Protein AF-0000000084919395 (afdb_homodimer)

pLDDT: mean 86.03, std 12.18, range [39.22, 98.81]

Nearest PDB structures (foldseek):
  6u6h-assembly1_A  TM=6.062E-01  e=7.338E-21  Methanothermobacter thermautotrophicus
  5bki-assembly1_A  TM=5.608E-01  e=9.840E-22  Methanothermobacter thermautotrophicus
  8fz7-assembly1_A  TM=5.659E-01  e=1.085E-20  Methanothermobacter thermautotrophicus
  8djb-assembly1_A  TM=5.676E-01  e=1.282E-20  Methanothermobacter thermautotrophicus
  2aef-assembly1_A  TM=8.190E-01  e=6.736E-15  Methanothermobacter thermautotrophicus

Radius of gyration: 40.11 Å; Cα contacts (8 Å, |Δi|>4): 1107; chains: 2; bounding box: 101×97×114 Å

Sequence (674 aa):
MKLLKLFRSKIYIAQLLIVSILVIGVLGYRYISNYSWMEAVYMTVITMATVGFSEVKPLDTPSKVFTIFLIISSVFIVAYAISVVTEYVLGKNSVQLLKKKRVKNKIKDFSGHIIICGYGRNGAQAAERLGSYKRPFVVIEKDKEVIERYEDEVLFIEGDATDDEALIEAGVSKAKYLITALPDDASNLFVVLSSRQLNKELFIISRASLINSQRKLILAGADKVIMPDKIGGDHMASLVVMPDLISFMDKLSTEGKHTTTLEEIAIEDLTDKVTGNSLRDLDLRKRTGCTIIGYIAPDGDYIINPEADLQLESKSKVIVLGRPEQIMKLNEIFQIGMKLLKLFRSKIYIAQLLIVSILVIGVLGYRYISNYSWMEAVYMTVITMATVGFSEVKPLDTPSKVFTIFLIISSVFIVAYAISVVTEYVLGKNSVQLLKKKRVKNKIKDFSGHIIICGYGRNGAQAAERLGSYKRPFVVIEKDKEVIERYEDEVLFIEGDATDDEALIEAGVSKAKYLITALPDDASNLFVVLSSRQLNKELFIISRASLINSQRKLILAGADKVIMPDKIGGDHMASLVVMPDLISFMDKLSTEGKHTTTLEEIAIEDLTDKVTGNSLRDLDLRKRTGCTIIGYIAPDGDYIINPEADLQLESKSKVIVLGRPEQIMKLNEIFQIG

Foldseek 3Di:
DVVVVVLVVLLVVLVVLLVVLLVVQLVCCCPVVVDDSVLSNVQLCCLLVVVPDDRPDDDDPSRVVSSVVSNVSSVVSVVSNCVSVCCVVVVPVVVVVVLLVVLLVVLVPDAQAEEEEDCDPVSVVVVVLCVLQPTHYEYEDQDPVVCVVCVVPHRYQHDHLLDLVSCVSNPLQRYAEYEYDDPALVSQLSNLLSSCVSHVNHAYEYEDQDPVSQVVSVVSPHPYYDYPVVVVVVLVVCCVVPVPVSVVVVVQSVLPSHAHQKDKDFVVLQVVPFDFFWQLRSVLCVQQVKDWQWKADQVGDIDGRDDRGHGHDHNIITMIGHDRRSVVSVCVVSVPD/DVVVVVLVVLLVVLVCLLVVLLVVQLVCCCVVVVDDSVLSNVQLVCLLVVVPDDRPDDDDPSRVVVSVVSNVSSVVSVVSNCVSVCCVVVVPVVVVVVLLVVLLVVLVPDAQAEEEEDCDPVSVVVVVLCVLQPTHYEYEDQDPVVCVVCVVPHRYQHDHLLDLVSCVSNPLQRYAEYEYEDPALVSQLSNLLSSCVSHVNHAYEYEDQDPVSQVVSVVSPHPYYDYPVVVVVVLVVCCVVPVPVSVVVVVQSVLPSHAHQKDKDFVVLQVVPFDFFWQLRSVLCVQQVKDWQWKADQVGDIDGRDDRGHGHDHNIITMIGHDRRSVVSVCVVSVPD

Structure (mmCIF, N/CA/C/O backbone):
data_AF-0000000084919395-model_v1
#
loop_
_entity.id
_entity.type
_entity.pdbx_description
1 polymer 'TrkA-N domain protein'
#
loop_
_atom_site.group_PDB
_atom_site.id
_atom_site.type_symbol
_atom_site.label_atom_id
_atom_site.label_alt_id
_atom_site.label_comp_id
_atom_site.label_asym_id
_atom_site.label_entity_id
_atom_site.label_seq_id
_atom_site.pdbx_PDB_ins_code
_atom_site.Cartn_x
_atom_site.Cartn_y
_atom_site.Cartn_z
_atom_site.occupancy
_atom_site.B_iso_or_equiv
_atom_site.auth_seq_id
_atom_site.auth_comp_id
_atom_site.auth_asym_id
_atom_site.auth_atom_id
_atom_site.pdbx_PDB_model_num
ATOM 1 N N . MET A 1 1 ? -30.562 30.25 2.162 1 40.06 1 MET A N 1
ATOM 2 C CA . MET A 1 1 ? -31.75 31.094 2.191 1 40.06 1 MET A CA 1
ATOM 3 C C . MET A 1 1 ? -32.875 30.391 2.932 1 40.06 1 MET A C 1
ATOM 5 O O . MET A 1 1 ? -33.594 31.031 3.721 1 40.06 1 MET A O 1
ATOM 9 N N . LYS A 1 2 ? -32.969 29.062 2.623 1 47.53 2 LYS A N 1
ATOM 10 C CA . LYS A 1 2 ? -34.031 28.344 3.281 1 47.53 2 LYS A CA 1
ATOM 11 C C . LYS A 1 2 ? -33.812 28.234 4.781 1 47.53 2 LYS A C 1
ATOM 13 O O . LYS A 1 2 ? -34.75 28.328 5.578 1 47.53 2 LYS A O 1
ATOM 18 N N . LEU A 1 3 ? -32.531 28.141 4.98 1 43.44 3 LEU A N 1
ATOM 19 C CA . LEU A 1 3 ? -32.219 28 6.398 1 43.44 3 LEU A CA 1
ATOM 20 C C . LEU A 1 3 ? -32.469 29.297 7.148 1 43.44 3 LEU A C 1
ATOM 22 O O . LEU A 1 3 ? -32.969 29.281 8.281 1 43.44 3 LEU A O 1
ATOM 26 N N . LEU A 1 4 ? -32.156 30.359 6.504 1 49.03 4 LEU A N 1
ATOM 27 C CA . LEU A 1 4 ? -32.5 31.625 7.133 1 49.03 4 LEU A CA 1
ATOM 28 C C . LEU A 1 4 ? -34 31.781 7.289 1 49.03 4 LEU A C 1
ATOM 30 O O . LEU A 1 4 ? -34.469 32.344 8.273 1 49.03 4 LEU A O 1
ATOM 34 N N . LYS A 1 5 ? -34.688 31.281 6.363 1 54.84 5 LYS A N 1
ATOM 35 C CA . LYS A 1 5 ? -36.156 31.375 6.41 1 54.84 5 LYS A CA 1
ATOM 36 C C . LYS A 1 5 ? -36.719 30.531 7.555 1 54.84 5 LYS A C 1
ATOM 38 O O . LYS A 1 5 ? -37.656 30.953 8.234 1 54.84 5 LYS A O 1
ATOM 43 N N . LEU A 1 6 ? -36 29.438 7.648 1 56.56 6 LEU A N 1
ATOM 44 C CA . LEU A 1 6 ? -36.469 28.562 8.719 1 56.56 6 LEU A CA 1
ATOM 45 C C . LEU A 1 6 ? -36.125 29.141 10.086 1 56.56 6 LEU A C 1
ATOM 47 O O . LEU A 1 6 ? -36.938 29.078 11.016 1 56.56 6 LEU A O 1
ATOM 51 N N . PHE A 1 7 ? -34.938 29.688 10.07 1 58.28 7 PHE A N 1
ATOM 52 C CA . PHE A 1 7 ? -34.531 30.344 11.305 1 58.28 7 PHE A CA 1
ATOM 53 C C . PHE A 1 7 ? -35.375 31.594 11.57 1 58.28 7 PHE A C 1
ATOM 55 O O . PHE A 1 7 ? -35.75 31.859 12.711 1 58.28 7 PHE A O 1
ATOM 62 N N . ARG A 1 8 ? -35.5 32.281 10.523 1 63.41 8 ARG A N 1
ATOM 63 C CA . ARG A 1 8 ? -36.375 33.438 10.656 1 63.41 8 ARG A CA 1
ATOM 64 C C . ARG A 1 8 ? -37.75 33.031 11.141 1 63.41 8 ARG A C 1
ATOM 66 O O . ARG A 1 8 ? -38.375 33.719 11.961 1 63.41 8 ARG A O 1
ATOM 73 N N . SER A 1 9 ? -37.969 31.844 10.812 1 72.69 9 SER A N 1
ATOM 74 C CA . SER A 1 9 ? -39.281 31.375 11.227 1 72.69 9 SER A CA 1
ATOM 75 C C . SER A 1 9 ? -39.281 31.016 12.711 1 72.69 9 SER A C 1
ATOM 77 O O . SER A 1 9 ? -40.25 31.312 13.414 1 72.69 9 SER A O 1
ATOM 79 N N . LYS A 1 10 ? -38.125 30.531 13.195 1 72.94 10 LYS A N 1
ATOM 80 C CA . LYS A 1 10 ? -38.031 30.156 14.609 1 72.94 10 LYS A CA 1
ATOM 81 C C . LYS A 1 10 ? -38 31.391 15.5 1 72.94 10 LYS A C 1
ATOM 83 O O . LYS A 1 10 ? -38.594 31.422 16.562 1 72.94 10 LYS A O 1
ATOM 88 N N . ILE A 1 11 ? -37.344 32.344 14.945 1 74.75 11 ILE A N 1
ATOM 89 C CA . ILE A 1 11 ? -37.25 33.625 15.68 1 74.75 11 ILE A CA 1
ATOM 90 C C . ILE A 1 11 ? -38.625 34.281 15.719 1 74.75 11 ILE A C 1
ATOM 92 O O . ILE A 1 11 ? -39.031 34.812 16.75 1 74.75 11 ILE A O 1
ATOM 96 N N . TYR A 1 12 ? -39.281 34.188 14.609 1 77.56 12 TYR A N 1
ATOM 97 C CA . TYR A 1 12 ? -40.625 34.781 14.562 1 77.56 12 TYR A CA 1
ATOM 98 C C . TYR A 1 12 ? -41.594 34.031 15.484 1 77.56 12 TYR A C 1
ATOM 100 O O . TYR A 1 12 ? -42.406 34.656 16.156 1 77.56 12 TYR A O 1
ATOM 108 N N . ILE A 1 13 ? -41.406 32.781 15.562 1 79.12 13 ILE A N 1
ATOM 109 C CA . ILE A 1 13 ? -42.25 31.984 16.438 1 79.12 13 ILE A CA 1
ATOM 110 C C . ILE A 1 13 ? -41.969 32.312 17.891 1 79.12 13 ILE A C 1
ATOM 112 O O . ILE A 1 13 ? -42.875 32.5 18.703 1 79.12 13 ILE A O 1
ATOM 116 N N . ALA A 1 14 ? -40.688 32.5 18.156 1 79.62 14 ALA A N 1
ATOM 117 C CA . ALA A 1 14 ? -40.312 32.844 19.516 1 79.62 14 ALA A CA 1
ATOM 118 C C . ALA A 1 14 ? -40.844 34.219 19.906 1 79.62 14 ALA A C 1
ATOM 120 O O . ALA A 1 14 ? -41.406 34.375 21 1 79.62 14 ALA A O 1
ATOM 121 N N . GLN A 1 15 ? -40.719 35.188 19.031 1 80.94 15 GLN A N 1
ATOM 122 C CA . GLN A 1 15 ? -41.25 36.531 19.266 1 80.94 15 GLN A CA 1
ATOM 123 C C . GLN A 1 15 ? -42.781 36.5 19.422 1 80.94 15 GLN A C 1
ATOM 125 O O . GLN A 1 15 ? -43.312 37.188 20.297 1 80.94 15 GLN A O 1
ATOM 130 N N . LEU A 1 16 ? -43.469 35.781 18.641 1 83.25 16 LEU A N 1
ATOM 131 C CA . LEU A 1 16 ? -44.938 35.656 18.719 1 83.25 16 LEU A CA 1
ATOM 132 C C . LEU A 1 16 ? -45.344 35.031 20.031 1 83.25 16 LEU A C 1
ATOM 134 O O . LEU A 1 16 ? -46.344 35.438 20.656 1 83.25 16 LEU A O 1
ATOM 138 N N . LEU A 1 17 ? -44.594 34.031 20.438 1 84.19 17 LEU A N 1
ATOM 139 C CA . LEU A 1 17 ? -44.906 33.375 21.703 1 84.19 17 LEU A CA 1
ATOM 140 C C . LEU A 1 17 ? -44.688 34.312 22.891 1 84.19 17 LEU A C 1
ATOM 142 O O . LEU A 1 17 ? -45.5 34.312 23.812 1 84.19 17 LEU A O 1
ATOM 146 N N . ILE A 1 18 ? -43.625 35.094 22.812 1 83.69 18 ILE A N 1
ATOM 147 C CA . ILE A 1 18 ? -43.344 36.062 23.875 1 83.69 18 ILE A CA 1
ATOM 148 C C . ILE A 1 18 ? -44.438 37.125 23.922 1 83.69 18 ILE A C 1
ATOM 150 O O . ILE A 1 18 ? -44.938 37.438 25 1 83.69 18 ILE A O 1
ATOM 154 N N . VAL A 1 19 ? -44.875 37.656 22.781 1 86 19 VAL A N 1
ATOM 155 C CA . VAL A 1 19 ? -45.938 38.656 22.719 1 86 19 VAL A CA 1
ATOM 156 C C . VAL A 1 19 ? -47.25 38.062 23.141 1 86 19 VAL A C 1
ATOM 158 O O . VAL A 1 19 ? -48.031 38.719 23.859 1 86 19 VAL A O 1
ATOM 161 N N . SER A 1 20 ? -47.531 36.844 22.75 1 89.88 20 SER A N 1
ATOM 162 C CA . SER A 1 20 ? -48.781 36.188 23.094 1 89.88 20 SER A CA 1
ATOM 163 C C . SER A 1 20 ? -48.906 35.969 24.594 1 89.88 20 SER A C 1
ATOM 165 O O . SER A 1 20 ? -49.969 36.219 25.172 1 89.88 20 SER A O 1
ATOM 167 N N . ILE A 1 21 ? -47.781 35.562 25.203 1 88.69 21 ILE A N 1
ATOM 168 C CA . ILE A 1 21 ? -47.844 35.281 26.625 1 88.69 21 ILE A CA 1
ATOM 169 C C . ILE A 1 21 ? -47.938 36.594 27.391 1 88.69 21 ILE A C 1
ATOM 171 O O . ILE A 1 21 ? -48.594 36.656 28.438 1 88.69 21 ILE A O 1
ATOM 175 N N . LEU A 1 22 ? -47.312 37.656 26.891 1 87.88 22 LEU A N 1
ATOM 176 C CA . LEU A 1 22 ? -47.469 39 27.484 1 87.88 22 LEU A CA 1
ATOM 177 C C . LEU A 1 22 ? -48.906 39.469 27.438 1 87.88 22 LEU A C 1
ATOM 179 O O . LEU A 1 22 ? -49.438 39.969 28.438 1 87.88 22 LEU A O 1
ATOM 183 N N . VAL A 1 23 ? -49.594 39.25 26.344 1 90.81 23 VAL A N 1
ATOM 184 C CA . VAL A 1 23 ? -50.969 39.656 26.156 1 90.81 23 VAL A CA 1
ATOM 185 C C . VAL A 1 23 ? -51.906 38.844 27.047 1 90.81 23 VAL A C 1
ATOM 187 O O . VAL A 1 23 ? -52.781 39.375 27.703 1 90.81 23 VAL A O 1
ATOM 190 N N . ILE A 1 24 ? -51.625 37.531 27.141 1 91.88 24 ILE A N 1
ATOM 191 C CA . ILE A 1 24 ? -52.406 36.625 27.969 1 91.88 24 ILE A CA 1
ATOM 192 C C . ILE A 1 24 ? -52.25 37 29.438 1 91.88 24 ILE A C 1
ATOM 194 O O . ILE A 1 24 ? -53.219 37 30.203 1 91.88 24 ILE A O 1
ATOM 198 N N . GLY A 1 25 ? -51.031 37.312 29.828 1 92.5 25 GLY A N 1
ATOM 199 C CA . GLY A 1 25 ? -50.75 37.719 31.188 1 92.5 25 GLY A CA 1
ATOM 200 C C . GLY A 1 25 ? -51.469 39 31.578 1 92.5 25 GLY A C 1
ATOM 201 O O . GLY A 1 25 ? -52.094 39.062 32.625 1 92.5 25 GLY A O 1
ATOM 202 N N . VAL A 1 26 ? -51.344 40.031 30.719 1 91.5 26 VAL A N 1
ATOM 203 C CA . VAL A 1 26 ? -51.938 41.344 30.984 1 91.5 26 VAL A CA 1
ATOM 204 C C . VAL A 1 26 ? -53.469 41.219 31.031 1 91.5 26 VAL A C 1
ATOM 206 O O . VAL A 1 26 ? -54.094 41.719 31.953 1 91.5 26 VAL A O 1
ATOM 209 N N . LEU A 1 27 ? -54.031 40.469 30.125 1 93 27 LEU A N 1
ATOM 210 C CA . LEU A 1 27 ? -55.5 40.281 30.094 1 93 27 LEU A CA 1
ATOM 211 C C . LEU A 1 27 ? -55.969 39.438 31.266 1 93 27 LEU A C 1
ATOM 213 O O . LEU A 1 27 ? -57.031 39.688 31.844 1 93 27 LEU A O 1
ATOM 217 N N . GLY A 1 28 ? -55.156 38.5 31.656 1 92.75 28 GLY A N 1
ATOM 218 C CA . GLY A 1 28 ? -55.469 37.656 32.781 1 92.75 28 GLY A CA 1
ATOM 219 C C . GLY A 1 28 ? -55.531 38.406 34.125 1 92.75 28 GLY A C 1
ATOM 220 O O . GLY A 1 28 ? -56.5 38.281 34.875 1 92.75 28 GLY A O 1
ATOM 221 N N . TYR A 1 29 ? -54.531 39.25 34.312 1 91.88 29 TYR A N 1
ATOM 222 C CA . TYR A 1 29 ? -54.5 40 35.562 1 91.88 29 TYR A CA 1
ATOM 223 C C . TYR A 1 29 ? -55.562 41.094 35.562 1 91.88 29 TYR A C 1
ATOM 225 O O . TYR A 1 29 ? -56.125 41.438 36.594 1 91.88 29 TYR A O 1
ATOM 233 N N . ARG A 1 30 ? -55.938 41.688 34.406 1 92.69 30 ARG A N 1
ATOM 234 C CA . ARG A 1 30 ? -56.969 42.719 34.281 1 92.69 30 ARG A CA 1
ATOM 235 C C . ARG A 1 30 ? -58.344 42.156 34.562 1 92.69 30 ARG A C 1
ATOM 237 O O . ARG A 1 30 ? -59.125 42.75 35.281 1 92.69 30 ARG A O 1
ATOM 244 N N . TYR A 1 31 ? -58.594 40.938 34.094 1 92.88 31 TYR A N 1
ATOM 245 C CA . TYR A 1 31 ? -59.969 40.406 34.156 1 92.88 31 TYR A CA 1
ATOM 246 C C . TYR A 1 31 ? -60.156 39.438 35.312 1 92.88 31 TYR A C 1
ATOM 248 O O . TYR A 1 31 ? -61.25 39.344 35.875 1 92.88 31 TYR A O 1
ATOM 256 N N . ILE A 1 32 ? -59.031 38.844 35.719 1 90.56 32 ILE A N 1
ATOM 257 C CA . ILE A 1 32 ? -59.156 37.844 36.781 1 90.56 32 ILE A CA 1
ATOM 258 C C . ILE A 1 32 ? -58.844 38.531 38.125 1 90.56 32 ILE A C 1
ATOM 260 O O . ILE A 1 32 ? -59.562 38.281 39.094 1 90.56 32 ILE A O 1
ATOM 264 N N . SER A 1 33 ? -57.906 39.438 38.156 1 88.12 33 SER A N 1
ATOM 265 C CA . SER A 1 33 ? -57.469 40.031 39.406 1 88.12 33 SER A CA 1
ATOM 266 C C . SER A 1 33 ? -57.875 41.5 39.5 1 88.12 33 SER A C 1
ATOM 268 O O . SER A 1 33 ? -57.594 42.156 40.5 1 88.12 33 SER A O 1
ATOM 270 N N . ASN A 1 34 ? -58.594 42.062 38.531 1 91.88 34 ASN A N 1
ATOM 271 C CA . ASN A 1 34 ? -59.125 43.406 38.5 1 91.88 34 ASN A CA 1
ATOM 272 C C . ASN A 1 34 ? -58.031 44.438 38.688 1 91.88 34 ASN A C 1
ATOM 274 O O . ASN A 1 34 ? -58.219 45.438 39.406 1 91.88 34 ASN A O 1
ATOM 278 N N . TYR A 1 35 ? -56.844 44.156 38.219 1 88.12 35 TYR A N 1
ATOM 279 C CA . TYR A 1 35 ? -55.75 45.094 38.25 1 88.12 35 TYR A CA 1
ATOM 280 C C . TYR A 1 35 ? -55.969 46.219 37.25 1 88.12 35 TYR A C 1
ATOM 282 O O . TYR A 1 35 ? -56.75 46.094 36.281 1 88.12 35 TYR A O 1
ATOM 290 N N . SER A 1 36 ? -55.375 47.438 37.531 1 89.94 36 SER A N 1
ATOM 291 C CA . SER A 1 36 ? -55.281 48.469 36.5 1 89.94 36 SER A CA 1
ATOM 292 C C . SER A 1 36 ? -54.375 48.031 35.344 1 89.94 36 SER A C 1
ATOM 294 O O . SER A 1 36 ? -53.625 47.062 35.5 1 89.94 36 SER A O 1
ATOM 296 N N . TRP A 1 37 ? -54.5 48.688 34.219 1 90.56 37 TRP A N 1
ATOM 297 C CA . TRP A 1 37 ? -53.719 48.312 33.062 1 90.56 37 TRP A CA 1
ATOM 298 C C . TRP A 1 37 ? -52.219 48.344 33.375 1 90.56 37 TRP A C 1
ATOM 300 O O . TRP A 1 37 ? -51.5 47.438 33.031 1 90.56 37 TRP A O 1
ATOM 310 N N . MET A 1 38 ? -51.812 49.281 34.156 1 87.5 38 MET A N 1
ATOM 311 C CA . MET A 1 38 ? -50.406 49.438 34.469 1 87.5 38 MET A CA 1
ATOM 312 C C . MET A 1 38 ? -49.969 48.406 35.469 1 87.5 38 MET A C 1
ATOM 314 O O . MET A 1 38 ? -48.875 47.844 35.375 1 87.5 38 MET A O 1
ATOM 318 N N . GLU A 1 39 ? -50.844 48.094 36.406 1 86.56 39 GLU A N 1
ATOM 319 C CA . GLU A 1 39 ? -50.562 47.094 37.406 1 86.56 39 GLU A CA 1
ATOM 320 C C . GLU A 1 39 ? -50.469 45.688 36.75 1 86.56 39 GLU A C 1
ATOM 322 O O . GLU A 1 39 ? -49.594 44.906 37.125 1 86.56 39 GLU A O 1
ATOM 327 N N . ALA A 1 40 ? -51.375 45.438 35.781 1 90.69 40 ALA A N 1
ATOM 328 C CA . ALA A 1 40 ? -51.406 44.156 35.094 1 90.69 40 ALA A CA 1
ATOM 329 C C . ALA A 1 40 ? -50.156 43.969 34.25 1 90.69 40 ALA A C 1
ATOM 331 O O . ALA A 1 40 ? -49.562 42.875 34.25 1 90.69 40 ALA A O 1
ATOM 332 N N . VAL A 1 41 ? -49.719 45.094 33.531 1 88.69 41 VAL A N 1
ATOM 333 C CA . VAL A 1 41 ? -48.5 45.031 32.75 1 88.69 41 VAL A CA 1
ATOM 334 C C . VAL A 1 41 ? -47.281 44.781 33.656 1 88.69 41 VAL A C 1
ATOM 336 O O . VAL A 1 41 ? -46.438 43.938 33.344 1 88.69 41 VAL A O 1
ATOM 339 N N . TYR A 1 42 ? -47.281 45.5 34.781 1 83.75 42 TYR A N 1
ATOM 340 C CA . TYR A 1 42 ? -46.156 45.406 35.719 1 83.75 42 TYR A CA 1
ATOM 341 C C . TYR A 1 42 ? -46.062 44 36.312 1 83.75 42 TYR A C 1
ATOM 343 O O . TYR A 1 42 ? -45 43.375 36.312 1 83.75 42 TYR A O 1
ATOM 351 N N . MET A 1 43 ? -47.219 43.406 36.656 1 85.81 43 MET A N 1
ATOM 352 C CA . MET A 1 43 ? -47.25 42.094 37.25 1 85.81 43 MET A CA 1
ATOM 353 C C . MET A 1 43 ? -46.844 41.031 36.219 1 85.81 43 MET A C 1
ATOM 355 O O . MET A 1 43 ? -46.094 40.094 36.562 1 85.81 43 MET A O 1
ATOM 359 N N . THR A 1 44 ? -47.281 41.188 34.969 1 88.31 44 THR A N 1
ATOM 360 C CA . THR A 1 44 ? -46.969 40.219 33.906 1 88.31 44 THR A CA 1
ATOM 361 C C . THR A 1 44 ? -45.469 40.281 33.625 1 88.31 44 THR A C 1
ATOM 363 O O . THR A 1 44 ? -44.812 39.219 33.531 1 88.31 44 THR A O 1
ATOM 366 N N . VAL A 1 45 ? -44.906 41.531 33.531 1 82.62 45 VAL A N 1
ATOM 367 C CA . VAL A 1 45 ? -43.5 41.688 33.156 1 82.62 45 VAL A CA 1
ATOM 368 C C . VAL A 1 45 ? -42.594 41.156 34.281 1 82.62 45 VAL A C 1
ATOM 370 O O . VAL A 1 45 ? -41.625 40.438 34 1 82.62 45 VAL A O 1
ATOM 373 N N . ILE A 1 46 ? -43 41.344 35.531 1 80.25 46 ILE A N 1
ATOM 374 C CA . ILE A 1 46 ? -42.156 40.875 36.656 1 80.25 46 ILE A CA 1
ATOM 375 C C . ILE A 1 46 ? -42.25 39.375 36.781 1 80.25 46 ILE A C 1
ATOM 377 O O . ILE A 1 46 ? -41.312 38.719 37.188 1 80.25 46 ILE A O 1
ATOM 381 N N . THR A 1 47 ? -43.438 38.844 36.312 1 80.94 47 THR A N 1
ATOM 382 C CA . THR A 1 47 ? -43.625 37.375 36.375 1 80.94 47 THR A CA 1
ATOM 383 C C . THR A 1 47 ? -42.875 36.719 35.219 1 80.94 47 THR A C 1
ATOM 385 O O . THR A 1 47 ? -42.188 35.688 35.438 1 80.94 47 THR A O 1
ATOM 388 N N . MET A 1 48 ? -42.969 37.281 34 1 78.94 48 MET A N 1
ATOM 389 C CA . MET A 1 48 ? -42.312 36.719 32.812 1 78.94 48 MET A CA 1
ATOM 390 C C . MET A 1 48 ? -40.781 36.812 32.938 1 78.94 48 MET A C 1
ATOM 392 O O . MET A 1 48 ? -40.062 35.906 32.531 1 78.94 48 MET A O 1
ATOM 396 N N . ALA A 1 49 ? -40.312 37.969 33.562 1 74.19 49 ALA A N 1
ATOM 397 C CA . ALA A 1 49 ? -38.875 38.219 33.688 1 74.19 49 ALA A CA 1
ATOM 398 C C . ALA A 1 49 ? -38.281 37.469 34.875 1 74.19 49 ALA A C 1
ATOM 400 O O . ALA A 1 49 ? -37.094 37.531 35.125 1 74.19 49 ALA A O 1
ATOM 401 N N . THR A 1 50 ? -39.062 36.719 35.531 1 66.12 50 THR A N 1
ATOM 402 C CA . THR A 1 50 ? -38.688 35.938 36.688 1 66.12 50 THR A CA 1
ATOM 403 C C . THR A 1 50 ? -37.969 36.812 37.719 1 66.12 50 THR A C 1
ATOM 405 O O . THR A 1 50 ? -37.031 36.344 38.375 1 66.12 50 THR A O 1
ATOM 408 N N . VAL A 1 51 ? -38.188 38.156 37.781 1 64 51 VAL A N 1
ATOM 409 C CA . VAL A 1 51 ? -37.562 39.094 38.719 1 64 51 VAL A CA 1
ATOM 410 C C . VAL A 1 51 ? -38 38.781 40.156 1 64 51 VAL A C 1
ATOM 412 O O . VAL A 1 51 ? -37.188 38.844 41.094 1 64 51 VAL A O 1
ATOM 415 N N . GLY A 1 52 ? -38.938 38.094 40.531 1 62.41 52 GLY A N 1
ATOM 416 C CA . GLY A 1 52 ? -39.375 37.625 41.844 1 62.41 52 GLY A CA 1
ATOM 417 C C . GLY A 1 52 ? -39.75 38.781 42.781 1 62.41 52 GLY A C 1
ATOM 418 O O . GLY A 1 52 ? -39.531 38.688 43.969 1 62.41 52 GLY A O 1
ATOM 419 N N . PHE A 1 53 ? -40.219 39.969 42.469 1 63.94 53 PHE A N 1
ATOM 420 C CA . PHE A 1 53 ? -40.719 41.031 43.312 1 63.94 53 PHE A CA 1
ATOM 421 C C . PHE A 1 53 ? -42.031 40.625 43.969 1 63.94 53 PHE A C 1
ATOM 423 O O . PHE A 1 53 ? -42.625 39.594 43.625 1 63.94 53 PHE A O 1
ATOM 430 N N . SER A 1 54 ? -42.469 41.406 44.969 1 75.25 54 SER A N 1
ATOM 431 C CA . SER A 1 54 ? -43.781 41.188 45.625 1 75.25 54 SER A CA 1
ATOM 432 C C . SER A 1 54 ? -44.906 41.469 44.656 1 75.25 54 SER A C 1
ATOM 434 O O . SER A 1 54 ? -44.781 42.25 43.719 1 75.25 54 SER A O 1
ATOM 436 N N . GLU A 1 55 ? -45.969 40.719 44.844 1 81.44 55 GLU A N 1
ATOM 437 C CA . GLU A 1 55 ? -47.156 40.938 44.031 1 81.44 55 GLU A CA 1
ATOM 438 C C . GLU A 1 55 ? -47.688 42.375 44.156 1 81.44 55 GLU A C 1
ATOM 440 O O . GLU A 1 55 ? -47.531 43 45.219 1 81.44 55 GLU A O 1
ATOM 445 N N . VAL A 1 56 ? -48.156 42.938 43.156 1 79.56 56 VAL A N 1
ATOM 446 C CA . VAL A 1 56 ? -48.719 44.281 43.156 1 79.56 56 VAL A CA 1
ATOM 447 C C . VAL A 1 56 ? -49.875 44.344 44.188 1 79.56 56 VAL A C 1
ATOM 449 O O . VAL A 1 56 ? -49.969 45.312 44.938 1 79.56 56 VAL A O 1
ATOM 452 N N . LYS A 1 57 ? -50.75 43.375 44.25 1 83.25 57 LYS A N 1
ATOM 453 C CA . LYS A 1 57 ? -51.844 43.188 45.219 1 83.25 57 LYS A CA 1
ATOM 454 C C . LYS A 1 57 ? -51.938 41.719 45.625 1 83.25 57 LYS A C 1
ATOM 456 O O . LYS A 1 57 ? -51.531 40.812 44.875 1 83.25 57 LYS A O 1
ATOM 461 N N . PRO A 1 58 ? -52.344 41.594 46.875 1 81.5 58 PRO A N 1
ATOM 462 C CA . PRO A 1 58 ? -52.594 40.188 47.281 1 81.5 58 PRO A CA 1
ATOM 463 C C . PRO A 1 58 ? -53.5 39.438 46.312 1 81.5 58 PRO A C 1
ATOM 465 O O . PRO A 1 58 ? -54.5 40 45.875 1 81.5 58 PRO A O 1
ATOM 468 N N . LEU A 1 59 ? -53.094 38.312 45.875 1 80.88 59 LEU A N 1
ATOM 469 C CA . LEU A 1 59 ? -53.781 37.531 44.844 1 80.88 59 LEU A CA 1
ATOM 470 C C . LEU A 1 59 ? -54.812 36.594 45.469 1 80.88 59 LEU A C 1
ATOM 472 O O . LEU A 1 59 ? -54.562 35.969 46.531 1 80.88 59 LEU A O 1
ATOM 476 N N . ASP A 1 60 ? -55.969 36.625 44.969 1 85.94 60 ASP A N 1
ATOM 477 C CA . ASP A 1 60 ? -56.969 35.625 45.344 1 85.94 60 ASP A CA 1
ATOM 478 C C . ASP A 1 60 ? -56.656 34.281 44.719 1 85.94 60 ASP A C 1
ATOM 480 O O . ASP A 1 60 ? -55.719 34.125 43.969 1 85.94 60 ASP A O 1
ATOM 484 N N . THR A 1 61 ? -57.406 33.25 45 1 85.88 61 THR A N 1
ATOM 485 C CA . THR A 1 61 ? -57.156 31.875 44.625 1 85.88 61 THR A CA 1
ATOM 486 C C . THR A 1 61 ? -57.156 31.734 43.094 1 85.88 61 THR A C 1
ATOM 488 O O . THR A 1 61 ? -56.219 31.141 42.531 1 85.88 61 THR A O 1
ATOM 491 N N . PRO A 1 62 ? -58.125 32.406 42.344 1 86.94 62 PRO A N 1
ATOM 492 C CA . PRO A 1 62 ? -58.094 32.312 40.906 1 86.94 62 PRO A CA 1
ATOM 493 C C . PRO A 1 62 ? -56.875 33 40.281 1 86.94 62 PRO A C 1
ATOM 495 O O . PRO A 1 62 ? -56.312 32.5 39.312 1 86.94 62 PRO A O 1
ATOM 498 N N . SER A 1 63 ? -56.5 34.094 40.844 1 87.81 63 SER A N 1
ATOM 499 C CA . SER A 1 63 ? -55.312 34.844 40.375 1 87.81 63 SER A CA 1
ATOM 500 C C . SER A 1 63 ? -54.031 34.062 40.625 1 87.81 63 SER A C 1
ATOM 502 O O . SER A 1 63 ? -53.125 34.094 39.812 1 87.81 63 SER A O 1
ATOM 504 N N . LYS A 1 64 ? -53.969 33.375 41.719 1 84.94 64 LYS A N 1
ATOM 505 C CA . LYS A 1 64 ? -52.781 32.562 42.031 1 84.94 64 LYS A CA 1
ATOM 506 C C . LYS A 1 64 ? -52.625 31.391 41.031 1 84.94 64 LYS A C 1
ATOM 508 O O . LYS A 1 64 ? -51.531 31.078 40.594 1 84.94 64 LYS A O 1
ATOM 513 N N . VAL A 1 65 ? -53.812 30.797 40.688 1 85 65 VAL A N 1
ATOM 514 C CA . VAL A 1 65 ? -53.812 29.703 39.719 1 85 65 VAL A CA 1
ATOM 515 C C . VAL A 1 65 ? -53.344 30.219 38.344 1 85 65 VAL A C 1
ATOM 517 O O . VAL A 1 65 ? -52.531 29.594 37.688 1 85 65 VAL A O 1
ATOM 520 N N . PHE A 1 66 ? -53.875 31.391 37.938 1 89.5 66 PHE A N 1
ATOM 521 C CA . PHE A 1 66 ? -53.469 32.031 36.688 1 89.5 66 PHE A CA 1
ATOM 522 C C . PHE A 1 66 ? -52 32.344 36.688 1 89.5 66 PHE A C 1
ATOM 524 O O . PHE A 1 66 ? -51.281 32.125 35.719 1 89.5 66 PHE A O 1
ATOM 531 N N . THR A 1 67 ? -51.531 32.844 37.844 1 85.31 67 THR A N 1
ATOM 532 C CA . THR A 1 67 ? -50.125 33.219 37.969 1 85.31 67 THR A CA 1
ATOM 533 C C . THR A 1 67 ? -49.25 32 37.875 1 85.31 67 THR A C 1
ATOM 535 O O . THR A 1 67 ? -48.156 32.062 37.25 1 85.31 67 THR A O 1
ATOM 538 N N . ILE A 1 68 ? -49.688 30.875 38.406 1 81.56 68 ILE A N 1
ATOM 539 C CA . ILE A 1 68 ? -48.938 29.641 38.312 1 81.56 68 ILE A CA 1
ATOM 540 C C . ILE A 1 68 ? -48.781 29.219 36.844 1 81.56 68 ILE A C 1
ATOM 542 O O . ILE A 1 68 ? -47.688 28.891 36.375 1 81.56 68 ILE A O 1
ATOM 546 N N . PHE A 1 69 ? -49.906 29.25 36.094 1 86 69 PHE A N 1
ATOM 547 C CA . PHE A 1 69 ? -49.906 28.891 34.656 1 86 69 PHE A CA 1
ATOM 548 C C . PHE A 1 69 ? -49.062 29.859 33.875 1 86 69 PHE A C 1
ATOM 550 O O . PHE A 1 69 ? -48.281 29.438 33 1 86 69 PHE A O 1
ATOM 557 N N . LEU A 1 70 ? -49.156 31.141 34.219 1 87.25 70 LEU A N 1
ATOM 558 C CA . LEU A 1 70 ? -48.375 32.156 33.531 1 87.25 70 LEU A CA 1
ATOM 559 C C . LEU A 1 70 ? -46.875 31.969 33.781 1 87.25 70 LEU A C 1
ATOM 561 O O . LEU A 1 70 ? -46.062 32.094 32.875 1 87.25 70 LEU A O 1
ATOM 565 N N . ILE A 1 71 ? -46.5 31.641 35 1 81.31 71 ILE A N 1
ATOM 566 C CA . ILE A 1 71 ? -45.094 31.438 35.375 1 81.31 71 ILE A CA 1
ATOM 567 C C . ILE A 1 71 ? -44.531 30.234 34.594 1 81.31 71 ILE A C 1
ATOM 569 O O . ILE A 1 71 ? -43.469 30.328 33.969 1 81.31 71 ILE A O 1
ATOM 573 N N . ILE A 1 72 ? -45.312 29.094 34.562 1 81.31 72 ILE A N 1
ATOM 574 C CA . ILE A 1 72 ? -44.844 27.875 33.906 1 81.31 72 ILE A CA 1
ATOM 575 C C . ILE A 1 72 ? -44.719 28.094 32.406 1 81.31 72 ILE A C 1
ATOM 577 O O . ILE A 1 72 ? -43.688 27.75 31.812 1 81.31 72 ILE A O 1
ATOM 581 N N . SER A 1 73 ? -45.719 28.766 31.797 1 86 73 SER A N 1
ATOM 582 C CA . SER A 1 73 ? -45.719 29.016 30.359 1 86 73 SER A CA 1
ATOM 583 C C . SER A 1 73 ? -44.594 30 29.984 1 86 73 SER A C 1
ATOM 585 O O . SER A 1 73 ? -43.938 29.812 28.969 1 86 73 SER A O 1
ATOM 587 N N . SER A 1 74 ? -44.344 31 30.812 1 80.69 74 SER A N 1
ATOM 588 C CA . SER A 1 74 ? -43.344 32.031 30.547 1 80.69 74 SER A CA 1
ATOM 589 C C . SER A 1 74 ? -41.906 31.438 30.594 1 80.69 74 SER A C 1
ATOM 591 O O . SER A 1 74 ? -41.094 31.75 29.75 1 80.69 74 SER A O 1
ATOM 593 N N . VAL A 1 75 ? -41.656 30.516 31.531 1 77.94 75 VAL A N 1
ATOM 594 C CA . VAL A 1 75 ? -40.344 29.906 31.672 1 77.94 75 VAL A CA 1
ATOM 595 C C . VAL A 1 75 ? -40.031 29.062 30.438 1 77.94 75 VAL A C 1
ATOM 597 O O . VAL A 1 75 ? -38.938 29.109 29.891 1 77.94 75 VAL A O 1
ATOM 600 N N . PHE A 1 76 ? -41.031 28.344 29.906 1 80.38 76 PHE A N 1
ATOM 601 C CA . PHE A 1 76 ? -40.844 27.5 28.734 1 80.38 76 PHE A CA 1
ATOM 602 C C . PHE A 1 76 ? -40.625 28.344 27.484 1 80.38 76 PHE A C 1
ATOM 604 O O . PHE A 1 76 ? -39.781 28.016 26.656 1 80.38 76 PHE A O 1
ATOM 611 N N . ILE A 1 77 ? -41.375 29.422 27.422 1 80.5 77 ILE A N 1
ATOM 612 C CA . ILE A 1 77 ? -41.312 30.266 26.234 1 80.5 77 ILE A CA 1
ATOM 613 C C . ILE A 1 77 ? -39.969 31.047 26.219 1 80.5 77 ILE A C 1
ATOM 615 O O . ILE A 1 77 ? -39.344 31.141 25.172 1 80.5 77 ILE A O 1
ATOM 619 N N . VAL A 1 78 ? -39.469 31.516 27.344 1 77.12 78 VAL A N 1
ATOM 620 C CA . VAL A 1 78 ? -38.219 32.219 27.438 1 77.12 78 VAL A CA 1
ATOM 621 C C . VAL A 1 78 ? -37.062 31.25 27.203 1 77.12 78 VAL A C 1
ATOM 623 O O . VAL A 1 78 ? -36.094 31.578 26.5 1 77.12 78 VAL A O 1
ATOM 626 N N . ALA A 1 79 ? -37.219 30.016 27.703 1 75.75 79 ALA A N 1
ATOM 627 C CA . ALA A 1 79 ? -36.219 28.984 27.469 1 75.75 79 ALA A CA 1
ATOM 628 C C . ALA A 1 79 ? -36.094 28.656 25.984 1 75.75 79 ALA A C 1
ATOM 630 O O . ALA A 1 79 ? -35 28.516 25.469 1 75.75 79 ALA A O 1
ATOM 631 N N . TYR A 1 80 ? -37.188 28.594 25.328 1 77.94 80 TYR A N 1
ATOM 632 C CA . TYR A 1 80 ? -37.219 28.359 23.891 1 77.94 80 TYR A CA 1
ATOM 633 C C . TYR A 1 80 ? -36.594 29.531 23.141 1 77.94 80 TYR A C 1
ATOM 635 O O . TYR A 1 80 ? -35.812 29.328 22.219 1 77.94 80 TYR A O 1
ATOM 643 N N . ALA A 1 81 ? -36.938 30.703 23.562 1 75.19 81 ALA A N 1
ATOM 644 C CA . ALA A 1 81 ? -36.406 31.891 22.922 1 75.19 81 ALA A CA 1
ATOM 645 C C . ALA A 1 81 ? -34.875 31.969 23.078 1 75.19 81 ALA A C 1
ATOM 647 O O . ALA A 1 81 ? -34.156 32.281 22.125 1 75.19 81 ALA A O 1
ATOM 648 N N . ILE A 1 82 ? -34.375 31.594 24.203 1 69.88 82 ILE A N 1
ATOM 649 C CA . ILE A 1 82 ? -32.938 31.562 24.453 1 69.88 82 ILE A CA 1
ATOM 650 C C . ILE A 1 82 ? -32.281 30.484 23.594 1 69.88 82 ILE A C 1
ATOM 652 O O . ILE A 1 82 ? -31.219 30.719 23 1 69.88 82 ILE A O 1
ATOM 656 N N . SER A 1 83 ? -32.906 29.375 23.5 1 66.62 83 SER A N 1
ATOM 657 C CA . SER A 1 83 ? -32.406 28.281 22.688 1 66.62 83 SER A CA 1
ATOM 658 C C . SER A 1 83 ? -32.312 28.703 21.219 1 66.62 83 SER A C 1
ATOM 660 O O . SER A 1 83 ? -31.328 28.359 20.531 1 66.62 83 SER A O 1
ATOM 662 N N . VAL A 1 84 ? -33.312 29.406 20.797 1 65.81 84 VAL A N 1
ATOM 663 C CA . VAL A 1 84 ? -33.344 29.859 19.406 1 65.81 84 VAL A CA 1
ATOM 664 C C . VAL A 1 84 ? -32.281 30.922 19.172 1 65.81 84 VAL A C 1
ATOM 666 O O . VAL A 1 84 ? -31.562 30.875 18.172 1 65.81 84 VAL A O 1
ATOM 669 N N . VAL A 1 85 ? -32.188 31.891 20.125 1 63.62 85 VAL A N 1
ATOM 670 C CA . VAL A 1 85 ? -31.172 32.938 20.016 1 63.62 85 VAL A CA 1
ATOM 671 C C . VAL A 1 85 ? -29.781 32.344 20.109 1 63.62 85 VAL A C 1
ATOM 673 O O . VAL A 1 85 ? -28.875 32.688 19.359 1 63.62 85 VAL A O 1
ATOM 676 N N . THR A 1 86 ? -29.594 31.453 21.062 1 58.31 86 THR A N 1
ATOM 677 C CA . THR A 1 86 ? -28.297 30.797 21.219 1 58.31 86 THR A CA 1
ATOM 678 C C . THR A 1 86 ? -27.938 30.016 19.969 1 58.31 86 THR A C 1
ATOM 680 O O . THR A 1 86 ? -26.781 30.047 19.531 1 58.31 86 THR A O 1
ATOM 683 N N . GLU A 1 87 ? -28.938 29.344 19.562 1 57.97 87 GLU A N 1
ATOM 684 C CA . GLU A 1 87 ? -28.703 28.656 18.281 1 57.97 87 GLU A CA 1
ATOM 685 C C . GLU A 1 87 ? -28.375 29.641 17.172 1 57.97 87 GLU A C 1
ATOM 687 O O . GLU A 1 87 ? -27.516 29.375 16.328 1 57.97 87 GLU A O 1
ATOM 692 N N . TYR A 1 88 ? -29.219 30.703 17.25 1 51.75 88 TYR A N 1
ATOM 693 C CA . TYR A 1 88 ? -29.047 31.734 16.234 1 51.75 88 TYR A CA 1
ATOM 694 C C . TYR A 1 88 ? -27.703 32.438 16.406 1 51.75 88 TYR A C 1
ATOM 696 O O . TYR A 1 88 ? -27 32.719 15.422 1 51.75 88 TYR A O 1
ATOM 704 N N . VAL A 1 89 ? -27.594 33 17.594 1 51.41 89 VAL A N 1
ATOM 705 C CA . VAL A 1 89 ? -26.344 33.688 17.906 1 51.41 89 VAL A CA 1
ATOM 706 C C . VAL A 1 89 ? -25.172 32.719 17.875 1 51.41 89 VAL A C 1
ATOM 708 O O . VAL A 1 89 ? -24.109 33.031 17.359 1 51.41 89 VAL A O 1
ATOM 711 N N . LEU A 1 90 ? -25.375 31.641 18.656 1 50.41 90 LEU A N 1
ATOM 712 C CA . LEU A 1 90 ? -24.359 30.594 18.609 1 50.41 90 LEU A CA 1
ATOM 713 C C . LEU A 1 90 ? -24.516 29.75 17.344 1 50.41 90 LEU A C 1
ATOM 715 O O . LEU A 1 90 ? -23.875 28.703 17.203 1 50.41 90 LEU A O 1
ATOM 719 N N . GLY A 1 91 ? -25.406 30.062 16.578 1 47.53 91 GLY A N 1
ATOM 720 C CA . GLY A 1 91 ? -25.688 29.359 15.336 1 47.53 91 GLY A CA 1
ATOM 721 C C . GLY A 1 91 ? -24.516 28.547 14.828 1 47.53 91 GLY A C 1
ATOM 722 O O . GLY A 1 91 ? -23.359 28.938 14.984 1 47.53 91 GLY A O 1
ATOM 723 N N . LYS A 1 92 ? -24.75 27.266 14.93 1 52.28 92 LYS A N 1
ATOM 724 C CA . LYS A 1 92 ? -23.781 26.328 14.375 1 52.28 92 LYS A CA 1
ATOM 725 C C . LYS A 1 92 ? -23.047 26.938 13.18 1 52.28 92 LYS A C 1
ATOM 727 O O . LYS A 1 92 ? -21.844 26.75 13.023 1 52.28 92 LYS A O 1
ATOM 732 N N . ASN A 1 93 ? -23.891 27.875 12.5 1 55.62 93 ASN A N 1
ATOM 733 C CA . ASN A 1 93 ? -23.406 28.438 11.242 1 55.62 93 ASN A CA 1
ATOM 734 C C . ASN A 1 93 ? -22.406 29.562 11.484 1 55.62 93 ASN A C 1
ATOM 736 O O . ASN A 1 93 ? -21.438 29.703 10.734 1 55.62 93 ASN A O 1
ATOM 740 N N . SER A 1 94 ? -22.688 30.438 12.609 1 59.31 94 SER A N 1
ATOM 741 C CA . SER A 1 94 ? -21.766 31.547 12.812 1 59.31 94 SER A CA 1
ATOM 742 C C . SER A 1 94 ? -20.406 31.047 13.289 1 59.31 94 SER A C 1
ATOM 744 O O . SER A 1 94 ? -19.359 31.531 12.844 1 59.31 94 SER A O 1
ATOM 746 N N . VAL A 1 95 ? -20.516 30.172 14.227 1 63.03 95 VAL A N 1
ATOM 747 C CA . VAL A 1 95 ? -19.281 29.594 14.711 1 63.03 95 VAL A CA 1
ATOM 748 C C . VAL A 1 95 ? -18.547 28.891 13.562 1 63.03 95 VAL A C 1
ATOM 750 O O . VAL A 1 95 ? -17.328 29 13.43 1 63.03 95 VAL A O 1
ATOM 753 N N . GLN A 1 96 ? -19.406 28.281 12.781 1 71.75 96 GLN A N 1
ATOM 754 C CA . GLN A 1 96 ? -18.844 27.594 11.625 1 71.75 96 GLN A CA 1
ATOM 755 C C . GLN A 1 96 ? -18.219 28.578 10.641 1 71.75 96 GLN A C 1
ATOM 757 O O . GLN A 1 96 ? -17.172 28.297 10.055 1 71.75 96 GLN A O 1
ATOM 762 N N . LEU A 1 97 ? -18.938 29.688 10.547 1 71.69 97 LEU A N 1
ATOM 763 C CA . LEU A 1 97 ? -18.422 30.703 9.641 1 71.69 97 LEU A CA 1
ATOM 764 C C . LEU A 1 97 ? -17.125 31.297 10.172 1 71.69 97 LEU A C 1
ATOM 766 O O . LEU A 1 97 ? -16.203 31.594 9.398 1 71.69 97 LEU A O 1
ATOM 770 N N . LEU A 1 98 ? -17.078 31.516 11.43 1 72.62 98 LEU A N 1
ATOM 771 C CA . LEU A 1 98 ? -15.867 32.062 12.039 1 72.62 98 LEU A CA 1
ATOM 772 C C . LEU A 1 98 ? -14.727 31.047 11.93 1 72.62 98 LEU A C 1
ATOM 774 O O . LEU A 1 98 ? -13.578 31.422 11.672 1 72.62 98 LEU A O 1
ATOM 778 N N . LYS A 1 99 ? -15.102 29.891 12.148 1 76.88 99 LYS A N 1
ATOM 779 C CA . LYS A 1 99 ? -14.094 28.844 12.008 1 76.88 99 LYS A CA 1
ATOM 780 C C . LYS A 1 99 ? -13.555 28.781 10.578 1 76.88 99 LYS A C 1
ATOM 782 O O . LYS A 1 99 ? -12.352 28.656 10.367 1 76.88 99 LYS A O 1
ATOM 787 N N . LYS A 1 100 ? -14.469 28.922 9.711 1 79.5 100 LYS A N 1
ATOM 788 C CA . LYS A 1 100 ? -14.07 28.906 8.305 1 79.5 100 LYS A CA 1
ATOM 789 C C . LYS A 1 100 ? -13.148 30.078 7.984 1 79.5 100 LYS A C 1
ATOM 791 O O . LYS A 1 100 ? -12.172 29.922 7.242 1 79.5 100 LYS A O 1
ATOM 796 N N . LYS A 1 101 ? -13.492 31.172 8.547 1 79.12 101 LYS A N 1
ATOM 797 C CA . LYS A 1 101 ? -12.664 32.344 8.328 1 79.12 101 LYS A CA 1
ATOM 798 C C . LYS A 1 101 ? -11.281 32.156 8.953 1 79.12 101 LYS A C 1
ATOM 800 O O . LYS A 1 101 ? -10.273 32.562 8.359 1 79.12 101 LYS A O 1
ATOM 805 N N . ARG A 1 102 ? -11.258 31.625 10.047 1 79 102 ARG A N 1
ATOM 806 C CA . ARG A 1 102 ? -9.992 31.375 10.719 1 79 102 ARG A CA 1
ATOM 807 C C . ARG A 1 102 ? -9.117 30.422 9.914 1 79 102 ARG A C 1
ATOM 809 O O . ARG A 1 102 ? -7.91 30.641 9.789 1 79 102 ARG A O 1
ATOM 816 N N . VAL A 1 103 ? -9.727 29.438 9.406 1 85.56 103 VAL A N 1
ATOM 817 C CA . VAL A 1 103 ? -9.008 28.469 8.586 1 85.56 103 VAL A CA 1
ATOM 818 C C . VAL A 1 103 ? -8.445 29.156 7.344 1 85.56 103 VAL A C 1
ATOM 820 O O . VAL A 1 103 ? -7.277 28.969 6.996 1 85.56 103 VAL A O 1
ATOM 823 N N . LYS A 1 104 ? -9.273 29.938 6.738 1 85.31 104 LYS A N 1
ATOM 824 C CA . LYS A 1 104 ? -8.852 30.656 5.539 1 85.31 104 LYS A CA 1
ATOM 825 C C . LYS A 1 104 ? -7.68 31.594 5.836 1 85.31 104 LYS A C 1
ATOM 827 O O . LYS A 1 104 ? -6.746 31.703 5.039 1 85.31 104 LYS A O 1
ATOM 832 N N . ASN A 1 105 ? -7.695 32.188 6.992 1 86.94 105 ASN A N 1
ATOM 833 C CA . ASN A 1 105 ? -6.621 33.094 7.387 1 86.94 105 ASN A CA 1
ATOM 834 C C . ASN A 1 105 ? -5.32 32.344 7.637 1 86.94 105 ASN A C 1
ATOM 836 O O . ASN A 1 105 ? -4.238 32.812 7.277 1 86.94 105 ASN A O 1
ATOM 840 N N . LYS A 1 106 ? -5.426 31.219 8.18 1 87.75 106 LYS A N 1
ATOM 841 C CA . LYS A 1 106 ? -4.242 30.406 8.43 1 87.75 106 LYS A CA 1
ATOM 842 C C . LYS A 1 106 ? -3.621 29.938 7.117 1 87.75 106 LYS A C 1
ATOM 844 O O . LYS A 1 106 ? -2.396 29.922 6.973 1 87.75 106 LYS A O 1
ATOM 849 N N . ILE A 1 107 ? -4.441 29.609 6.238 1 88.31 107 ILE A N 1
ATOM 850 C CA . ILE A 1 107 ? -3.988 29.094 4.953 1 88.31 107 ILE A CA 1
ATOM 851 C C . ILE A 1 107 ? -3.281 30.188 4.168 1 88.31 107 ILE A C 1
ATOM 853 O O . ILE A 1 107 ? -2.314 29.922 3.447 1 88.31 107 ILE A O 1
ATOM 857 N N . LYS A 1 108 ? -3.818 31.375 4.285 1 87.81 108 LYS A N 1
ATOM 858 C CA . LYS A 1 108 ? -3.217 32.5 3.59 1 87.81 108 LYS A CA 1
ATOM 859 C C . LYS A 1 108 ? -1.748 32.688 3.969 1 87.81 108 LYS A C 1
ATOM 861 O O . LYS A 1 108 ? -0.943 33.156 3.168 1 87.81 108 LYS A O 1
ATOM 866 N N . ASP A 1 109 ? -1.361 32.188 5.105 1 89.12 109 ASP A N 1
ATOM 867 C CA . ASP A 1 109 ? 0.003 32.312 5.602 1 89.12 109 ASP A CA 1
ATOM 868 C C . ASP A 1 109 ? 0.863 31.125 5.199 1 89.12 109 ASP A C 1
ATOM 870 O O . ASP A 1 109 ? 2.078 31.141 5.41 1 89.12 109 ASP A O 1
ATOM 874 N N . PHE A 1 110 ? 0.242 30.188 4.598 1 90.12 110 PHE A N 1
ATOM 875 C CA . PHE A 1 110 ? 0.979 28.984 4.227 1 90.12 110 PHE A CA 1
ATOM 876 C C . PHE A 1 110 ? 1.805 29.219 2.971 1 90.12 110 PHE A C 1
ATOM 878 O O . PHE A 1 110 ? 1.4 29.984 2.088 1 90.12 110 PHE A O 1
ATOM 885 N N . SER A 1 111 ? 2.977 28.75 2.953 1 92.69 111 SER A N 1
ATOM 886 C CA . SER A 1 111 ? 3.84 28.641 1.783 1 92.69 111 SER A CA 1
ATOM 887 C C . SER A 1 111 ? 4.582 27.312 1.772 1 92.69 111 SER A C 1
ATOM 889 O O . SER A 1 111 ? 5.047 26.844 2.814 1 92.69 111 SER A O 1
ATOM 891 N N . GLY A 1 112 ? 4.574 26.656 0.638 1 94.88 112 GLY A N 1
ATOM 892 C CA . GLY A 1 112 ? 5.246 25.375 0.529 1 94.88 112 GLY A CA 1
ATOM 893 C C . GLY A 1 112 ? 4.496 24.25 1.221 1 94.88 112 GLY A C 1
ATOM 894 O O . GLY A 1 112 ? 5.09 23.234 1.581 1 94.88 112 GLY A O 1
ATOM 895 N N . HIS A 1 113 ? 3.23 24.516 1.465 1 96.31 113 HIS A N 1
ATOM 896 C CA . HIS A 1 113 ? 2.428 23.531 2.186 1 96.31 113 HIS A CA 1
ATOM 897 C C . HIS A 1 113 ? 1.931 22.438 1.251 1 96.31 113 HIS A C 1
ATOM 899 O O . HIS A 1 113 ? 2.26 22.438 0.062 1 96.31 113 HIS A O 1
ATOM 905 N N . ILE A 1 114 ? 1.234 21.516 1.871 1 98.25 114 ILE A N 1
ATOM 906 C CA . ILE A 1 114 ? 0.722 20.359 1.127 1 98.25 114 ILE A CA 1
ATOM 907 C C . ILE A 1 114 ? -0.803 20.422 1.077 1 98.25 114 ILE A C 1
ATOM 909 O O . ILE A 1 114 ? -1.452 20.734 2.08 1 98.25 114 ILE A O 1
ATOM 913 N N . ILE A 1 115 ? -1.366 20.172 -0.11 1 98.62 115 ILE A N 1
ATOM 914 C CA . ILE A 1 115 ? -2.814 20.094 -0.261 1 98.62 115 ILE A CA 1
ATOM 915 C C . ILE A 1 115 ? -3.236 18.641 -0.44 1 98.62 115 ILE A C 1
ATOM 917 O O . ILE A 1 115 ? -2.691 17.938 -1.287 1 98.62 115 ILE A O 1
ATOM 921 N N . ILE A 1 116 ? -4.145 18.234 0.369 1 98.81 116 ILE A N 1
ATOM 922 C CA . ILE A 1 116 ? -4.723 16.891 0.222 1 98.81 116 ILE A CA 1
ATOM 923 C C . ILE A 1 116 ? -6.152 17.016 -0.299 1 98.81 116 ILE A C 1
ATOM 925 O O . ILE A 1 116 ? -6.992 17.672 0.313 1 98.81 116 ILE A O 1
ATOM 929 N N . CYS A 1 117 ? -6.395 16.359 -1.438 1 98.75 117 CYS A N 1
ATOM 930 C CA . CYS A 1 117 ? -7.75 16.344 -1.984 1 98.75 117 CYS A CA 1
ATOM 931 C C . CYS A 1 117 ? -8.477 15.055 -1.616 1 98.75 117 CYS A C 1
ATOM 933 O O . CYS A 1 117 ? -8.141 13.984 -2.131 1 98.75 117 CYS A O 1
ATOM 935 N N . GLY A 1 118 ? -9.477 15.188 -0.815 1 97.81 118 GLY A N 1
ATOM 936 C CA . GLY A 1 118 ? -10.219 14.031 -0.35 1 97.81 118 GLY A CA 1
ATOM 937 C C . GLY A 1 118 ? -9.758 13.523 1.003 1 97.81 118 GLY A C 1
ATOM 938 O O . GLY A 1 118 ? -8.562 13.328 1.22 1 97.81 118 GLY A O 1
ATOM 939 N N . TYR A 1 119 ? -10.672 13.305 1.883 1 97.06 119 TYR A N 1
ATOM 940 C CA . TYR A 1 119 ? -10.359 12.812 3.217 1 97.06 119 TYR A CA 1
ATOM 941 C C . TYR A 1 119 ? -11.047 11.477 3.479 1 97.06 119 TYR A C 1
ATOM 943 O O . TYR A 1 119 ? -11.703 11.297 4.508 1 97.06 119 TYR A O 1
ATOM 951 N N . GLY A 1 120 ? -10.938 10.664 2.469 1 94.56 120 GLY A N 1
ATOM 952 C CA . GLY A 1 120 ? -11.32 9.273 2.66 1 94.56 120 GLY A CA 1
ATOM 953 C C . GLY A 1 120 ? -10.258 8.453 3.363 1 94.56 120 GLY A C 1
ATOM 954 O O . GLY A 1 120 ? -9.484 8.977 4.164 1 94.56 120 GLY A O 1
ATOM 955 N N . ARG A 1 121 ? -10.219 7.199 3.131 1 92.81 121 ARG A N 1
ATOM 956 C CA . ARG A 1 121 ? -9.281 6.305 3.803 1 92.81 121 ARG A CA 1
ATOM 957 C C . ARG A 1 121 ? -7.84 6.648 3.436 1 92.81 121 ARG A C 1
ATOM 959 O O . ARG A 1 121 ? -6.98 6.754 4.312 1 92.81 121 ARG A O 1
ATOM 966 N N . ASN A 1 122 ? -7.617 6.848 2.135 1 95.56 122 ASN A N 1
ATOM 967 C CA . ASN A 1 122 ? -6.277 7.199 1.684 1 95.56 122 ASN A CA 1
ATOM 968 C C . ASN A 1 122 ? -5.867 8.586 2.168 1 95.56 122 ASN A C 1
ATOM 970 O O . ASN A 1 122 ? -4.781 8.758 2.727 1 95.56 122 ASN A O 1
ATOM 974 N N . GLY A 1 123 ? -6.719 9.547 1.97 1 96.88 123 GLY A N 1
ATOM 975 C CA . GLY A 1 123 ? -6.434 10.922 2.352 1 96.88 123 GLY A CA 1
ATOM 976 C C . GLY A 1 123 ? -6.223 11.094 3.844 1 96.88 123 GLY A C 1
ATOM 977 O O . GLY A 1 123 ? -5.328 11.828 4.27 1 96.88 123 GLY A O 1
ATOM 978 N N . ALA A 1 124 ? -7.004 10.391 4.59 1 95.94 124 ALA A N 1
ATOM 979 C CA . ALA A 1 124 ? -6.891 10.469 6.043 1 95.94 124 ALA A CA 1
ATOM 980 C C . ALA A 1 124 ? -5.543 9.93 6.516 1 95.94 124 ALA A C 1
ATOM 982 O O . ALA A 1 124 ? -4.91 10.516 7.398 1 95.94 124 ALA A O 1
ATOM 983 N N . GLN A 1 125 ? -5.176 8.867 5.926 1 94.5 125 GLN A N 1
ATOM 984 C CA . GLN A 1 125 ? -3.887 8.289 6.297 1 94.5 125 GLN A CA 1
ATOM 985 C C . GLN A 1 125 ? -2.734 9.195 5.879 1 94.5 125 GLN A C 1
ATOM 987 O O . GLN A 1 125 ? -1.753 9.336 6.609 1 94.5 125 GLN A O 1
ATOM 992 N N . ALA A 1 126 ? -2.838 9.766 4.754 1 96.62 126 ALA A N 1
ATOM 993 C CA . ALA A 1 126 ? -1.82 10.711 4.312 1 96.62 126 ALA A CA 1
ATOM 994 C C . ALA A 1 126 ? -1.713 11.891 5.277 1 96.62 126 ALA A C 1
ATOM 996 O O . ALA A 1 126 ? -0.609 12.297 5.645 1 96.62 126 ALA A O 1
ATOM 997 N N . ALA A 1 127 ? -2.855 12.383 5.68 1 96.81 127 ALA A N 1
ATOM 998 C CA . ALA A 1 127 ? -2.893 13.5 6.621 1 96.81 127 ALA A CA 1
ATOM 999 C C . ALA A 1 127 ? -2.221 13.125 7.941 1 96.81 127 ALA A C 1
ATOM 1001 O O . ALA A 1 127 ? -1.442 13.906 8.492 1 96.81 127 ALA A O 1
ATOM 1002 N N . GLU A 1 128 ? -2.545 11.945 8.375 1 93.88 128 GLU A N 1
ATOM 1003 C CA . GLU A 1 128 ? -1.96 11.477 9.625 1 93.88 128 GLU A CA 1
ATOM 1004 C C . GLU A 1 128 ? -0.438 11.414 9.539 1 93.88 128 GLU A C 1
ATOM 1006 O O . GLU A 1 128 ? 0.26 11.867 10.445 1 93.88 128 GLU A O 1
ATOM 1011 N N . ARG A 1 129 ? 0.033 10.922 8.453 1 91.62 129 ARG A N 1
ATOM 1012 C CA . ARG A 1 129 ? 1.473 10.789 8.266 1 91.62 129 ARG A CA 1
ATOM 1013 C C . ARG A 1 129 ? 2.139 12.156 8.148 1 91.62 129 ARG A C 1
ATOM 1015 O O . ARG A 1 129 ? 3.18 12.398 8.766 1 91.62 129 ARG A O 1
ATOM 1022 N N . LEU A 1 130 ? 1.557 13.039 7.434 1 93.94 130 LEU A N 1
ATOM 1023 C CA . LEU A 1 130 ? 2.102 14.391 7.305 1 93.94 130 LEU A CA 1
ATOM 1024 C C . LEU A 1 130 ? 2.123 15.094 8.656 1 93.94 130 LEU A C 1
ATOM 1026 O O . LEU A 1 130 ? 3.08 15.805 8.977 1 93.94 130 LEU A O 1
ATOM 1030 N N . GLY A 1 131 ? 1.088 14.859 9.398 1 92.06 131 GLY A N 1
ATOM 1031 C CA . GLY A 1 131 ? 1.012 15.438 10.727 1 92.06 131 GLY A CA 1
ATOM 1032 C C . GLY A 1 131 ? 2.115 14.953 11.648 1 92.06 131 GLY A C 1
ATOM 1033 O O . GLY A 1 131 ? 2.672 15.742 12.422 1 92.06 131 GLY A O 1
ATOM 1034 N N . SER A 1 132 ? 2.455 13.703 11.539 1 87.81 132 SER A N 1
ATOM 1035 C CA . SER A 1 132 ? 3.494 13.117 12.383 1 87.81 132 SER A CA 1
ATOM 1036 C C . SER A 1 132 ? 4.855 13.742 12.086 1 87.81 132 SER A C 1
ATOM 1038 O O . SER A 1 132 ? 5.734 13.766 12.953 1 87.81 132 SER A O 1
ATOM 1040 N N . TYR A 1 133 ? 5.016 14.328 10.977 1 87.31 133 TYR A N 1
ATOM 1041 C CA . TYR A 1 133 ? 6.27 14.969 10.594 1 87.31 133 TYR A CA 1
ATOM 1042 C C . TYR A 1 133 ? 6.16 16.484 10.695 1 87.31 133 TYR A C 1
ATOM 1044 O O . TYR A 1 133 ? 7.047 17.203 10.242 1 87.31 133 TYR A O 1
ATOM 1052 N N . LYS A 1 134 ? 5.012 16.906 11.133 1 89.5 134 LYS A N 1
ATOM 1053 C CA . LYS A 1 134 ? 4.746 18.312 11.391 1 89.5 134 LYS A CA 1
ATOM 1054 C C . LYS A 1 134 ? 4.863 19.141 10.109 1 89.5 134 LYS A C 1
ATOM 1056 O O . LYS A 1 134 ? 5.43 20.234 10.125 1 89.5 134 LYS A O 1
ATOM 1061 N N . ARG A 1 135 ? 4.414 18.594 9.062 1 91.88 135 ARG A N 1
ATOM 1062 C CA . ARG A 1 135 ? 4.336 19.328 7.797 1 91.88 135 ARG A CA 1
ATOM 1063 C C . ARG A 1 135 ? 2.982 20.016 7.645 1 91.88 135 ARG A C 1
ATOM 1065 O O . ARG A 1 135 ? 1.938 19.391 7.859 1 91.88 135 ARG A O 1
ATOM 1072 N N . PRO A 1 136 ? 3.02 21.219 7.301 1 94.69 136 PRO A N 1
ATOM 1073 C CA . PRO A 1 136 ? 1.739 21.922 7.145 1 94.69 136 PRO A CA 1
ATOM 1074 C C . PRO A 1 136 ? 0.944 21.422 5.938 1 94.69 136 PRO A C 1
ATOM 1076 O O . PRO A 1 136 ? 1.491 21.312 4.84 1 94.69 136 PRO A O 1
ATOM 1079 N N . PHE A 1 137 ? -0.272 21.141 6.266 1 96.88 137 PHE A N 1
ATOM 1080 C CA . PHE A 1 137 ? -1.125 20.719 5.164 1 96.88 137 PHE A CA 1
ATOM 1081 C C . PHE A 1 137 ? -2.557 21.188 5.367 1 96.88 137 PHE A C 1
ATOM 1083 O O . PHE A 1 137 ? -2.932 21.594 6.469 1 96.88 137 PHE A O 1
ATOM 1090 N N . VAL A 1 138 ? -3.322 21.234 4.23 1 97.5 138 VAL A N 1
ATOM 1091 C CA . VAL A 1 138 ? -4.746 21.547 4.215 1 97.5 138 VAL A CA 1
ATOM 1092 C C . VAL A 1 138 ? -5.5 20.5 3.396 1 97.5 138 VAL A C 1
ATOM 1094 O O . VAL A 1 138 ? -4.965 19.953 2.428 1 97.5 138 VAL A O 1
ATOM 1097 N N . VAL A 1 139 ? -6.715 20.219 3.828 1 98.19 139 VAL A N 1
ATOM 1098 C CA . VAL A 1 139 ? -7.492 19.172 3.168 1 98.19 139 VAL A CA 1
ATOM 1099 C C . VAL A 1 139 ? -8.734 19.781 2.521 1 98.19 139 VAL A C 1
ATOM 1101 O O . VAL A 1 139 ? -9.453 20.547 3.154 1 98.19 139 VAL A O 1
ATOM 1104 N N . ILE A 1 140 ? -8.977 19.422 1.237 1 98.25 140 ILE A N 1
ATOM 1105 C CA . ILE A 1 140 ? -10.227 19.766 0.577 1 98.25 140 ILE A CA 1
ATOM 1106 C C . ILE A 1 140 ? -11.211 18.609 0.696 1 98.25 140 ILE A C 1
ATOM 1108 O O . ILE A 1 140 ? -10.93 17.5 0.237 1 98.25 140 ILE A O 1
ATOM 1112 N N . GLU A 1 141 ? -12.305 18.859 1.3 1 97.5 141 GLU A N 1
ATOM 1113 C CA . GLU A 1 141 ? -13.312 17.828 1.524 1 97.5 141 GLU A CA 1
ATOM 1114 C C . GLU A 1 141 ? -14.727 18.375 1.35 1 97.5 141 GLU A C 1
ATOM 1116 O O . GLU A 1 141 ? -15.016 19.5 1.775 1 97.5 141 GLU A O 1
ATOM 1121 N N . LYS A 1 142 ? -15.578 17.578 0.669 1 95.94 142 LYS A N 1
ATOM 1122 C CA . LYS A 1 142 ? -16.906 18.094 0.349 1 95.94 142 LYS A CA 1
ATOM 1123 C C . LYS A 1 142 ? -17.938 17.609 1.374 1 95.94 142 LYS A C 1
ATOM 1125 O O . LYS A 1 142 ? -19.016 18.203 1.503 1 95.94 142 LYS A O 1
ATOM 1130 N N . ASP A 1 143 ? -17.672 16.547 2.072 1 95 143 ASP A N 1
ATOM 1131 C CA . ASP A 1 143 ? -18.609 15.992 3.043 1 95 143 ASP A CA 1
ATOM 1132 C C . ASP A 1 143 ? -18.547 16.75 4.363 1 95 143 ASP A C 1
ATOM 1134 O O . ASP A 1 143 ? -17.594 16.625 5.125 1 95 143 ASP A O 1
ATOM 1138 N N . LYS A 1 144 ? -19.578 17.359 4.723 1 90.69 144 LYS A N 1
ATOM 1139 C CA . LYS A 1 144 ? -19.641 18.203 5.906 1 90.69 144 LYS A CA 1
ATOM 1140 C C . LYS A 1 144 ? -19.5 17.375 7.184 1 90.69 144 LYS A C 1
ATOM 1142 O O . LYS A 1 144 ? -18.938 17.844 8.172 1 90.69 144 LYS A O 1
ATOM 1147 N N . GLU A 1 145 ? -20.078 16.25 7.109 1 92.62 145 GLU A N 1
ATOM 1148 C CA . GLU A 1 145 ? -20 15.383 8.281 1 92.62 145 GLU A CA 1
ATOM 1149 C C . GLU A 1 145 ? -18.562 15.008 8.617 1 92.62 145 GLU A C 1
ATOM 1151 O O . GLU A 1 145 ? -18.172 15 9.781 1 92.62 145 GLU A O 1
ATOM 1156 N N . VAL A 1 146 ? -17.828 14.75 7.578 1 93.81 146 VAL A N 1
ATOM 1157 C CA . VAL A 1 146 ? -16.422 14.406 7.75 1 93.81 146 VAL A CA 1
ATOM 1158 C C . VAL A 1 146 ? -15.664 15.609 8.297 1 93.81 146 VAL A C 1
ATOM 1160 O O . VAL A 1 146 ? -14.859 15.469 9.227 1 93.81 146 VAL A O 1
ATOM 1163 N N . ILE A 1 147 ? -15.922 16.75 7.828 1 93.31 147 ILE A N 1
ATOM 1164 C CA . ILE A 1 147 ? -15.25 17.984 8.242 1 93.31 147 ILE A CA 1
ATOM 1165 C C . ILE A 1 147 ? -15.539 18.25 9.719 1 93.31 147 ILE A C 1
ATOM 1167 O O . ILE A 1 147 ? -14.617 18.5 10.5 1 93.31 147 ILE A O 1
ATOM 1171 N N . GLU A 1 148 ? -16.75 18.109 10.094 1 87.25 148 GLU A N 1
ATOM 1172 C CA . GLU A 1 148 ? -17.156 18.391 11.461 1 87.25 148 GLU A CA 1
ATOM 1173 C C . GLU A 1 148 ? -16.5 17.438 12.445 1 87.25 148 GLU A C 1
ATOM 1175 O O . GLU A 1 148 ? -16.109 17.828 13.547 1 87.25 148 GLU A O 1
ATOM 1180 N N . ARG A 1 149 ? -16.344 16.375 12.031 1 90.38 149 ARG A N 1
ATOM 1181 C CA . ARG A 1 149 ? -15.805 15.328 12.898 1 90.38 149 ARG A CA 1
ATOM 1182 C C . ARG A 1 149 ? -14.32 15.555 13.164 1 90.38 149 ARG A C 1
ATOM 1184 O O . ARG A 1 149 ? -13.828 15.266 14.258 1 90.38 149 ARG A O 1
ATOM 1191 N N . TYR A 1 150 ? -13.617 16.094 12.109 1 93.25 150 TYR A N 1
ATOM 1192 C CA . TYR A 1 150 ? -12.164 16.094 12.227 1 93.25 150 TYR A CA 1
ATOM 1193 C C . TYR A 1 150 ? -11.609 17.516 12.188 1 93.25 150 TYR A C 1
ATOM 1195 O O . TYR A 1 150 ? -10.398 17.703 12.141 1 93.25 150 TYR A O 1
ATOM 1203 N N . GLU A 1 151 ? -12.383 18.5 12.258 1 89.31 151 GLU A N 1
ATOM 1204 C CA . GLU A 1 151 ? -11.992 19.891 12.07 1 89.31 151 GLU A CA 1
ATOM 1205 C C . GLU A 1 151 ? -11.07 20.359 13.188 1 89.31 151 GLU A C 1
ATOM 1207 O O . GLU A 1 151 ? -10.336 21.344 13.023 1 89.31 151 GLU A O 1
ATOM 1212 N N . ASP A 1 152 ? -11.07 19.719 14.312 1 86.88 152 ASP A N 1
ATOM 1213 C CA . ASP A 1 152 ? -10.211 20.094 15.43 1 86.88 152 ASP A CA 1
ATOM 1214 C C . ASP A 1 152 ? -8.781 19.609 15.219 1 86.88 152 ASP A C 1
ATOM 1216 O O . ASP A 1 152 ? -7.844 20.125 15.82 1 86.88 152 ASP A O 1
ATOM 1220 N N . GLU A 1 153 ? -8.594 18.703 14.305 1 88.81 153 GLU A N 1
ATOM 1221 C CA . GLU A 1 153 ? -7.281 18.094 14.109 1 88.81 153 GLU A CA 1
ATOM 1222 C C . GLU A 1 153 ? -6.695 18.469 12.75 1 88.81 153 GLU A C 1
ATOM 1224 O O . GLU A 1 153 ? -5.473 18.5 12.586 1 88.81 153 GLU A O 1
ATOM 1229 N N . VAL A 1 154 ? -7.59 18.797 11.891 1 93.44 154 VAL A N 1
ATOM 1230 C CA . VAL A 1 154 ? -7.172 19 10.508 1 93.4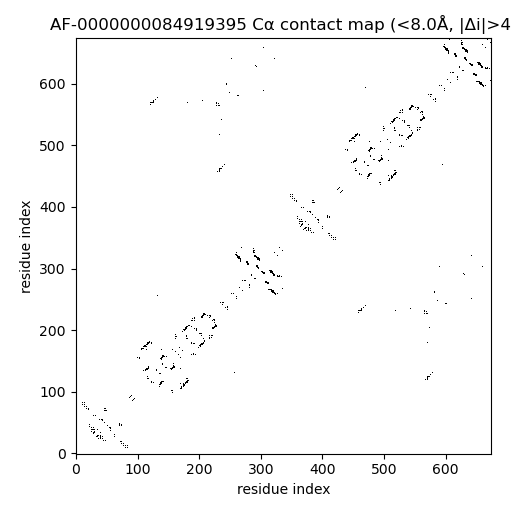4 154 VAL A CA 1
ATOM 1231 C C . VAL A 1 154 ? -7.793 20.281 9.961 1 93.44 154 VAL A C 1
ATOM 1233 O O . VAL A 1 154 ? -8.938 20.594 10.273 1 93.44 154 VAL A O 1
ATOM 1236 N N . LEU A 1 155 ? -7.031 21.016 9.211 1 94.12 155 LEU A N 1
ATOM 1237 C CA . LEU A 1 155 ? -7.539 22.188 8.523 1 94.12 155 LEU A CA 1
ATOM 1238 C C . LEU A 1 155 ? -8.25 21.797 7.23 1 94.12 155 LEU A C 1
ATOM 1240 O O . LEU A 1 155 ? -7.641 21.219 6.336 1 94.12 155 LEU A O 1
ATOM 1244 N N . PHE A 1 156 ? -9.5 22.203 7.172 1 95.56 156 PHE A N 1
ATOM 1245 C CA . PHE A 1 156 ? -10.297 21.797 6.023 1 95.56 156 PHE A CA 1
ATOM 1246 C C . PHE A 1 156 ? -10.719 23.016 5.203 1 95.56 156 PHE A C 1
ATOM 1248 O O . PHE A 1 156 ? -11.016 24.078 5.762 1 95.56 156 PHE A O 1
ATOM 1255 N N . ILE A 1 157 ? -10.734 22.844 3.898 1 95.25 157 ILE A N 1
ATOM 1256 C CA . ILE A 1 157 ? -11.516 23.656 2.975 1 95.25 157 ILE A CA 1
ATOM 1257 C C . ILE A 1 157 ? -12.734 22.875 2.498 1 95.25 157 ILE A C 1
ATOM 1259 O O . ILE A 1 157 ? -12.594 21.812 1.869 1 95.25 157 ILE A O 1
ATOM 1263 N N . GLU A 1 158 ? -13.852 23.422 2.863 1 94.81 158 GLU A N 1
ATOM 1264 C CA . GLU A 1 158 ? -15.07 22.75 2.402 1 94.81 158 GLU A CA 1
ATOM 1265 C C . GLU A 1 158 ? -15.32 23.016 0.919 1 94.81 158 GLU A C 1
ATOM 1267 O O . GLU A 1 158 ? -15.469 24.172 0.508 1 94.81 158 GLU A O 1
ATOM 1272 N N . GLY A 1 159 ? -15.242 21.953 0.132 1 95.56 159 GLY A N 1
ATOM 1273 C CA . GLY A 1 159 ? -15.477 22.125 -1.294 1 95.56 159 GLY A CA 1
ATOM 1274 C C . GLY A 1 159 ? -15.156 20.875 -2.098 1 95.56 159 GLY A C 1
ATOM 1275 O O . GLY A 1 159 ? -14.711 19.859 -1.54 1 95.56 159 GLY A O 1
ATOM 1276 N N . ASP A 1 160 ? -15.492 20.953 -3.352 1 96.5 160 ASP A N 1
ATOM 1277 C CA . ASP A 1 160 ? -15.156 19.922 -4.32 1 96.5 160 ASP A CA 1
ATOM 1278 C C . ASP A 1 160 ? -13.781 20.156 -4.941 1 96.5 160 ASP A C 1
ATOM 1280 O O . ASP A 1 160 ? -13.562 21.188 -5.594 1 96.5 160 ASP A O 1
ATOM 1284 N N . ALA A 1 161 ? -12.938 19.234 -4.766 1 96.81 161 ALA A N 1
ATOM 1285 C CA . ALA A 1 161 ? -11.562 19.391 -5.223 1 96.81 161 ALA A CA 1
ATOM 1286 C C . ALA A 1 161 ? -11.492 19.5 -6.742 1 96.81 161 ALA A C 1
ATOM 1288 O O . ALA A 1 161 ? -10.492 19.953 -7.297 1 96.81 161 ALA A O 1
ATOM 1289 N N . THR A 1 162 ? -12.539 19.094 -7.398 1 96.81 162 THR A N 1
ATOM 1290 C CA . THR A 1 162 ? -12.547 19.188 -8.852 1 96.81 162 THR A CA 1
ATOM 1291 C C . THR A 1 162 ? -12.875 20.609 -9.297 1 96.81 162 THR A C 1
ATOM 1293 O O . THR A 1 162 ? -12.75 20.938 -10.477 1 96.81 162 THR A O 1
ATOM 1296 N N . ASP A 1 163 ? -13.281 21.438 -8.367 1 95.75 163 ASP A N 1
ATOM 1297 C CA . ASP A 1 163 ? -13.539 22.844 -8.648 1 95.75 163 ASP A CA 1
ATOM 1298 C C . ASP A 1 163 ? -12.281 23.688 -8.438 1 95.75 163 ASP A C 1
ATOM 1300 O O . ASP A 1 163 ? -11.68 23.656 -7.363 1 95.75 163 ASP A O 1
ATOM 1304 N N . ASP A 1 164 ? -12.078 24.484 -9.328 1 96.44 164 ASP A N 1
ATOM 1305 C CA . ASP A 1 164 ? -10.898 25.344 -9.25 1 96.44 164 ASP A CA 1
ATOM 1306 C C . ASP A 1 164 ? -10.961 26.25 -8.023 1 96.44 164 ASP A C 1
ATOM 1308 O O . ASP A 1 164 ? -9.938 26.547 -7.406 1 96.44 164 ASP A O 1
ATOM 1312 N N . GLU A 1 165 ? -12.094 26.656 -7.73 1 96 165 GLU A N 1
ATOM 1313 C CA . GLU A 1 165 ? -12.258 27.562 -6.605 1 96 165 GLU A CA 1
ATOM 1314 C C . GLU A 1 165 ? -11.766 26.938 -5.305 1 96 165 GLU A C 1
ATOM 1316 O O . GLU A 1 165 ? -11.148 27.625 -4.48 1 96 165 GLU A O 1
ATOM 1321 N N . ALA A 1 166 ? -12.07 25.719 -5.18 1 96.75 166 ALA A N 1
ATOM 1322 C CA . ALA A 1 166 ? -11.625 25.031 -3.973 1 96.75 166 ALA A CA 1
ATOM 1323 C C . ALA A 1 166 ? -10.102 24.938 -3.914 1 96.75 166 ALA A C 1
ATOM 1325 O O . ALA A 1 166 ? -9.508 25.125 -2.852 1 96.75 166 ALA A O 1
ATOM 1326 N N . LEU A 1 167 ? -9.477 24.656 -5.027 1 97.94 167 LEU A N 1
ATOM 1327 C CA . LEU A 1 167 ? -8.023 24.578 -5.117 1 97.94 167 LEU A CA 1
ATOM 1328 C C . LEU A 1 167 ? -7.387 25.938 -4.82 1 97.94 167 LEU A C 1
ATOM 1330 O O . LEU A 1 167 ? -6.387 26.016 -4.098 1 97.94 167 LEU A O 1
ATOM 1334 N N . ILE A 1 168 ? -8.031 26.969 -5.32 1 97.12 168 ILE A N 1
ATOM 1335 C CA . ILE A 1 168 ? -7.531 28.328 -5.117 1 97.12 168 ILE A CA 1
ATOM 1336 C C . ILE A 1 168 ? -7.641 28.703 -3.643 1 97.12 168 ILE A C 1
ATOM 1338 O O . ILE A 1 168 ? -6.691 29.234 -3.057 1 97.12 168 ILE A O 1
ATOM 1342 N N . GLU A 1 169 ? -8.727 28.406 -3.066 1 95.31 169 GLU A N 1
ATOM 1343 C CA . GLU A 1 169 ? -8.938 28.688 -1.65 1 95.31 169 GLU A CA 1
ATOM 1344 C C . GLU A 1 169 ? -7.945 27.922 -0.778 1 95.31 169 GLU A C 1
ATOM 1346 O O . GLU A 1 169 ? -7.562 28.406 0.294 1 95.31 169 GLU A O 1
ATOM 1351 N N . ALA A 1 170 ? -7.492 26.797 -1.257 1 96.94 170 ALA A N 1
ATOM 1352 C CA . ALA A 1 170 ? -6.551 25.969 -0.508 1 96.94 170 ALA A CA 1
ATOM 1353 C C . ALA A 1 170 ? -5.121 26.469 -0.673 1 96.94 170 ALA A C 1
ATOM 1355 O O . ALA A 1 170 ? -4.195 25.953 -0.046 1 96.94 170 ALA A O 1
ATOM 1356 N N . GLY A 1 171 ? -4.91 27.438 -1.521 1 96.69 171 GLY A N 1
ATOM 1357 C CA . GLY A 1 171 ? -3.6 28.031 -1.705 1 96.69 171 GLY A CA 1
ATOM 1358 C C . GLY A 1 171 ? -2.717 27.266 -2.666 1 96.69 171 GLY A C 1
ATOM 1359 O O . GLY A 1 171 ? -1.512 27.125 -2.438 1 96.69 171 GLY A O 1
ATOM 1360 N N . VAL A 1 172 ? -3.303 26.75 -3.773 1 97.69 172 VAL A N 1
ATOM 1361 C CA . VAL A 1 172 ? -2.588 25.891 -4.711 1 97.69 172 VAL A CA 1
ATOM 1362 C C . VAL A 1 172 ? -1.435 26.672 -5.348 1 97.69 172 VAL A C 1
ATOM 1364 O O . VAL A 1 172 ? -0.387 26.094 -5.652 1 97.69 172 VAL A O 1
ATOM 1367 N N . SER A 1 173 ? -1.52 27.922 -5.465 1 96.44 173 SER A N 1
ATOM 1368 C CA . SER A 1 173 ? -0.496 28.734 -6.117 1 96.44 173 SER A CA 1
ATOM 1369 C C . SER A 1 173 ? 0.787 28.781 -5.293 1 96.44 173 SER A C 1
ATOM 1371 O O . SER A 1 173 ? 1.879 28.938 -5.844 1 96.44 173 SER A O 1
ATOM 1373 N N . LYS A 1 174 ? 0.678 28.609 -4.027 1 96.56 174 LYS A N 1
ATOM 1374 C CA . LYS A 1 174 ? 1.84 28.703 -3.148 1 96.56 174 LYS A CA 1
ATOM 1375 C C . LYS A 1 174 ? 2.203 27.328 -2.588 1 96.56 174 LYS A C 1
ATOM 1377 O O . LYS A 1 174 ? 3.186 27.188 -1.857 1 96.56 174 LYS A O 1
ATOM 1382 N N . ALA A 1 175 ? 1.444 26.328 -2.906 1 97.56 175 ALA A N 1
ATOM 1383 C CA . ALA A 1 175 ? 1.67 24.984 -2.377 1 97.56 175 ALA A CA 1
ATOM 1384 C C . ALA A 1 175 ? 2.852 24.312 -3.072 1 97.56 175 ALA A C 1
ATOM 1386 O O . ALA A 1 175 ? 3.176 24.641 -4.215 1 97.56 175 ALA A O 1
ATOM 1387 N N . LYS A 1 176 ? 3.48 23.422 -2.375 1 97.75 176 LYS A N 1
ATOM 1388 C CA . LYS A 1 176 ? 4.605 22.688 -2.947 1 97.75 176 LYS A CA 1
ATOM 1389 C C . LYS A 1 176 ? 4.184 21.297 -3.398 1 97.75 176 LYS A C 1
ATOM 1391 O O . LYS A 1 176 ? 4.715 20.766 -4.379 1 97.75 176 LYS A O 1
ATOM 1396 N N . TYR A 1 177 ? 3.27 20.75 -2.672 1 98.25 177 TYR A N 1
ATOM 1397 C CA . TYR A 1 177 ? 2.811 19.406 -2.975 1 98.25 177 TYR A CA 1
ATOM 1398 C C . TYR A 1 177 ? 1.289 19.344 -3.006 1 98.25 177 TYR A C 1
ATOM 1400 O O . TYR A 1 177 ? 0.613 20.109 -2.324 1 98.25 177 TYR A O 1
ATOM 1408 N N . LEU A 1 178 ? 0.816 18.438 -3.797 1 98.75 178 LEU A N 1
ATOM 1409 C CA . LEU A 1 178 ? -0.607 18.125 -3.811 1 98.75 178 LEU A CA 1
ATOM 1410 C C . LEU A 1 178 ? -0.825 16.625 -3.912 1 98.75 178 LEU A C 1
ATOM 1412 O O . LEU A 1 178 ? -0.212 15.953 -4.75 1 98.75 178 LEU A O 1
ATOM 1416 N N . ILE A 1 179 ? -1.625 16.125 -3.006 1 98.81 179 ILE A N 1
ATOM 1417 C CA . ILE A 1 179 ? -2.031 14.727 -3.014 1 98.81 179 ILE A CA 1
ATOM 1418 C C . ILE A 1 179 ? -3.523 14.625 -3.326 1 98.81 179 ILE A C 1
ATOM 1420 O O . ILE A 1 179 ? -4.359 15.125 -2.568 1 98.81 179 ILE A O 1
ATOM 1424 N N . THR A 1 180 ? -3.852 14.016 -4.441 1 98.75 180 THR A N 1
ATOM 1425 C CA . THR A 1 180 ? -5.262 13.789 -4.738 1 98.75 180 THR A CA 1
ATOM 1426 C C . THR A 1 180 ? -5.629 12.32 -4.527 1 98.75 180 THR A C 1
ATOM 1428 O O . THR A 1 180 ? -5.121 11.445 -5.23 1 98.75 180 THR A O 1
ATOM 1431 N N . ALA A 1 181 ? -6.504 12.094 -3.568 1 98.06 181 ALA A N 1
ATOM 1432 C CA . ALA A 1 181 ? -6.883 10.75 -3.146 1 98.06 181 ALA A CA 1
ATOM 1433 C C . ALA A 1 181 ? -8.391 10.531 -3.283 1 98.06 181 ALA A C 1
ATOM 1435 O O . ALA A 1 181 ? -9.016 9.938 -2.406 1 98.06 181 ALA A O 1
ATOM 1436 N N . LEU A 1 182 ? -8.969 11.055 -4.344 1 97.31 182 LEU A N 1
ATOM 1437 C CA . LEU A 1 182 ? -10.398 10.891 -4.586 1 97.31 182 LEU A CA 1
ATOM 1438 C C . LEU A 1 182 ? -10.711 9.477 -5.059 1 97.31 182 LEU A C 1
ATOM 1440 O O . LEU A 1 182 ? -9.844 8.797 -5.605 1 97.31 182 LEU A O 1
ATOM 1444 N N . PRO A 1 183 ? -11.938 9 -4.859 1 92.62 183 PRO A N 1
ATOM 1445 C CA . PRO A 1 183 ? -12.258 7.586 -5.098 1 92.62 183 PRO A CA 1
ATOM 1446 C C . PRO A 1 183 ? -12.281 7.23 -6.582 1 92.62 183 PRO A C 1
ATOM 1448 O O . PRO A 1 183 ? -12.039 6.078 -6.949 1 92.62 183 PRO A O 1
ATOM 1451 N N . ASP A 1 184 ? -12.531 8.203 -7.398 1 94.31 184 ASP A N 1
ATOM 1452 C CA . ASP A 1 184 ? -12.609 7.863 -8.812 1 94.31 184 ASP A CA 1
ATOM 1453 C C . ASP A 1 184 ? -11.484 8.523 -9.602 1 94.31 184 ASP A C 1
ATOM 1455 O O . ASP A 1 184 ? -11.117 9.664 -9.328 1 94.31 184 ASP A O 1
ATOM 1459 N N . ASP A 1 185 ? -10.984 7.852 -10.602 1 96.44 185 ASP A N 1
ATOM 1460 C CA . ASP A 1 185 ? -9.82 8.273 -11.375 1 96.44 185 ASP A CA 1
ATOM 1461 C C . ASP A 1 185 ? -10.133 9.531 -12.195 1 96.44 185 ASP A C 1
ATOM 1463 O O . ASP A 1 185 ? -9.266 10.383 -12.383 1 96.44 185 ASP A O 1
ATOM 1467 N N . ALA A 1 186 ? -11.383 9.609 -12.625 1 96.56 186 ALA A N 1
ATOM 1468 C CA . ALA A 1 186 ? -11.766 10.781 -13.414 1 96.56 186 ALA A CA 1
ATOM 1469 C C . ALA A 1 186 ? -11.641 12.062 -12.594 1 96.56 186 ALA A C 1
ATOM 1471 O O . ALA A 1 186 ? -11.141 13.07 -13.086 1 96.56 186 ALA A O 1
ATOM 1472 N N . SER A 1 187 ? -12.102 12.023 -11.445 1 97.62 187 SER A N 1
ATOM 1473 C CA . SER A 1 187 ? -11.992 13.18 -10.555 1 97.62 187 SER A CA 1
ATOM 1474 C C . SER A 1 187 ? -10.531 13.531 -10.281 1 97.62 187 SER A C 1
ATOM 1476 O O . SER A 1 187 ? -10.164 14.703 -10.273 1 97.62 187 SER A O 1
ATOM 1478 N N . ASN A 1 188 ? -9.734 12.523 -10.047 1 98.38 188 ASN A N 1
ATOM 1479 C CA . ASN A 1 188 ? -8.312 12.773 -9.836 1 98.38 188 ASN A CA 1
ATOM 1480 C C . ASN A 1 188 ? -7.668 13.414 -11.062 1 98.38 188 ASN A C 1
ATOM 1482 O O . ASN A 1 188 ? -6.816 14.289 -10.93 1 98.38 188 ASN A O 1
ATOM 1486 N N . LEU A 1 189 ? -8.117 12.93 -12.211 1 97.94 189 LEU A N 1
ATOM 1487 C CA . LEU A 1 189 ? -7.598 13.492 -13.453 1 97.94 189 LEU A CA 1
ATOM 1488 C C . LEU A 1 189 ? -7.93 14.984 -13.562 1 97.94 189 LEU A C 1
ATOM 1490 O O . LEU A 1 189 ? -7.078 15.781 -13.945 1 97.94 189 LEU A O 1
ATOM 1494 N N . PHE A 1 190 ? -9.102 15.312 -13.148 1 97.38 190 PHE A N 1
ATOM 1495 C CA . PHE A 1 190 ? -9.531 16.703 -13.172 1 97.38 190 PHE A CA 1
ATOM 1496 C C . PHE A 1 190 ? -8.688 17.547 -12.219 1 97.38 190 PHE A C 1
ATOM 1498 O O . PHE A 1 190 ? -8.258 18.656 -12.562 1 97.38 190 PHE A O 1
ATOM 1505 N N . VAL A 1 191 ? -8.461 17.031 -11.102 1 98.56 191 VAL A N 1
ATOM 1506 C CA . VAL A 1 191 ? -7.68 17.75 -10.094 1 98.56 191 VAL A CA 1
ATOM 1507 C C . VAL A 1 191 ? -6.254 17.953 -10.594 1 98.56 191 VAL A C 1
ATOM 1509 O O . VAL A 1 191 ? -5.695 19.047 -10.453 1 98.56 191 VAL A O 1
ATOM 1512 N N . VAL A 1 192 ? -5.68 16.906 -11.172 1 98.69 192 VAL A N 1
ATOM 1513 C CA . VAL A 1 192 ? -4.312 16.969 -11.68 1 98.69 192 VAL A CA 1
ATOM 1514 C C . VAL A 1 192 ? -4.211 18.047 -12.766 1 98.69 192 VAL A C 1
ATOM 1516 O O . VAL A 1 192 ? -3.326 18.906 -12.719 1 98.69 192 VAL A O 1
ATOM 1519 N N . LEU A 1 193 ? -5.164 18.062 -13.641 1 97.94 193 LEU A N 1
ATOM 1520 C CA . LEU A 1 193 ? -5.164 19.016 -14.742 1 97.94 193 LEU A CA 1
ATOM 1521 C C . LEU A 1 193 ? -5.293 20.453 -14.227 1 97.94 193 LEU A C 1
ATOM 1523 O O . LEU A 1 193 ? -4.516 21.328 -14.609 1 97.94 193 LEU A O 1
ATOM 1527 N N . SER A 1 194 ? -6.215 20.672 -13.383 1 98.06 194 SER A N 1
ATOM 1528 C CA . SER A 1 194 ? -6.465 22 -12.836 1 98.06 194 SER A CA 1
ATOM 1529 C C . SER A 1 194 ? -5.273 22.484 -12.016 1 98.06 194 SER A C 1
ATOM 1531 O O . SER A 1 194 ? -4.844 23.641 -12.172 1 98.06 194 SER A O 1
ATOM 1533 N N . SER A 1 195 ? -4.773 21.625 -11.18 1 98.44 195 SER A N 1
ATOM 1534 C CA . SER A 1 195 ? -3.664 22 -10.312 1 98.44 195 SER A CA 1
ATOM 1535 C C . SER A 1 195 ? -2.424 22.359 -11.125 1 98.44 195 SER A C 1
ATOM 1537 O O . SER A 1 195 ? -1.729 23.328 -10.812 1 98.44 195 SER A O 1
ATOM 1539 N N . ARG A 1 196 ? -2.15 21.516 -12.109 1 98.06 196 ARG A N 1
ATOM 1540 C CA . ARG A 1 196 ? -0.997 21.766 -12.969 1 98.06 196 ARG A CA 1
ATOM 1541 C C . ARG A 1 196 ? -1.125 23.109 -13.68 1 98.06 196 ARG A C 1
ATOM 1543 O O . ARG A 1 196 ? -0.141 23.844 -13.82 1 98.06 196 ARG A O 1
ATOM 1550 N N . GLN A 1 197 ? -2.301 23.484 -14.062 1 97 197 GLN A N 1
ATOM 1551 C CA . GLN A 1 197 ? -2.549 24.766 -14.719 1 97 197 GLN A CA 1
ATOM 1552 C C . GLN A 1 197 ? -2.379 25.938 -13.742 1 97 197 GLN A C 1
ATOM 1554 O O . GLN A 1 197 ? -1.838 26.984 -14.102 1 97 197 GLN A O 1
ATOM 1559 N N . LEU A 1 198 ? -2.762 25.75 -12.586 1 97.5 198 LEU A N 1
ATOM 1560 C CA . LEU A 1 198 ? -2.766 26.812 -11.578 1 97.5 198 LEU A CA 1
ATOM 1561 C C . LEU A 1 198 ? -1.374 27 -10.992 1 97.5 198 LEU A C 1
ATOM 1563 O O . LEU A 1 198 ? -1.043 28.094 -10.516 1 97.5 198 LEU A O 1
ATOM 1567 N N . ASN A 1 199 ? -0.567 25.953 -10.938 1 97.81 199 ASN A N 1
ATOM 1568 C CA . ASN A 1 199 ? 0.785 25.953 -10.391 1 97.81 199 ASN A CA 1
ATOM 1569 C C . ASN A 1 199 ? 1.695 24.984 -11.141 1 97.81 199 ASN A C 1
ATOM 1571 O O . ASN A 1 199 ? 1.701 23.781 -10.859 1 97.81 199 ASN A O 1
ATOM 1575 N N . LYS A 1 200 ? 2.545 25.422 -11.945 1 97 200 LYS A N 1
ATOM 1576 C CA . LYS A 1 200 ? 3.371 24.625 -12.852 1 97 200 LYS A CA 1
ATOM 1577 C C . LYS A 1 200 ? 4.453 23.875 -12.086 1 97 200 LYS A C 1
ATOM 1579 O O . LYS A 1 200 ? 4.93 22.828 -12.547 1 97 200 LYS A O 1
ATOM 1584 N N . GLU A 1 201 ? 4.77 24.375 -10.945 1 96.75 201 GLU A N 1
ATOM 1585 C CA . GLU A 1 201 ? 5.891 23.781 -10.211 1 96.75 201 GLU A CA 1
ATOM 1586 C C . GLU A 1 201 ? 5.398 22.812 -9.141 1 96.75 201 GLU A C 1
ATOM 1588 O O . GLU A 1 201 ? 6.207 22.172 -8.453 1 96.75 201 GLU A O 1
ATOM 1593 N N . LEU A 1 202 ? 4.117 22.719 -9.047 1 97.56 202 LEU A N 1
ATOM 1594 C CA . LEU A 1 202 ? 3.504 21.891 -8.016 1 97.56 202 LEU A CA 1
ATOM 1595 C C . LEU A 1 202 ? 3.877 20.422 -8.211 1 97.56 202 LEU A C 1
ATOM 1597 O O . LEU A 1 202 ? 3.842 19.906 -9.336 1 97.56 202 LEU A O 1
ATOM 1601 N N . PHE A 1 203 ? 4.363 19.734 -7.137 1 98.25 203 PHE A N 1
ATOM 1602 C CA . PHE A 1 203 ? 4.566 18.297 -7.195 1 98.25 203 PHE A CA 1
ATOM 1603 C C . PHE A 1 203 ? 3.266 17.547 -6.898 1 98.25 203 PHE A C 1
ATOM 1605 O O . PHE A 1 203 ? 2.775 17.562 -5.77 1 98.25 203 PHE A O 1
ATOM 1612 N N . ILE A 1 204 ? 2.805 16.875 -7.91 1 98.75 204 ILE A N 1
ATOM 1613 C CA . ILE A 1 204 ? 1.46 16.312 -7.805 1 98.75 204 ILE A CA 1
ATOM 1614 C C . ILE A 1 204 ? 1.542 14.797 -7.676 1 98.75 204 ILE A C 1
ATOM 1616 O O . ILE A 1 204 ? 2.127 14.125 -8.531 1 98.75 204 ILE A O 1
ATOM 1620 N N . ILE A 1 205 ? 0.964 14.273 -6.574 1 98.56 205 ILE A N 1
ATOM 1621 C CA . ILE A 1 205 ? 0.826 12.844 -6.336 1 98.56 205 ILE A CA 1
ATOM 1622 C C . ILE A 1 205 ? -0.642 12.438 -6.449 1 98.56 205 ILE A C 1
ATOM 1624 O O . ILE A 1 205 ? -1.49 12.945 -5.711 1 98.56 205 ILE A O 1
ATOM 1628 N N . SER A 1 206 ? -0.918 11.5 -7.332 1 98.62 206 SER A N 1
ATOM 1629 C CA . SER A 1 206 ? -2.314 11.141 -7.555 1 98.62 206 SER A CA 1
ATOM 1630 C C . SER A 1 206 ? -2.559 9.664 -7.25 1 98.62 206 SER A C 1
ATOM 1632 O O . SER A 1 206 ? -1.718 8.82 -7.555 1 98.62 206 SER A O 1
ATOM 1634 N N . ARG A 1 207 ? -3.717 9.43 -6.715 1 97.69 207 ARG A N 1
ATOM 1635 C CA . ARG A 1 207 ? -4.227 8.07 -6.59 1 97.69 207 ARG A CA 1
ATOM 1636 C C . ARG A 1 207 ? -4.805 7.578 -7.914 1 97.69 207 ARG A C 1
ATOM 1638 O O . ARG A 1 207 ? -5.395 8.359 -8.664 1 97.69 207 ARG A O 1
ATOM 1645 N N . ALA A 1 208 ? -4.648 6.309 -8.211 1 96.88 208 ALA A N 1
ATOM 1646 C CA . ALA A 1 208 ? -5.32 5.652 -9.328 1 96.88 208 ALA A CA 1
ATOM 1647 C C . ALA A 1 208 ? -5.867 4.289 -8.914 1 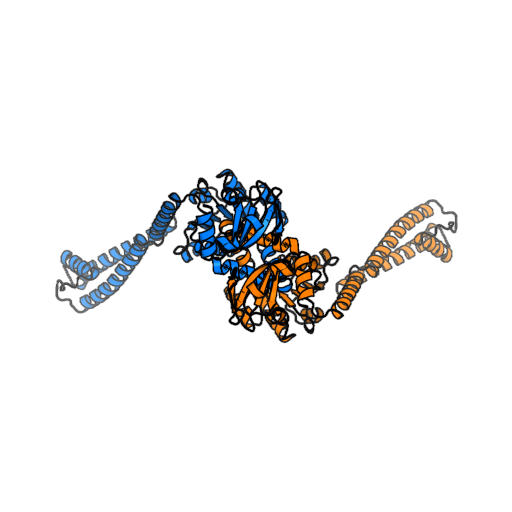96.88 208 ALA A C 1
ATOM 1649 O O . ALA A 1 208 ? -5.238 3.566 -8.141 1 96.88 208 ALA A O 1
ATOM 1650 N N . SER A 1 209 ? -7.031 3.973 -9.43 1 92.5 209 SER A N 1
ATOM 1651 C CA . SER A 1 209 ? -7.641 2.676 -9.156 1 92.5 209 SER A CA 1
ATOM 1652 C C . SER A 1 209 ? -7.387 1.692 -10.297 1 92.5 209 SER A C 1
ATOM 1654 O O . SER A 1 209 ? -7.316 0.482 -10.07 1 92.5 209 SER A O 1
ATOM 1656 N N . LEU A 1 210 ? -7.27 2.203 -11.477 1 90.75 210 LEU A N 1
ATOM 1657 C CA . LEU A 1 210 ? -7.094 1.354 -12.648 1 90.75 210 LEU A CA 1
ATOM 1658 C C . LEU A 1 210 ? -5.734 1.586 -13.297 1 90.75 210 LEU A C 1
ATOM 1660 O O . LEU A 1 210 ? -5.246 2.719 -13.336 1 90.75 210 LEU A O 1
ATOM 1664 N N . ILE A 1 211 ? -5.223 0.566 -13.883 1 87.5 211 ILE A N 1
ATOM 1665 C CA . ILE A 1 211 ? -3.904 0.611 -14.508 1 87.5 211 ILE A CA 1
ATOM 1666 C C . ILE A 1 211 ? -3.934 1.553 -15.711 1 87.5 211 ILE A C 1
ATOM 1668 O O . ILE A 1 211 ? -2.984 2.305 -15.945 1 87.5 211 ILE A O 1
ATOM 1672 N N . ASN A 1 212 ? -4.98 1.522 -16.406 1 90.88 212 ASN A N 1
ATOM 1673 C CA . ASN A 1 212 ? -5.09 2.34 -17.609 1 90.88 212 ASN A CA 1
ATOM 1674 C C . ASN A 1 212 ? -5.137 3.828 -17.266 1 90.88 212 ASN A C 1
ATOM 1676 O O . ASN A 1 212 ? -4.77 4.668 -18.094 1 90.88 212 ASN A O 1
ATOM 1680 N N . SER A 1 213 ? -5.527 4.172 -16.109 1 94.12 213 SER A N 1
ATOM 1681 C CA . SER A 1 213 ? -5.617 5.57 -15.703 1 94.12 213 SER A CA 1
ATOM 1682 C C . SER A 1 213 ? -4.246 6.125 -15.328 1 94.12 213 SER A C 1
ATOM 1684 O O . SER A 1 213 ? -4.035 7.34 -15.359 1 94.12 213 SER A O 1
ATOM 1686 N N . GLN A 1 214 ? -3.379 5.254 -14.984 1 94.38 214 GLN A N 1
ATOM 1687 C CA . GLN A 1 214 ? -2.064 5.684 -14.516 1 94.38 214 GLN A CA 1
ATOM 1688 C C . GLN A 1 214 ? -1.352 6.523 -15.57 1 94.38 214 GLN A C 1
ATOM 1690 O O . GLN A 1 214 ? -0.877 7.621 -15.289 1 94.38 214 GLN A O 1
ATOM 1695 N N . ARG A 1 215 ? -1.295 6.02 -16.781 1 93.75 215 ARG A N 1
ATOM 1696 C CA . ARG A 1 215 ? -0.6 6.715 -17.859 1 93.75 215 ARG A CA 1
ATOM 1697 C C . ARG A 1 215 ? -1.253 8.062 -18.141 1 93.75 215 ARG A C 1
ATOM 1699 O O . ARG A 1 215 ? -0.561 9.055 -18.375 1 93.75 215 ARG A O 1
ATOM 1706 N N . LYS A 1 216 ? -2.576 8.055 -18.141 1 96.38 216 LYS A N 1
ATOM 1707 C CA . LYS A 1 216 ? -3.324 9.273 -18.422 1 96.38 216 LYS A CA 1
ATOM 1708 C C . LYS A 1 216 ? -3.055 10.336 -17.359 1 96.38 216 LYS A C 1
ATOM 1710 O O . LYS A 1 216 ? -2.943 11.523 -17.672 1 96.38 216 LYS A O 1
ATOM 1715 N N . LEU A 1 217 ? -2.936 9.938 -16.172 1 98 217 LEU A N 1
ATOM 1716 C CA . LEU A 1 217 ? -2.672 10.867 -15.07 1 98 217 LEU A CA 1
ATOM 1717 C C . LEU A 1 217 ? -1.282 11.477 -15.203 1 98 217 LEU A C 1
ATOM 1719 O O . LEU A 1 217 ? -1.104 12.672 -14.969 1 98 217 LEU A O 1
ATOM 1723 N N . ILE A 1 218 ? -0.323 10.68 -15.594 1 96.94 218 ILE A N 1
ATOM 1724 C CA . ILE A 1 218 ? 1.032 11.18 -15.805 1 96.94 218 ILE A CA 1
ATOM 1725 C C . ILE A 1 218 ? 1.039 12.188 -16.953 1 96.94 218 ILE A C 1
ATOM 1727 O O . ILE A 1 218 ? 1.624 13.273 -16.828 1 96.94 218 ILE A O 1
ATOM 1731 N N . LEU A 1 219 ? 0.325 11.891 -17.984 1 95.88 219 LEU A N 1
ATOM 1732 C CA . LEU A 1 219 ? 0.236 12.773 -19.141 1 95.88 219 LEU A CA 1
ATOM 1733 C C . LEU A 1 219 ? -0.439 14.094 -18.766 1 95.88 219 LEU A C 1
ATOM 1735 O O . LEU A 1 219 ? -0.094 15.148 -19.297 1 95.88 219 LEU A O 1
ATOM 1739 N N . ALA A 1 220 ? -1.31 13.969 -17.844 1 96.81 220 ALA A N 1
ATOM 1740 C CA . ALA A 1 220 ? -2.068 15.141 -17.422 1 96.81 220 ALA A CA 1
ATOM 1741 C C . ALA A 1 220 ? -1.214 16.062 -16.547 1 96.81 220 ALA A C 1
ATOM 1743 O O . ALA A 1 220 ? -1.545 17.234 -16.375 1 96.81 220 ALA A O 1
ATOM 1744 N N . GLY A 1 221 ? -0.147 15.477 -15.914 1 97.25 221 GLY A N 1
ATOM 1745 C CA . GLY A 1 221 ? 0.749 16.344 -15.172 1 97.25 221 GLY A CA 1
ATOM 1746 C C . GLY A 1 221 ? 1.117 15.797 -13.805 1 97.25 221 GLY A C 1
ATOM 1747 O O . GLY A 1 221 ? 1.854 16.438 -13.055 1 97.25 221 GLY A O 1
ATOM 1748 N N . ALA A 1 222 ? 0.601 14.648 -13.445 1 98.31 222 ALA A N 1
ATOM 1749 C CA . ALA A 1 222 ? 0.985 14.047 -12.172 1 98.31 222 ALA A CA 1
ATOM 1750 C C . ALA A 1 222 ? 2.459 13.648 -12.18 1 98.31 222 ALA A C 1
ATOM 1752 O O . ALA A 1 222 ? 2.961 13.117 -13.172 1 98.31 222 ALA A O 1
ATOM 1753 N N . ASP A 1 223 ? 3.117 13.977 -11.117 1 97.25 223 ASP A N 1
ATOM 1754 C CA . ASP A 1 223 ? 4.516 13.586 -10.992 1 97.25 223 ASP A CA 1
ATOM 1755 C C . ASP A 1 223 ? 4.641 12.133 -10.531 1 97.25 223 ASP A C 1
ATOM 1757 O O . ASP A 1 223 ? 5.57 11.422 -10.93 1 97.25 223 ASP A O 1
ATOM 1761 N N . LYS A 1 224 ? 3.809 11.703 -9.648 1 96.69 224 LYS A N 1
ATOM 1762 C CA . LYS A 1 224 ? 3.732 10.32 -9.18 1 96.69 224 LYS A CA 1
ATOM 1763 C C . LYS A 1 224 ? 2.287 9.836 -9.141 1 96.69 224 LYS A C 1
ATOM 1765 O O . LYS A 1 224 ? 1.374 10.602 -8.836 1 96.69 224 LYS A O 1
ATOM 1770 N N . VAL A 1 225 ? 2.125 8.617 -9.539 1 97.62 225 VAL A N 1
ATOM 1771 C CA . VAL A 1 225 ? 0.814 7.984 -9.461 1 97.62 225 VAL A CA 1
ATOM 1772 C C . VAL A 1 225 ? 0.901 6.723 -8.609 1 97.62 225 VAL A C 1
ATOM 1774 O O . VAL A 1 225 ? 1.735 5.848 -8.859 1 97.62 225 VAL A O 1
ATOM 1777 N N . ILE A 1 226 ? 0.061 6.684 -7.594 1 96.31 226 ILE A N 1
ATOM 1778 C CA . ILE A 1 226 ? 0.071 5.57 -6.648 1 96.31 226 ILE A CA 1
ATOM 1779 C C . ILE A 1 226 ? -1.233 4.785 -6.766 1 96.31 226 ILE A C 1
ATOM 1781 O O . ILE A 1 226 ? -2.318 5.371 -6.785 1 96.31 226 ILE A O 1
ATOM 1785 N N . MET A 1 227 ? -1.087 3.537 -6.918 1 95.38 227 MET A N 1
ATOM 1786 C CA . MET A 1 227 ? -2.242 2.643 -6.898 1 95.38 227 MET A CA 1
ATOM 1787 C C . MET A 1 227 ? -2.305 1.865 -5.59 1 95.38 227 MET A C 1
ATOM 1789 O O . MET A 1 227 ? -1.637 0.841 -5.438 1 95.38 227 MET A O 1
ATOM 1793 N N . PRO A 1 228 ? -3.176 2.287 -4.688 1 94.62 228 PRO A N 1
ATOM 1794 C CA . PRO A 1 228 ? -3.211 1.682 -3.354 1 94.62 228 PRO A CA 1
ATOM 1795 C C . PRO A 1 228 ? -3.471 0.178 -3.395 1 94.62 228 PRO A C 1
ATOM 1797 O O . PRO A 1 228 ? -2.828 -0.584 -2.668 1 94.62 228 PRO A O 1
ATOM 1800 N N . ASP A 1 229 ? -4.324 -0.247 -4.277 1 92.38 229 ASP A N 1
ATOM 1801 C CA . ASP A 1 229 ? -4.641 -1.669 -4.379 1 92.38 229 ASP A CA 1
ATOM 1802 C C . ASP A 1 229 ? -3.416 -2.475 -4.801 1 92.38 229 ASP A C 1
ATOM 1804 O O . ASP A 1 229 ? -3.182 -3.574 -4.297 1 92.38 229 ASP A O 1
ATOM 1808 N N . LYS A 1 230 ? -2.658 -1.9 -5.691 1 92.56 230 LYS A N 1
ATOM 1809 C CA . LYS A 1 230 ? -1.443 -2.574 -6.137 1 92.56 230 LYS A CA 1
ATOM 1810 C C . LYS A 1 230 ? -0.411 -2.648 -5.016 1 92.56 230 LYS A C 1
ATOM 1812 O O . LYS A 1 230 ? 0.196 -3.697 -4.793 1 92.56 230 LYS A O 1
ATOM 1817 N N . ILE A 1 231 ? -0.263 -1.552 -4.348 1 92.44 231 ILE A N 1
ATOM 1818 C CA . ILE A 1 231 ? 0.687 -1.495 -3.24 1 92.44 231 ILE A CA 1
ATOM 1819 C C . ILE A 1 231 ? 0.252 -2.459 -2.137 1 92.44 231 ILE A C 1
ATOM 1821 O O . ILE A 1 231 ? 1.084 -3.156 -1.551 1 92.44 231 ILE A O 1
ATOM 1825 N N . GLY A 1 232 ? -0.994 -2.494 -1.864 1 93.44 232 GLY A N 1
ATOM 1826 C CA . GLY A 1 232 ? -1.515 -3.41 -0.863 1 93.44 232 GLY A CA 1
ATOM 1827 C C . GLY A 1 232 ? -1.274 -4.867 -1.205 1 93.44 232 GLY A C 1
ATOM 1828 O O . GLY A 1 232 ? -0.786 -5.637 -0.372 1 93.44 232 GLY A O 1
ATOM 1829 N N . GLY A 1 233 ? -1.652 -5.27 -2.393 1 94.25 233 GLY A N 1
ATOM 1830 C CA . GLY A 1 233 ? -1.414 -6.633 -2.848 1 94.25 233 GLY A CA 1
ATOM 1831 C C . GLY A 1 233 ? 0.052 -7.02 -2.822 1 94.25 233 GLY A C 1
ATOM 1832 O O . GLY A 1 233 ? 0.397 -8.133 -2.408 1 94.25 233 GLY A O 1
ATOM 1833 N N . ASP A 1 234 ? 0.861 -6.105 -3.279 1 92.44 234 ASP A N 1
ATOM 1834 C CA . ASP A 1 234 ? 2.305 -6.324 -3.258 1 92.44 234 ASP A CA 1
ATOM 1835 C C . ASP A 1 234 ? 2.807 -6.539 -1.833 1 92.44 234 ASP A C 1
ATOM 1837 O O . ASP A 1 234 ? 3.641 -7.41 -1.587 1 92.44 234 ASP A O 1
ATOM 1841 N N . HIS A 1 235 ? 2.32 -5.727 -0.955 1 92.69 235 HIS A N 1
ATOM 1842 C CA . HIS A 1 235 ? 2.707 -5.828 0.448 1 92.69 235 HIS A CA 1
ATOM 1843 C C . HIS A 1 235 ? 2.303 -7.176 1.034 1 92.69 235 HIS A C 1
ATOM 1845 O O . HIS A 1 235 ? 3.098 -7.824 1.721 1 92.69 235 HIS A O 1
ATOM 1851 N N . MET A 1 236 ? 1.168 -7.648 0.73 1 95.12 236 MET A N 1
ATOM 1852 C CA . MET A 1 236 ? 0.678 -8.93 1.237 1 95.12 236 MET A CA 1
ATOM 1853 C C . MET A 1 236 ? 1.562 -10.078 0.761 1 95.12 236 MET A C 1
ATOM 1855 O O . MET A 1 236 ? 1.952 -10.938 1.554 1 95.12 236 MET A O 1
ATOM 1859 N N . ALA A 1 237 ? 1.865 -10.062 -0.497 1 94.25 237 ALA A N 1
ATOM 1860 C CA . ALA A 1 237 ? 2.729 -11.109 -1.051 1 94.25 237 ALA A CA 1
ATOM 1861 C C . ALA A 1 237 ? 4.145 -11 -0.488 1 94.25 237 ALA A C 1
ATOM 1863 O O . ALA A 1 237 ? 4.801 -12.016 -0.257 1 94.25 237 ALA A O 1
ATOM 1864 N N . SER A 1 238 ? 4.555 -9.766 -0.262 1 90.88 238 SER A N 1
ATOM 1865 C CA . SER A 1 238 ? 5.91 -9.539 0.224 1 90.88 238 SER A CA 1
ATOM 1866 C C . SER A 1 238 ? 6.086 -10.062 1.646 1 90.88 238 SER A C 1
ATOM 1868 O O . SER A 1 238 ? 7.184 -10.469 2.033 1 90.88 238 SER A O 1
ATOM 1870 N N . LEU A 1 239 ? 5.035 -10.078 2.381 1 91.69 239 LEU A N 1
ATOM 1871 C CA . LEU A 1 239 ? 5.082 -10.664 3.715 1 91.69 239 LEU A CA 1
ATOM 1872 C C . LEU A 1 239 ? 5.43 -12.148 3.646 1 91.69 239 LEU A C 1
ATOM 1874 O O . LEU A 1 239 ? 5.957 -12.711 4.609 1 91.69 239 LEU A O 1
ATOM 1878 N N . VAL A 1 240 ? 5.145 -12.742 2.465 1 92.06 240 VAL A N 1
ATOM 1879 C CA . VAL A 1 240 ? 5.41 -14.156 2.26 1 92.06 240 VAL A CA 1
ATOM 1880 C C . VAL A 1 240 ? 6.832 -14.352 1.741 1 92.06 240 VAL A C 1
ATOM 1882 O O . VAL A 1 240 ? 7.594 -15.156 2.281 1 92.06 240 VAL A O 1
ATOM 1885 N N . VAL A 1 241 ? 7.227 -13.508 0.769 1 88.19 241 VAL A N 1
ATOM 1886 C CA . VAL A 1 241 ? 8.445 -13.812 0.032 1 88.19 241 VAL A CA 1
ATOM 1887 C C . VAL A 1 241 ? 9.617 -13.023 0.62 1 88.19 241 VAL A C 1
ATOM 1889 O O . VAL A 1 241 ? 10.773 -13.422 0.477 1 88.19 241 VAL A O 1
ATOM 1892 N N . MET A 1 242 ? 9.344 -11.891 1.249 1 87.38 242 MET A N 1
ATOM 1893 C CA . MET A 1 242 ? 10.398 -11.055 1.807 1 87.38 242 MET A CA 1
ATOM 1894 C C . MET A 1 242 ? 10 -10.508 3.172 1 87.38 242 MET A C 1
ATOM 1896 O O . MET A 1 242 ? 10.055 -9.297 3.402 1 87.38 242 MET A O 1
ATOM 1900 N N . PRO A 1 243 ? 9.688 -11.32 4.102 1 86.81 243 PRO A N 1
ATOM 1901 C CA . PRO A 1 243 ? 9.195 -10.859 5.398 1 86.81 243 PRO A CA 1
ATOM 1902 C C . PRO A 1 243 ? 10.211 -10 6.145 1 86.81 243 PRO A C 1
ATOM 1904 O O . PRO A 1 243 ? 9.844 -9.031 6.812 1 86.81 243 PRO A O 1
ATOM 1907 N N . ASP A 1 244 ? 11.492 -10.305 5.977 1 84.31 244 ASP A N 1
ATOM 1908 C CA . ASP A 1 244 ? 12.539 -9.57 6.684 1 84.31 244 ASP A CA 1
ATOM 1909 C C . ASP A 1 244 ? 12.633 -8.133 6.184 1 84.31 244 ASP A C 1
ATOM 1911 O O . ASP A 1 244 ? 12.82 -7.207 6.973 1 84.31 244 ASP A O 1
ATOM 1915 N N . LEU A 1 245 ? 12.531 -8.016 4.934 1 83 245 LEU A N 1
ATOM 1916 C CA . LEU A 1 245 ? 12.586 -6.672 4.363 1 83 245 LEU A CA 1
ATOM 1917 C C . LEU A 1 245 ? 11.406 -5.828 4.848 1 83 245 LEU A C 1
ATOM 1919 O O . LEU A 1 245 ? 11.586 -4.672 5.234 1 83 245 LEU A O 1
ATOM 1923 N N . ILE A 1 246 ? 10.242 -6.398 4.828 1 85.81 246 ILE A N 1
ATOM 1924 C CA . ILE A 1 246 ? 9.039 -5.68 5.234 1 85.81 246 ILE A CA 1
ATOM 1925 C C . ILE A 1 246 ? 9.141 -5.289 6.707 1 85.81 246 ILE A C 1
ATOM 1927 O O . ILE A 1 246 ? 8.812 -4.16 7.078 1 85.81 246 ILE A O 1
ATOM 1931 N N . SER A 1 247 ? 9.594 -6.172 7.473 1 82.88 247 SER A N 1
ATOM 1932 C CA . SER A 1 247 ? 9.773 -5.887 8.891 1 82.88 247 SER A CA 1
ATOM 1933 C C . SER A 1 247 ? 10.766 -4.75 9.109 1 82.88 247 SER A C 1
ATOM 1935 O O . SER A 1 247 ? 10.539 -3.871 9.945 1 82.88 247 SER A O 1
ATOM 1937 N N . PHE A 1 248 ? 11.867 -4.797 8.406 1 83 248 PHE A N 1
ATOM 1938 C CA . PHE A 1 248 ? 12.891 -3.766 8.516 1 83 248 PHE A CA 1
ATOM 1939 C C . PHE A 1 248 ? 12.344 -2.406 8.102 1 83 248 PHE A C 1
ATOM 1941 O O . PHE A 1 248 ? 12.562 -1.406 8.789 1 83 248 PHE A O 1
ATOM 1948 N N . MET A 1 249 ? 11.609 -2.381 7.035 1 82.44 249 MET A N 1
ATOM 1949 C CA . MET A 1 249 ? 11.031 -1.141 6.531 1 82.44 249 MET A CA 1
ATOM 1950 C C . MET A 1 249 ? 10.039 -0.557 7.531 1 82.44 249 MET A C 1
ATOM 1952 O O . MET A 1 249 ? 9.977 0.661 7.711 1 82.44 249 MET A O 1
ATOM 1956 N N . ASP A 1 250 ? 9.242 -1.395 8.07 1 81.06 250 ASP A N 1
ATOM 1957 C CA . ASP A 1 250 ? 8.273 -0.966 9.07 1 81.06 250 ASP A CA 1
ATOM 1958 C C . ASP A 1 250 ? 8.961 -0.297 10.258 1 81.06 250 ASP A C 1
ATOM 1960 O O . ASP A 1 250 ? 8.477 0.705 10.781 1 81.06 250 ASP A O 1
ATOM 1964 N N . LYS A 1 251 ? 10.086 -0.803 10.555 1 78.62 251 LYS A N 1
ATOM 1965 C CA . LYS A 1 251 ? 10.828 -0.25 11.688 1 78.62 251 LYS A CA 1
ATOM 1966 C C . LYS A 1 251 ? 11.477 1.083 11.32 1 78.62 251 LYS A C 1
ATOM 1968 O O . LYS A 1 251 ? 11.555 1.989 12.148 1 78.62 251 LYS A O 1
ATOM 1973 N N . LEU A 1 252 ? 11.977 1.157 10.086 1 79.25 252 LEU A N 1
ATOM 1974 C CA . LEU A 1 252 ? 12.57 2.406 9.625 1 79.25 252 LEU A CA 1
ATOM 1975 C C . LEU A 1 252 ? 11.539 3.523 9.586 1 79.25 252 LEU A C 1
ATOM 1977 O O . LEU A 1 252 ? 11.852 4.68 9.867 1 79.25 252 LEU A O 1
ATOM 1981 N N . SER A 1 253 ? 10.359 3.088 9.266 1 75 253 SER A N 1
ATOM 1982 C CA . SER A 1 253 ? 9.289 4.07 9.109 1 75 253 SER A CA 1
ATOM 1983 C C . SER A 1 253 ? 8.742 4.508 10.461 1 75 253 SER A C 1
ATOM 1985 O O . SER A 1 253 ? 8.234 5.625 10.602 1 75 253 SER A O 1
ATOM 1987 N N . THR A 1 254 ? 8.648 3.592 11.445 1 65.81 254 THR A N 1
ATOM 1988 C CA . THR A 1 254 ? 8.117 3.891 12.773 1 65.81 254 THR A CA 1
ATOM 1989 C C . THR A 1 254 ? 9.109 4.723 13.578 1 65.81 254 THR A C 1
ATOM 1991 O O . THR A 1 254 ? 8.719 5.652 14.289 1 65.81 254 THR A O 1
ATOM 1994 N N . GLU A 1 255 ? 10.375 4.238 13.594 1 56.84 255 GLU A N 1
ATOM 1995 C CA . GLU A 1 255 ? 11.375 4.957 14.375 1 56.84 255 GLU A CA 1
ATOM 1996 C C . GLU A 1 255 ? 11.531 6.395 13.875 1 56.84 255 GLU A C 1
ATOM 1998 O O . GLU A 1 255 ? 11.938 7.277 14.641 1 56.84 255 GLU A O 1
ATOM 2003 N N . GLY A 1 256 ? 11.172 6.645 12.648 1 54.16 256 GLY A N 1
ATOM 2004 C CA . GLY A 1 256 ? 11.422 7.953 12.062 1 54.16 256 GLY A CA 1
ATOM 2005 C C . GLY A 1 256 ? 10.344 8.969 12.383 1 54.16 256 GLY A C 1
ATOM 2006 O O . GLY A 1 256 ? 10.234 10 11.711 1 54.16 256 GLY A O 1
ATOM 2007 N N . LYS A 1 257 ? 9.242 8.602 13.156 1 54.16 257 LYS A N 1
ATOM 2008 C CA . LYS A 1 257 ? 8.227 9.625 13.383 1 54.16 257 LYS A CA 1
ATOM 2009 C C . LYS A 1 257 ? 8.859 11 13.531 1 54.16 257 LYS A C 1
ATOM 2011 O O . LYS A 1 257 ? 8.242 12.016 13.195 1 54.16 257 LYS A O 1
ATOM 2016 N N . HIS A 1 258 ? 10.242 11.102 13.945 1 52.62 258 HIS A N 1
ATOM 2017 C CA . HIS A 1 258 ? 10.773 12.453 14.078 1 52.62 258 HIS A CA 1
ATOM 2018 C C . HIS A 1 258 ? 12.117 12.594 13.375 1 52.62 258 HIS A C 1
ATOM 2020 O O . HIS A 1 258 ? 12.68 13.688 13.32 1 52.62 258 HIS A O 1
ATOM 2026 N N . THR A 1 259 ? 12.617 11.523 12.852 1 56.19 259 THR A N 1
ATOM 2027 C CA . THR A 1 259 ? 13.961 11.734 12.328 1 56.19 259 THR A CA 1
ATOM 2028 C C . THR A 1 259 ? 14.273 10.727 11.227 1 56.19 259 THR A C 1
ATOM 2030 O O . THR A 1 259 ? 13.758 9.609 11.242 1 56.19 259 THR A O 1
ATOM 2033 N N . THR A 1 260 ? 14.688 11.32 10.055 1 60.38 260 THR A N 1
ATOM 2034 C CA . THR A 1 260 ? 15.062 10.562 8.867 1 60.38 260 THR A CA 1
ATOM 2035 C C . THR A 1 260 ? 16.203 9.594 9.172 1 60.38 260 THR A C 1
ATOM 2037 O O . THR A 1 260 ? 17.219 9.984 9.734 1 60.38 260 THR A O 1
ATOM 2040 N N . THR A 1 261 ? 16 8.336 9.008 1 77.75 261 THR A N 1
ATOM 2041 C CA . THR A 1 261 ? 17.016 7.316 9.25 1 77.75 261 THR A CA 1
ATOM 2042 C C . THR A 1 261 ? 17.766 6.973 7.961 1 77.75 261 THR A C 1
ATOM 2044 O O . THR A 1 261 ? 18.766 6.266 7.984 1 77.75 261 THR A O 1
ATOM 2047 N N . LEU A 1 262 ? 17.25 7.633 6.836 1 86.31 262 LEU A N 1
ATOM 2048 C CA . LEU A 1 262 ? 17.859 7.371 5.539 1 86.31 262 LEU A CA 1
ATOM 2049 C C . LEU A 1 262 ? 17.938 8.648 4.707 1 86.31 262 LEU A C 1
ATOM 2051 O O . LEU A 1 262 ? 16.953 9.391 4.609 1 86.31 262 LEU A O 1
ATOM 2055 N N . GLU A 1 263 ? 19.141 8.945 4.152 1 87.31 263 GLU A N 1
ATOM 2056 C CA . GLU A 1 263 ? 19.312 10.18 3.381 1 87.31 263 GLU A CA 1
ATOM 2057 C C . GLU A 1 263 ? 20.156 9.938 2.141 1 87.31 263 GLU A C 1
ATOM 2059 O O . GLU A 1 263 ? 21.141 9.188 2.188 1 87.31 263 GLU A O 1
ATOM 2064 N N . GLU A 1 264 ? 19.719 10.562 1.132 1 89.5 264 GLU A N 1
ATOM 2065 C CA . GLU A 1 264 ? 20.562 10.625 -0.062 1 89.5 264 GLU A CA 1
ATOM 2066 C C . GLU A 1 264 ? 21.438 11.875 -0.049 1 89.5 264 GLU A C 1
ATOM 2068 O O . GLU A 1 264 ? 20.969 12.977 0.209 1 89.5 264 GLU A O 1
ATOM 2073 N N . ILE A 1 265 ? 22.734 11.648 -0.324 1 89.62 265 ILE A N 1
ATOM 2074 C CA . ILE A 1 265 ? 23.672 12.766 -0.27 1 89.62 265 ILE A CA 1
ATOM 2075 C C . ILE A 1 265 ? 24.469 12.828 -1.569 1 89.62 265 ILE A C 1
ATOM 2077 O O . ILE A 1 265 ? 25.016 11.82 -2.025 1 89.62 265 ILE A O 1
ATOM 2081 N N . ALA A 1 266 ? 24.469 14.008 -2.062 1 90.06 266 ALA A N 1
ATOM 2082 C CA . ALA A 1 266 ? 25.312 14.219 -3.24 1 90.06 266 ALA A CA 1
ATOM 2083 C C . ALA A 1 266 ? 26.797 14.102 -2.889 1 90.06 266 ALA A C 1
ATOM 2085 O O . ALA A 1 266 ? 27.219 14.578 -1.836 1 90.06 266 ALA A O 1
ATOM 2086 N N . ILE A 1 267 ? 27.516 13.508 -3.799 1 87.69 267 ILE A N 1
ATOM 2087 C CA . ILE A 1 267 ? 28.938 13.273 -3.523 1 87.69 267 ILE A CA 1
ATOM 2088 C C . ILE A 1 267 ? 29.672 14.609 -3.395 1 87.69 267 ILE A C 1
ATOM 2090 O O . ILE A 1 267 ? 30.625 14.719 -2.637 1 87.69 267 ILE A O 1
ATOM 2094 N N . GLU A 1 268 ? 29.188 15.531 -4.09 1 86.25 268 GLU A N 1
ATOM 2095 C CA . GLU A 1 268 ? 29.797 16.844 -4.047 1 86.25 268 GLU A CA 1
ATOM 2096 C C . GLU A 1 268 ? 29.719 17.453 -2.645 1 86.25 268 GLU A C 1
ATOM 2098 O O . GLU A 1 268 ? 30.609 18.203 -2.236 1 86.25 268 GLU A O 1
ATOM 2103 N N . ASP A 1 269 ? 28.766 17.141 -1.949 1 84.94 269 ASP A N 1
ATOM 2104 C CA . ASP A 1 269 ? 28.594 17.641 -0.591 1 84.94 269 ASP A CA 1
ATOM 2105 C C . ASP A 1 269 ? 29.578 16.984 0.372 1 84.94 269 ASP A C 1
ATOM 2107 O O . ASP A 1 269 ? 29.875 17.516 1.437 1 84.94 269 ASP A O 1
ATOM 2111 N N . LEU A 1 270 ? 30.047 15.852 0.004 1 81.81 270 LEU A N 1
ATOM 2112 C CA . LEU A 1 270 ? 30.922 15.086 0.877 1 81.81 270 LEU A CA 1
ATOM 2113 C C . LEU A 1 270 ? 32.375 15.336 0.53 1 81.81 270 LEU A C 1
ATOM 2115 O O . LEU 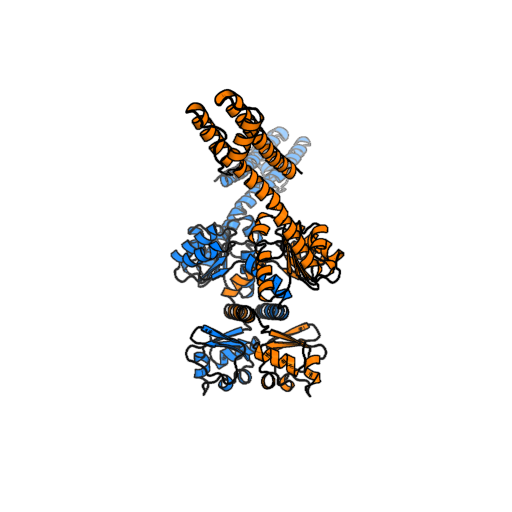A 1 270 ? 33.25 15.383 1.419 1 81.81 270 LEU A O 1
ATOM 2119 N N . THR A 1 271 ? 32.688 15.375 -0.715 1 71.69 271 THR A N 1
ATOM 2120 C CA . THR A 1 271 ? 34.062 15.383 -1.202 1 71.69 271 THR A CA 1
ATOM 2121 C C . THR A 1 271 ? 34.719 16.734 -0.965 1 71.69 271 THR A C 1
ATOM 2123 O O . THR A 1 271 ? 35.938 16.844 -0.934 1 71.69 271 THR A O 1
ATOM 2126 N N . ASP A 1 272 ? 33.844 17.625 -0.916 1 66.19 272 ASP A N 1
ATOM 2127 C CA . ASP A 1 272 ? 34.469 18.922 -0.648 1 66.19 272 ASP A CA 1
ATOM 2128 C C . ASP A 1 272 ? 35.312 18.875 0.624 1 66.19 272 ASP A C 1
ATOM 2130 O O . ASP A 1 272 ? 36.25 19.672 0.786 1 66.19 272 ASP A O 1
ATOM 2134 N N . LYS A 1 273 ? 35.125 17.922 1.338 1 67.94 273 LYS A N 1
ATOM 2135 C CA . LYS A 1 273 ? 35.812 17.844 2.623 1 67.94 273 LYS A CA 1
ATOM 2136 C C . LYS A 1 273 ? 36.688 16.594 2.721 1 67.94 273 LYS A C 1
ATOM 2138 O O . LYS A 1 273 ? 37.188 16.281 3.793 1 67.94 273 LYS A O 1
ATOM 2143 N N . VAL A 1 274 ? 36.656 15.797 1.783 1 66.44 274 VAL A N 1
ATOM 2144 C CA . VAL A 1 274 ? 37.406 14.539 1.858 1 66.44 274 VAL A CA 1
ATOM 2145 C C . VAL A 1 274 ? 38.344 14.43 0.67 1 66.44 274 VAL A C 1
ATOM 2147 O O . VAL A 1 274 ? 38.031 14.836 -0.444 1 66.44 274 VAL A O 1
ATOM 2150 N N . THR A 1 275 ? 39.594 14.086 1.024 1 64.69 275 THR A N 1
ATOM 2151 C CA . THR A 1 275 ? 40.625 13.805 0.031 1 64.69 275 THR A CA 1
ATOM 2152 C C . THR A 1 275 ? 40.5 12.367 -0.472 1 64.69 275 THR A C 1
ATOM 2154 O O . THR A 1 275 ? 40.438 11.43 0.325 1 64.69 275 THR A O 1
ATOM 2157 N N . GLY A 1 276 ? 39.969 12.125 -1.815 1 66.31 276 GLY A N 1
ATOM 2158 C CA . GLY A 1 276 ? 39.875 10.797 -2.404 1 66.31 276 GLY A CA 1
ATOM 2159 C C . GLY A 1 276 ? 38.656 10.602 -3.254 1 66.31 276 GLY A C 1
ATOM 2160 O O . GLY A 1 276 ? 37.781 11.477 -3.297 1 66.31 276 GLY A O 1
ATOM 2161 N N . ASN A 1 277 ? 38.781 9.391 -3.961 1 78.62 277 ASN A N 1
ATOM 2162 C CA . ASN A 1 277 ? 37.75 9.227 -4.973 1 78.62 277 ASN A CA 1
ATOM 2163 C C . ASN A 1 277 ? 37 7.898 -4.812 1 78.62 277 ASN A C 1
ATOM 2165 O O . ASN A 1 277 ? 36.375 7.418 -5.754 1 78.62 277 ASN A O 1
ATOM 2169 N N . SER A 1 278 ? 37.219 7.34 -3.527 1 86.94 278 SER A N 1
ATOM 2170 C CA . SER A 1 278 ? 36.5 6.098 -3.322 1 86.94 278 SER A CA 1
ATOM 2171 C C . SER A 1 278 ? 35.562 6.195 -2.113 1 86.94 278 SER A C 1
ATOM 2173 O O . SER A 1 278 ? 35.656 7.133 -1.319 1 86.94 278 SER A O 1
ATOM 2175 N N . LEU A 1 279 ? 34.656 5.242 -1.955 1 88.31 279 LEU A N 1
ATOM 2176 C CA . LEU A 1 279 ? 33.75 5.203 -0.825 1 88.31 279 LEU A CA 1
ATOM 2177 C C . LEU A 1 279 ? 34.5 5.07 0.491 1 88.31 279 LEU A C 1
ATOM 2179 O O . LEU A 1 279 ? 34.125 5.676 1.496 1 88.31 279 LEU A O 1
ATOM 2183 N N . ARG A 1 280 ? 35.5 4.297 0.409 1 84.94 280 ARG A N 1
ATOM 2184 C CA . ARG A 1 280 ? 36.344 4.078 1.585 1 84.94 280 ARG A CA 1
ATOM 2185 C C . ARG A 1 280 ? 36.938 5.387 2.08 1 84.94 280 ARG A C 1
ATOM 2187 O O . ARG A 1 280 ? 37.031 5.617 3.287 1 84.94 280 ARG A O 1
ATOM 2194 N N . ASP A 1 281 ? 37.281 6.188 1.242 1 84.94 281 ASP A N 1
ATOM 2195 C CA . ASP A 1 281 ? 37.969 7.441 1.561 1 84.94 281 ASP A CA 1
ATOM 2196 C C . ASP A 1 281 ? 37.031 8.398 2.301 1 84.94 281 ASP A C 1
ATOM 2198 O O . ASP A 1 281 ? 37.5 9.281 3.031 1 84.94 281 ASP A O 1
ATOM 2202 N N . LEU A 1 282 ? 35.812 8.203 2.111 1 85 282 LEU A N 1
ATOM 2203 C CA . LEU A 1 282 ? 34.844 9.055 2.793 1 85 282 LEU A CA 1
ATOM 2204 C C . LEU A 1 282 ? 34.844 8.789 4.293 1 85 282 LEU A C 1
ATOM 2206 O O . LEU A 1 282 ? 34.594 9.695 5.09 1 85 282 LEU A O 1
ATOM 2210 N N . ASP A 1 283 ? 35.125 7.559 4.715 1 85.75 283 ASP A N 1
ATOM 2211 C CA . ASP A 1 283 ? 35.188 7.113 6.102 1 85.75 283 ASP A CA 1
ATOM 2212 C C . ASP A 1 283 ? 33.969 7.613 6.895 1 85.75 283 ASP A C 1
ATOM 2214 O O . ASP A 1 283 ? 34.125 8.172 7.984 1 85.75 283 ASP A O 1
ATOM 2218 N N . LEU A 1 284 ? 32.875 7.504 6.324 1 87.38 284 LEU A N 1
ATOM 2219 C CA . LEU A 1 284 ? 31.641 8.062 6.895 1 87.38 284 LEU A CA 1
ATOM 2220 C C . LEU A 1 284 ? 31.297 7.379 8.211 1 87.38 284 LEU A C 1
ATOM 2222 O O . LEU A 1 284 ? 30.844 8.031 9.156 1 87.38 284 LEU A O 1
ATOM 2226 N N . ARG A 1 285 ? 31.469 6.121 8.227 1 87.75 285 ARG A N 1
ATOM 2227 C CA . ARG A 1 285 ? 31.125 5.363 9.43 1 87.75 285 ARG A CA 1
ATOM 2228 C C . ARG A 1 285 ? 31.969 5.812 10.617 1 87.75 285 ARG A C 1
ATOM 2230 O O . ARG A 1 285 ? 31.438 5.992 11.719 1 87.75 285 ARG A O 1
ATOM 2237 N N . LYS A 1 286 ? 33.188 5.961 10.375 1 86.38 286 LYS A N 1
ATOM 2238 C CA . LYS A 1 286 ? 34.062 6.383 11.445 1 86.38 286 LYS A CA 1
ATOM 2239 C C . LYS A 1 286 ? 33.781 7.82 11.867 1 86.38 286 LYS A C 1
ATOM 2241 O O . LYS A 1 286 ? 33.812 8.141 13.062 1 86.38 286 LYS A O 1
ATOM 2246 N N . ARG A 1 287 ? 33.438 8.641 10.992 1 87.75 287 ARG A N 1
ATOM 2247 C CA . ARG A 1 287 ? 33.281 10.062 11.25 1 87.75 287 ARG A CA 1
ATOM 2248 C C . ARG A 1 287 ? 31.906 10.375 11.828 1 87.75 287 ARG A C 1
ATOM 2250 O O . ARG A 1 287 ? 31.766 11.273 12.664 1 87.75 287 ARG A O 1
ATOM 2257 N N . THR A 1 288 ? 30.953 9.727 11.383 1 9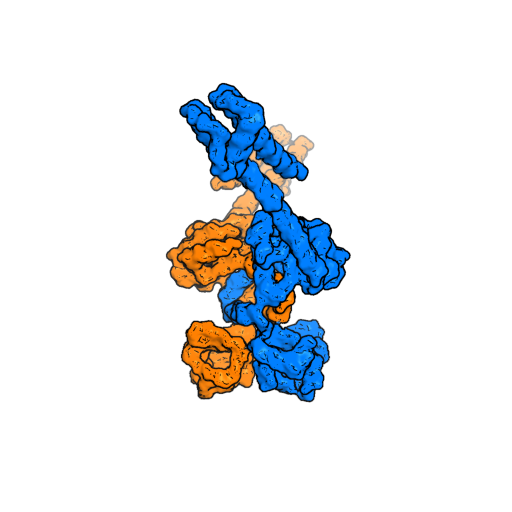0 288 THR A N 1
ATOM 2258 C CA . THR A 1 288 ? 29.594 10.133 11.734 1 90 288 THR A CA 1
ATOM 2259 C C . THR A 1 288 ? 28.828 8.961 12.344 1 90 288 THR A C 1
ATOM 2261 O O . THR A 1 288 ? 27.797 9.164 12.992 1 90 288 THR A O 1
ATOM 2264 N N . GLY A 1 289 ? 29.281 7.797 12.078 1 89.25 289 GLY A N 1
ATOM 2265 C CA . GLY A 1 289 ? 28.547 6.609 12.492 1 89.25 289 GLY A CA 1
ATOM 2266 C C . GLY A 1 289 ? 27.594 6.102 11.43 1 89.25 289 GLY A C 1
ATOM 2267 O O . GLY A 1 289 ? 27.062 4.996 11.547 1 89.25 289 GLY A O 1
ATOM 2268 N N . CYS A 1 290 ? 27.406 6.82 10.367 1 91.94 290 CYS A N 1
ATOM 2269 C CA . CYS A 1 290 ? 26.469 6.438 9.312 1 91.94 290 CYS A CA 1
ATOM 2270 C C . CYS A 1 290 ? 27.094 5.383 8.398 1 91.94 290 CYS A C 1
ATOM 2272 O O . CYS A 1 290 ? 28.297 5.355 8.203 1 91.94 290 CYS A O 1
ATOM 2274 N N . THR A 1 291 ? 26.266 4.586 7.855 1 91.88 291 THR A N 1
ATOM 2275 C CA . THR A 1 291 ? 26.703 3.523 6.953 1 91.88 291 THR A CA 1
ATOM 2276 C C . THR A 1 291 ? 26.203 3.787 5.535 1 91.88 291 THR A C 1
ATOM 2278 O O . THR A 1 291 ? 25.047 4.156 5.336 1 91.88 291 THR A O 1
ATOM 2281 N N . ILE A 1 292 ? 27.078 3.609 4.648 1 91.69 292 ILE A N 1
ATOM 2282 C CA . ILE A 1 292 ? 26.688 3.744 3.248 1 91.69 292 ILE A CA 1
ATOM 2283 C C . ILE A 1 292 ? 26.062 2.439 2.758 1 91.69 292 ILE A C 1
ATOM 2285 O O . ILE A 1 292 ? 26.719 1.396 2.752 1 91.69 292 ILE A O 1
ATOM 2289 N N . ILE A 1 293 ? 24.828 2.557 2.328 1 91 293 ILE A N 1
ATOM 2290 C CA . ILE A 1 293 ? 24.141 1.322 1.955 1 91 293 ILE A CA 1
ATOM 2291 C C . ILE A 1 293 ? 23.812 1.344 0.464 1 91 293 ILE A C 1
ATOM 2293 O O . ILE A 1 293 ? 23.391 0.331 -0.1 1 91 293 ILE A O 1
ATOM 2297 N N . GLY A 1 294 ? 24 2.422 -0.151 1 91.25 294 GLY A N 1
ATOM 2298 C CA . GLY A 1 294 ? 23.688 2.521 -1.567 1 91.25 294 GLY A CA 1
ATOM 2299 C C . GLY A 1 294 ? 24.5 3.586 -2.285 1 91.25 294 GLY A C 1
ATOM 2300 O O . GLY A 1 294 ? 25.031 4.496 -1.651 1 91.25 294 GLY A O 1
ATOM 2301 N N . TYR A 1 295 ? 24.625 3.404 -3.594 1 91.38 295 TYR A N 1
ATOM 2302 C CA . TYR A 1 295 ? 25.281 4.344 -4.5 1 91.38 295 TYR A CA 1
ATOM 2303 C C . TYR A 1 295 ? 24.438 4.566 -5.75 1 91.38 295 TYR A C 1
ATOM 2305 O O . TYR A 1 295 ? 23.953 3.607 -6.355 1 91.38 295 TYR A O 1
ATOM 2313 N N . ILE A 1 296 ? 24.188 5.754 -6 1 91.56 296 ILE A N 1
ATOM 2314 C CA . ILE A 1 296 ? 23.453 6.109 -7.211 1 91.56 296 ILE A CA 1
ATOM 2315 C C . ILE A 1 296 ? 24.406 6.742 -8.227 1 91.56 296 ILE A C 1
ATOM 2317 O O . ILE A 1 296 ? 24.906 7.852 -8.008 1 91.56 296 ILE A O 1
ATOM 2321 N N . ALA A 1 297 ? 24.578 6.09 -9.297 1 92.25 297 ALA A N 1
ATOM 2322 C CA . ALA A 1 297 ? 25.453 6.586 -10.359 1 92.25 297 ALA A CA 1
ATOM 2323 C C . ALA A 1 297 ? 24.828 7.785 -11.062 1 92.25 297 ALA A C 1
ATOM 2325 O O . ALA A 1 297 ? 23.641 8.047 -10.922 1 92.25 297 ALA A O 1
ATOM 2326 N N . PRO A 1 298 ? 25.688 8.492 -11.758 1 90.44 298 PRO A N 1
ATOM 2327 C CA . PRO A 1 298 ? 25.172 9.672 -12.461 1 90.44 298 PRO A CA 1
ATOM 2328 C C . PRO A 1 298 ? 24.062 9.32 -13.461 1 90.44 298 PRO A C 1
ATOM 2330 O O . PRO A 1 298 ? 23.188 10.148 -13.719 1 90.44 298 PRO A O 1
ATOM 2333 N N . ASP A 1 299 ? 24.062 8.188 -13.922 1 89.56 299 ASP A N 1
ATOM 2334 C CA . ASP A 1 299 ? 23.078 7.781 -14.914 1 89.56 299 ASP A CA 1
ATOM 2335 C C . ASP A 1 299 ? 21.797 7.281 -14.25 1 89.56 299 ASP A C 1
ATOM 2337 O O . ASP A 1 299 ? 20.828 6.922 -14.93 1 89.56 299 ASP A O 1
ATOM 2341 N N . GLY A 1 300 ? 21.812 7.203 -12.961 1 84.19 300 GLY A N 1
ATOM 2342 C CA . GLY A 1 300 ? 20.625 6.805 -12.25 1 84.19 300 GLY A CA 1
ATOM 2343 C C . GLY A 1 300 ? 20.656 5.359 -11.781 1 84.19 300 GLY A C 1
ATOM 2344 O O . GLY A 1 300 ? 19.766 4.914 -11.062 1 84.19 300 GLY A O 1
ATOM 2345 N N . ASP A 1 301 ? 21.672 4.707 -12.117 1 86.19 301 ASP A N 1
ATOM 2346 C CA . ASP A 1 301 ? 21.781 3.305 -11.727 1 86.19 301 ASP A CA 1
ATOM 2347 C C . ASP A 1 301 ? 22.047 3.174 -10.227 1 86.19 301 ASP A C 1
ATOM 2349 O O . ASP A 1 301 ? 22.844 3.928 -9.664 1 86.19 301 ASP A O 1
ATOM 2353 N N . TYR A 1 302 ? 21.328 2.217 -9.688 1 86.06 302 TYR A N 1
ATOM 2354 C CA . TYR A 1 302 ? 21.422 1.996 -8.25 1 86.06 302 TYR A CA 1
ATOM 2355 C C . TYR A 1 302 ? 22.281 0.784 -7.938 1 86.06 302 TYR A C 1
ATOM 2357 O O . TYR A 1 302 ? 22.125 -0.281 -8.539 1 86.06 302 TYR A O 1
ATOM 2365 N N . ILE A 1 303 ? 23.281 1.013 -7.102 1 87.75 303 ILE A N 1
ATOM 2366 C CA . ILE A 1 303 ? 24.094 -0.092 -6.609 1 87.75 303 ILE A CA 1
ATOM 2367 C C . ILE A 1 303 ? 23.844 -0.298 -5.117 1 87.75 303 ILE A C 1
ATOM 2369 O O . ILE A 1 303 ? 24.141 0.578 -4.305 1 87.75 303 ILE A O 1
ATOM 2373 N N . ILE A 1 304 ? 23.312 -1.436 -4.82 1 87.88 304 ILE A N 1
ATOM 2374 C CA . ILE A 1 304 ? 23.031 -1.765 -3.426 1 87.88 304 ILE A CA 1
ATOM 2375 C C . ILE A 1 304 ? 24.312 -2.256 -2.746 1 87.88 304 ILE A C 1
ATOM 2377 O O . ILE A 1 304 ? 25.062 -3.055 -3.314 1 87.88 304 ILE A O 1
ATOM 2381 N N . ASN A 1 305 ? 24.484 -1.782 -1.558 1 90.19 305 ASN A N 1
ATOM 2382 C CA . ASN A 1 305 ? 25.609 -2.203 -0.74 1 90.19 305 ASN A CA 1
ATOM 2383 C C . ASN A 1 305 ? 26.906 -2.215 -1.543 1 90.19 305 ASN A C 1
ATOM 2385 O O . ASN A 1 305 ? 27.594 -3.242 -1.626 1 90.19 305 ASN A O 1
ATOM 2389 N N . PRO A 1 306 ? 27.281 -1.045 -1.953 1 89.31 306 PRO A N 1
ATOM 2390 C CA . PRO A 1 306 ? 28.469 -0.936 -2.795 1 89.31 306 PRO A CA 1
ATOM 2391 C C . PRO A 1 306 ? 29.75 -1.314 -2.057 1 89.31 306 PRO A C 1
ATOM 2393 O O . PRO A 1 306 ? 29.812 -1.206 -0.829 1 89.31 306 PRO A O 1
ATOM 2396 N N . GLU A 1 307 ? 30.719 -1.659 -2.928 1 88.62 307 GLU A N 1
ATOM 2397 C CA . GLU A 1 307 ? 32.031 -1.996 -2.367 1 88.62 307 GLU A CA 1
ATOM 2398 C C . GLU A 1 307 ? 32.781 -0.743 -1.94 1 88.62 307 GLU A C 1
ATOM 2400 O O . GLU A 1 307 ? 32.562 0.336 -2.498 1 88.62 307 GLU A O 1
ATOM 2405 N N . ALA A 1 308 ? 33.688 -1.019 -1.017 1 86.12 308 ALA A N 1
ATOM 2406 C CA . ALA A 1 308 ? 34.438 0.092 -0.446 1 86.12 308 ALA A CA 1
ATOM 2407 C C . ALA A 1 308 ? 35.344 0.731 -1.492 1 86.12 308 ALA A C 1
ATOM 2409 O O . ALA A 1 308 ? 35.625 1.932 -1.432 1 86.12 308 ALA A O 1
ATOM 2410 N N . ASP A 1 309 ? 35.688 0.014 -2.447 1 88.06 309 ASP A N 1
ATOM 2411 C CA . ASP A 1 309 ? 36.656 0.501 -3.418 1 88.06 309 ASP A CA 1
ATOM 2412 C C . ASP A 1 309 ? 35.969 1.178 -4.598 1 88.06 309 ASP A C 1
ATOM 2414 O O . ASP A 1 309 ? 36.656 1.671 -5.516 1 88.06 309 ASP A O 1
ATOM 2418 N N . LEU A 1 310 ? 34.688 1.231 -4.539 1 90 310 LEU A N 1
ATOM 2419 C CA . LEU A 1 310 ? 33.938 1.889 -5.609 1 90 310 LEU A CA 1
ATOM 2420 C C . LEU A 1 310 ? 34.375 3.342 -5.758 1 90 310 LEU A C 1
ATOM 2422 O O . LEU A 1 310 ? 34.469 4.07 -4.77 1 90 310 LEU A O 1
ATOM 2426 N N . GLN A 1 311 ? 34.688 3.693 -7.004 1 89.56 311 GLN A N 1
ATOM 2427 C CA . GLN A 1 311 ? 35.094 5.059 -7.293 1 89.56 311 GLN A CA 1
ATOM 2428 C C . GLN A 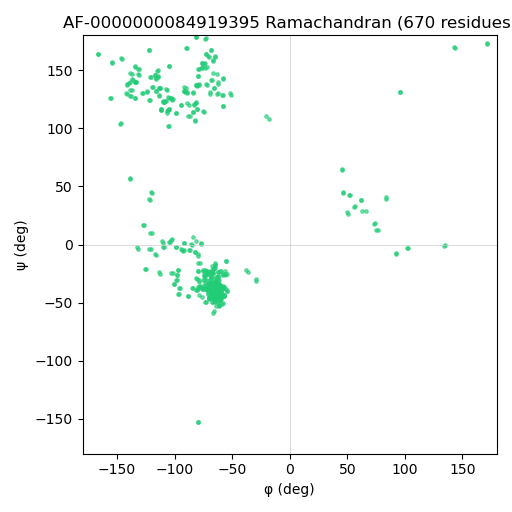1 311 ? 33.906 5.992 -7.414 1 89.56 311 GLN A C 1
ATOM 2430 O O . GLN A 1 311 ? 32.906 5.652 -8.062 1 89.56 311 GLN A O 1
ATOM 2435 N N . LEU A 1 312 ? 34.031 7.098 -6.844 1 89.38 312 LEU A N 1
ATOM 2436 C CA . LEU A 1 312 ? 32.969 8.078 -6.836 1 89.38 312 LEU A CA 1
ATOM 2437 C C . LEU A 1 312 ? 32.969 8.922 -8.109 1 89.38 312 LEU A C 1
ATOM 2439 O O . LEU A 1 312 ? 34.031 9.375 -8.539 1 89.38 312 LEU A O 1
ATOM 2443 N N . GLU A 1 313 ? 31.828 8.992 -8.664 1 89.44 313 GLU A N 1
ATOM 2444 C CA . GLU A 1 313 ? 31.688 9.797 -9.875 1 89.44 313 GLU A CA 1
ATOM 2445 C C . GLU A 1 313 ? 30.984 11.117 -9.586 1 89.44 313 GLU A C 1
ATOM 2447 O O . GLU A 1 313 ? 30.219 11.219 -8.633 1 89.44 313 GLU A O 1
ATOM 2452 N N . SER A 1 314 ? 31.359 12.062 -10.484 1 87.31 314 SER A N 1
ATOM 2453 C CA . SER A 1 314 ? 30.656 13.336 -10.359 1 87.31 314 SER A CA 1
ATOM 2454 C C . SER A 1 314 ? 29.172 13.188 -10.602 1 87.31 314 SER A C 1
ATOM 2456 O O . SER A 1 314 ? 28.75 12.422 -11.477 1 87.31 314 SER A O 1
ATOM 2458 N N . LYS A 1 315 ? 28.375 13.891 -9.758 1 89.31 315 LYS A N 1
ATOM 2459 C CA . LYS A 1 315 ? 26.922 13.938 -9.867 1 89.31 315 LYS A CA 1
ATOM 2460 C C . LYS A 1 315 ? 26.297 12.648 -9.344 1 89.31 315 LYS A C 1
ATOM 2462 O O . LYS A 1 315 ? 25.125 12.352 -9.633 1 89.31 315 LYS A O 1
ATOM 2467 N N . SER A 1 316 ? 27.141 11.922 -8.695 1 91.31 316 SER A N 1
ATOM 2468 C CA . SER A 1 316 ? 26.609 10.727 -8.055 1 91.31 316 SER A CA 1
ATOM 2469 C C . SER A 1 316 ? 26.125 11.031 -6.637 1 91.31 316 SER A C 1
ATOM 2471 O O . SER A 1 316 ? 26.312 12.141 -6.133 1 91.31 316 SER A O 1
ATOM 2473 N N . LYS A 1 317 ? 25.406 10.031 -6.082 1 92.81 317 LYS A N 1
ATOM 2474 C CA . LYS A 1 317 ? 24.891 10.156 -4.719 1 92.81 317 LYS A CA 1
ATOM 2475 C C . LYS A 1 317 ? 25.141 8.875 -3.92 1 92.81 317 LYS A C 1
ATOM 2477 O O . LYS A 1 317 ? 25.344 7.805 -4.5 1 92.81 317 LYS A O 1
ATOM 2482 N N . VAL A 1 318 ? 25.219 9.125 -2.639 1 91.94 318 VAL A N 1
ATOM 2483 C CA . VAL A 1 318 ? 25.281 7.969 -1.755 1 91.94 318 VAL A CA 1
ATOM 2484 C C . VAL A 1 318 ? 24.047 7.945 -0.851 1 91.94 318 VAL A C 1
ATOM 2486 O O . VAL A 1 318 ? 23.484 8.992 -0.533 1 91.94 318 VAL A O 1
ATOM 2489 N N . ILE A 1 319 ? 23.641 6.766 -0.572 1 91.5 319 ILE A N 1
ATOM 2490 C CA . ILE A 1 319 ? 22.562 6.574 0.387 1 91.5 319 ILE A CA 1
ATOM 2491 C C . ILE A 1 319 ? 23.125 6.129 1.73 1 91.5 319 ILE A C 1
ATOM 2493 O O . ILE A 1 319 ? 23.812 5.109 1.81 1 91.5 319 ILE A O 1
ATOM 2497 N N . VAL A 1 320 ? 22.781 6.887 2.727 1 92 320 VAL A N 1
ATOM 2498 C CA . VAL A 1 320 ? 23.359 6.625 4.039 1 92 320 VAL A CA 1
ATOM 2499 C C . VAL A 1 320 ? 22.266 6.281 5.039 1 92 320 VAL A C 1
ATOM 2501 O O . VAL A 1 320 ? 21.172 6.863 4.996 1 92 320 VAL A O 1
ATOM 2504 N N . LEU A 1 321 ? 22.547 5.297 5.781 1 92.19 321 LEU A N 1
ATOM 2505 C CA . LEU A 1 321 ? 21.688 4.883 6.883 1 92.19 321 LEU A CA 1
ATOM 2506 C C . LEU A 1 321 ? 22.312 5.246 8.227 1 92.19 321 LEU A C 1
ATOM 2508 O O . LEU A 1 321 ? 23.516 5.078 8.422 1 92.19 321 LEU A O 1
ATOM 2512 N N . GLY A 1 322 ? 21.484 5.82 9.07 1 89.62 322 GLY A N 1
ATOM 2513 C CA . GLY A 1 322 ? 21.969 6.164 10.398 1 89.62 322 GLY A CA 1
ATOM 2514 C C . GLY A 1 322 ? 20.859 6.508 11.367 1 89.62 322 GLY A C 1
ATOM 2515 O O . GLY A 1 322 ? 19.719 6.754 10.961 1 89.62 322 GLY A O 1
ATOM 2516 N N . ARG A 1 323 ? 21.219 6.488 12.609 1 86.62 323 ARG A N 1
ATOM 2517 C CA . ARG A 1 323 ? 20.312 6.973 13.641 1 86.62 323 ARG A CA 1
ATOM 2518 C C . ARG A 1 323 ? 20.203 8.492 13.594 1 86.62 323 ARG A C 1
ATOM 2520 O O . ARG A 1 323 ? 21.016 9.164 12.977 1 86.62 323 ARG A O 1
ATOM 2527 N N . PRO A 1 324 ? 19.172 8.977 14.25 1 83 324 PRO A N 1
ATOM 2528 C CA . PRO A 1 324 ? 18.969 10.422 14.203 1 83 324 PRO A CA 1
ATOM 2529 C C . PRO A 1 324 ? 20.203 11.203 14.641 1 83 324 PRO A C 1
ATOM 2531 O O . PRO A 1 324 ? 20.578 12.188 13.992 1 83 324 PRO A O 1
ATOM 2534 N N . GLU A 1 325 ? 20.875 10.742 15.641 1 86.31 325 GLU A N 1
ATOM 2535 C CA . GLU A 1 325 ? 22.062 11.43 16.125 1 86.31 325 GLU A CA 1
ATOM 2536 C C . GLU A 1 325 ? 23.203 11.336 15.125 1 86.31 325 GLU A C 1
ATOM 2538 O O . GLU A 1 325 ? 23.984 12.281 14.977 1 86.31 325 GLU A O 1
ATOM 2543 N N . GLN A 1 326 ? 23.344 10.258 14.422 1 88.56 326 GLN A N 1
ATOM 2544 C CA . GLN A 1 326 ? 24.375 10.055 13.414 1 88.56 326 GLN A CA 1
ATOM 2545 C C . GLN A 1 326 ? 24.141 10.93 12.195 1 88.56 326 GLN A C 1
ATOM 2547 O O . GLN A 1 326 ? 25.078 11.523 11.648 1 88.56 326 GLN A O 1
ATOM 2552 N N . ILE A 1 327 ? 22.891 11.047 11.875 1 87.31 327 ILE A N 1
ATOM 2553 C CA . ILE A 1 327 ? 22.531 11.844 10.711 1 87.31 327 ILE A CA 1
ATOM 2554 C C . ILE A 1 327 ? 22.75 13.328 11.016 1 87.31 327 ILE A C 1
ATOM 2556 O O . ILE A 1 327 ? 23.203 14.078 10.148 1 87.31 327 ILE A O 1
ATOM 2560 N N . MET A 1 328 ? 22.359 13.695 12.18 1 86.75 328 MET A N 1
ATOM 2561 C CA . MET A 1 328 ? 22.625 15.078 12.586 1 86.75 328 MET A CA 1
ATOM 2562 C C . MET A 1 328 ? 24.109 15.398 12.516 1 86.75 328 MET A C 1
ATOM 2564 O O . MET A 1 328 ? 24.5 16.469 12.039 1 86.75 328 MET A O 1
ATOM 2568 N N . LYS A 1 329 ? 24.922 14.477 13.016 1 89 329 LYS A N 1
ATOM 2569 C CA . LYS A 1 329 ? 26.375 14.641 12.961 1 89 329 LYS A CA 1
ATOM 2570 C C . LYS A 1 329 ? 26.859 14.734 11.516 1 89 329 LYS A C 1
ATOM 2572 O O . LYS A 1 329 ? 27.75 15.523 11.203 1 89 329 LYS A O 1
ATOM 2577 N N . LEU A 1 330 ? 26.297 13.953 10.695 1 89.12 330 LEU A N 1
ATOM 2578 C CA . LEU A 1 330 ? 26.625 13.953 9.281 1 89.12 330 LEU A CA 1
ATOM 2579 C C . LEU A 1 330 ? 26.328 15.312 8.648 1 89.12 330 LEU A C 1
ATOM 2581 O O . LEU A 1 330 ? 27.156 15.867 7.934 1 89.12 330 LEU A O 1
ATOM 2585 N N . ASN A 1 331 ? 25.156 15.781 8.945 1 87.25 331 ASN A N 1
ATOM 2586 C CA . ASN A 1 331 ? 24.734 17.062 8.398 1 87.25 331 ASN A CA 1
ATOM 2587 C C . ASN A 1 331 ? 25.609 18.203 8.93 1 87.25 331 ASN A C 1
ATOM 2589 O O . ASN A 1 331 ? 25.891 19.156 8.211 1 87.25 331 ASN A O 1
ATOM 2593 N N . GLU A 1 332 ? 26.016 18.094 10.109 1 87.12 332 GLU A N 1
ATOM 2594 C CA . GLU A 1 332 ? 26.859 19.109 10.727 1 87.12 332 GLU A CA 1
ATOM 2595 C C . GLU A 1 332 ? 28.25 19.109 10.117 1 87.12 332 GLU A C 1
ATOM 2597 O O . GLU A 1 332 ? 28.797 20.156 9.781 1 87.12 332 GLU A O 1
ATOM 2602 N N . ILE A 1 333 ? 28.797 17.938 10 1 84.5 333 ILE A N 1
ATOM 2603 C CA . ILE A 1 333 ? 30.172 17.797 9.531 1 84.5 333 ILE A CA 1
ATOM 2604 C C . ILE A 1 333 ? 30.266 18.203 8.062 1 84.5 333 ILE A C 1
ATOM 2606 O O . ILE A 1 333 ? 31.203 18.906 7.668 1 84.5 333 ILE A O 1
ATOM 2610 N N . PHE A 1 334 ? 29.266 17.797 7.367 1 83.25 334 PHE A N 1
ATOM 2611 C CA . PHE A 1 334 ? 29.359 18.016 5.93 1 83.25 334 PHE A CA 1
ATOM 2612 C C . PHE A 1 334 ? 28.5 19.188 5.5 1 83.25 334 PHE A C 1
ATOM 2614 O O . PHE A 1 334 ? 28.375 19.469 4.309 1 83.25 334 PHE A O 1
ATOM 2621 N N . GLN A 1 335 ? 27.906 19.844 6.438 1 75.88 335 GLN A N 1
ATOM 2622 C CA . GLN A 1 335 ? 27.109 21.047 6.215 1 75.88 335 GLN A CA 1
ATOM 2623 C C . GLN A 1 335 ? 26.062 20.828 5.129 1 75.88 335 GLN A C 1
ATOM 2625 O O . GLN A 1 335 ? 25.969 21.609 4.18 1 75.88 335 GLN A O 1
ATOM 2630 N N . ILE A 1 336 ? 25.516 19.594 5.352 1 68.94 336 ILE A N 1
ATOM 2631 C CA . ILE A 1 336 ? 24.453 19.234 4.434 1 68.94 336 ILE A CA 1
ATOM 2632 C C . ILE A 1 336 ? 23.109 19.766 4.965 1 68.94 336 ILE A C 1
ATOM 2634 O O . ILE A 1 336 ? 22.812 19.625 6.152 1 68.94 336 ILE A O 1
ATOM 2638 N N . GLY A 1 337 ? 22.344 20.75 4.473 1 54.62 337 GLY A N 1
ATOM 2639 C CA . GLY A 1 337 ? 21.062 21.359 4.844 1 54.62 337 GLY A CA 1
ATOM 2640 C C . GLY A 1 337 ? 20.859 22.719 4.219 1 54.62 337 GLY A C 1
ATOM 2641 O O . GLY A 1 337 ? 21.812 23.391 3.824 1 54.62 337 GLY A O 1
ATOM 2642 N N . MET B 1 1 ? -27.422 -28.516 -16.203 1 39.22 1 MET B N 1
ATOM 2643 C CA . MET B 1 1 ? -28.531 -29.281 -16.75 1 39.22 1 MET B CA 1
ATOM 2644 C C . MET B 1 1 ? -29.188 -28.547 -17.922 1 39.22 1 MET B C 1
ATOM 2646 O O . MET B 1 1 ? -29.516 -29.141 -18.938 1 39.22 1 MET B O 1
ATOM 2650 N N . LYS B 1 2 ? -29.312 -27.219 -17.672 1 47.44 2 LYS B N 1
ATOM 2651 C CA . LYS B 1 2 ? -29.953 -26.453 -18.734 1 47.44 2 LYS B CA 1
ATOM 2652 C C . LYS B 1 2 ? -29.078 -26.391 -19.984 1 47.44 2 LYS B C 1
ATOM 2654 O O . LYS B 1 2 ? -29.578 -26.453 -21.109 1 47.44 2 LYS B O 1
ATOM 2659 N N . LEU B 1 3 ? -27.859 -26.375 -19.594 1 42.44 3 LEU B N 1
ATOM 2660 C CA . LEU B 1 3 ? -26.938 -26.266 -20.719 1 42.44 3 LEU B CA 1
ATOM 2661 C C . LEU B 1 3 ? -26.922 -27.578 -21.516 1 42.44 3 LEU B C 1
ATOM 2663 O O . LEU B 1 3 ? -26.875 -27.562 -22.75 1 42.44 3 LEU B O 1
ATOM 2667 N N . LEU B 1 4 ? -26.984 -28.625 -20.812 1 47.81 4 LEU B N 1
ATOM 2668 C CA . LEU B 1 4 ? -27.078 -29.891 -21.516 1 47.81 4 LEU B CA 1
ATOM 2669 C C . LEU B 1 4 ? -28.375 -29.969 -22.328 1 47.81 4 LEU B C 1
ATOM 2671 O O . LEU B 1 4 ? -28.391 -30.547 -23.406 1 47.81 4 LEU B O 1
ATOM 2675 N N . LYS B 1 5 ? -29.391 -29.391 -21.797 1 54.72 5 LYS B N 1
ATOM 2676 C CA . LYS B 1 5 ? -30.672 -29.406 -22.484 1 54.72 5 LYS B CA 1
ATOM 2677 C C . LYS B 1 5 ? -30.625 -28.578 -23.75 1 54.72 5 LYS B C 1
ATOM 2679 O O . LYS B 1 5 ? -31.188 -28.969 -24.781 1 54.72 5 LYS B O 1
ATOM 2684 N N . LEU B 1 6 ? -29.844 -27.516 -23.516 1 56.12 6 LEU B N 1
ATOM 2685 C CA . LEU B 1 6 ? -29.75 -26.656 -24.672 1 56.12 6 LEU B CA 1
ATOM 2686 C C . LEU B 1 6 ? -28.875 -27.281 -25.75 1 56.12 6 LEU B C 1
ATOM 2688 O O . LEU B 1 6 ? -29.188 -27.203 -26.938 1 56.12 6 LEU B O 1
ATOM 2692 N N . PHE B 1 7 ? -27.859 -27.906 -25.219 1 57.69 7 PHE B N 1
ATOM 2693 C CA . PHE B 1 7 ? -26.984 -28.609 -26.141 1 57.69 7 PHE B CA 1
ATOM 2694 C C . PHE B 1 7 ? -27.688 -29.812 -26.75 1 57.69 7 PHE B C 1
ATOM 2696 O O . PHE B 1 7 ? -27.531 -30.109 -27.938 1 57.69 7 PHE B O 1
ATOM 2703 N N . ARG B 1 8 ? -28.312 -30.469 -25.859 1 62.97 8 ARG B N 1
ATOM 2704 C CA . ARG B 1 8 ? -29.109 -31.578 -26.375 1 62.97 8 ARG B CA 1
ATOM 2705 C C . ARG B 1 8 ? -30.109 -31.125 -27.422 1 62.97 8 ARG B C 1
ATOM 2707 O O . ARG B 1 8 ? -30.328 -31.797 -28.422 1 62.97 8 ARG B O 1
ATOM 2714 N N . SER B 1 9 ? -30.359 -29.922 -27.203 1 72.44 9 SER B N 1
ATOM 2715 C CA . SER B 1 9 ? -31.328 -29.391 -28.156 1 72.44 9 SER B CA 1
ATOM 2716 C C . SER B 1 9 ? -30.672 -29.062 -29.5 1 72.44 9 SER B C 1
ATOM 2718 O O . SER B 1 9 ? -31.234 -29.344 -30.562 1 72.44 9 SER B O 1
ATOM 2720 N N . LYS B 1 10 ? -29.375 -28.688 -29.438 1 73.06 10 LYS B N 1
ATOM 2721 C CA . LYS B 1 10 ? -28.656 -28.359 -30.672 1 73.06 10 LYS B CA 1
ATOM 2722 C C . LYS B 1 10 ? -28.297 -29.625 -31.438 1 73.06 10 LYS B C 1
ATOM 2724 O O . LYS B 1 10 ? -28.391 -29.641 -32.688 1 73.06 10 LYS B O 1
ATOM 2729 N N . ILE B 1 11 ? -28 -30.594 -30.656 1 74.25 11 ILE B N 1
ATOM 2730 C CA . ILE B 1 11 ? -27.688 -31.875 -31.266 1 74.25 11 ILE B CA 1
ATOM 2731 C C . ILE B 1 11 ? -28.938 -32.469 -31.906 1 74.25 11 ILE B C 1
ATOM 2733 O O . ILE B 1 11 ? -28.875 -33 -33.031 1 74.25 11 ILE B O 1
ATOM 2737 N N . TYR B 1 12 ? -30.031 -32.312 -31.219 1 77.31 12 TYR B N 1
ATOM 2738 C CA . TYR B 1 12 ? -31.281 -32.812 -31.766 1 77.31 12 TYR B CA 1
ATOM 2739 C C . TYR B 1 12 ? -31.688 -32.031 -33 1 77.31 12 TYR B C 1
ATOM 2741 O O . TYR B 1 12 ? -32.188 -32.625 -33.969 1 77.31 12 TYR B O 1
ATOM 2749 N N . ILE B 1 13 ? -31.422 -30.812 -33 1 79.44 13 ILE B N 1
ATOM 2750 C CA . ILE B 1 13 ? -31.75 -29.984 -34.156 1 79.44 13 ILE B CA 1
ATOM 2751 C C . ILE B 1 13 ? -30.859 -30.391 -35.344 1 79.44 13 ILE B C 1
ATOM 2753 O O . ILE B 1 13 ? -31.344 -30.531 -36.469 1 79.44 13 ILE B O 1
ATOM 2757 N N . ALA B 1 14 ? -29.609 -30.625 -35.031 1 79.44 14 ALA B N 1
ATOM 2758 C CA . ALA B 1 14 ? -28.672 -31.047 -36.062 1 79.44 14 ALA B CA 1
ATOM 2759 C C . ALA B 1 14 ? -29.078 -32.406 -36.656 1 79.44 14 ALA B C 1
ATOM 2761 O O . ALA B 1 14 ? -29.094 -32.562 -37.875 1 79.44 14 ALA B O 1
ATOM 2762 N N . GLN B 1 15 ? -29.422 -33.344 -35.812 1 80.88 15 GLN B N 1
ATOM 2763 C CA . GLN B 1 15 ? -29.859 -34.656 -36.25 1 80.88 15 GLN B CA 1
ATOM 2764 C C . GLN B 1 15 ? -31.156 -34.562 -37.062 1 80.88 15 GLN B C 1
ATOM 2766 O O . GLN B 1 15 ? -31.297 -35.219 -38.094 1 80.88 15 GLN B O 1
ATOM 2771 N N . LEU B 1 16 ? -32.094 -33.75 -36.688 1 83.38 16 LEU B N 1
ATOM 2772 C CA . LEU B 1 16 ? -33.344 -33.562 -37.375 1 83.38 16 LEU B CA 1
ATOM 2773 C C . LEU B 1 16 ? -33.094 -32.938 -38.75 1 83.38 16 LEU B C 1
ATOM 2775 O O . LEU B 1 16 ? -33.75 -33.344 -39.75 1 83.38 16 LEU B O 1
ATOM 2779 N N . LEU B 1 17 ? -32.188 -32.031 -38.812 1 84.44 17 LEU B N 1
ATOM 2780 C CA . LEU B 1 17 ? -31.875 -31.375 -40.062 1 84.44 17 LEU B CA 1
ATOM 2781 C C . LEU B 1 17 ? -31.234 -32.344 -41.031 1 84.44 17 LEU B C 1
ATOM 2783 O O . LEU B 1 17 ? -31.562 -32.344 -42.219 1 84.44 17 LEU B O 1
ATOM 2787 N N . ILE B 1 18 ? -30.359 -33.188 -40.5 1 83.69 18 ILE B N 1
ATOM 2788 C CA . ILE B 1 18 ? -29.688 -34.188 -41.312 1 83.69 18 ILE B CA 1
ATOM 2789 C C . ILE B 1 18 ? -30.703 -35.188 -41.844 1 83.69 18 ILE B C 1
ATOM 2791 O O . ILE B 1 18 ? -30.719 -35.5 -43.062 1 83.69 18 ILE B O 1
ATOM 2795 N N . VAL B 1 19 ? -31.641 -35.688 -41.031 1 86.19 19 VAL B N 1
ATOM 2796 C CA . VAL B 1 19 ? -32.688 -36.625 -41.406 1 86.19 19 VAL B CA 1
ATOM 2797 C C . VAL B 1 19 ? -33.656 -35.969 -42.375 1 86.19 19 VAL B C 1
ATOM 2799 O O . VAL B 1 19 ? -34.062 -36.594 -43.375 1 86.19 19 VAL B O 1
ATOM 2802 N N . SER B 1 20 ? -33.969 -34.719 -42.156 1 89.94 20 SER B N 1
ATOM 2803 C CA . SER B 1 20 ? -34.906 -34 -43 1 89.94 20 SER B CA 1
ATOM 2804 C C . SER B 1 20 ? -34.344 -33.812 -44.406 1 89.94 20 SER B C 1
ATOM 2806 O O . SER B 1 20 ? -35.031 -34.031 -45.406 1 89.94 20 SER B O 1
ATOM 2808 N N . ILE B 1 21 ? -33.031 -33.5 -44.469 1 88.62 21 ILE B N 1
ATOM 2809 C CA . ILE B 1 21 ? -32.469 -33.25 -45.781 1 88.62 21 ILE B CA 1
ATOM 2810 C C . ILE B 1 21 ? -32.281 -34.594 -46.5 1 88.62 21 ILE B C 1
ATOM 2812 O O . ILE B 1 21 ? -32.438 -34.656 -47.719 1 88.62 21 ILE B O 1
ATOM 2816 N N . LEU B 1 22 ? -32.031 -35.656 -45.781 1 88.06 22 LEU B N 1
ATOM 2817 C CA . LEU B 1 22 ? -31.969 -37 -46.375 1 88.06 22 LEU B CA 1
ATOM 2818 C C . LEU B 1 22 ? -33.312 -37.375 -46.969 1 88.06 22 LEU B C 1
ATOM 2820 O O . LEU B 1 22 ? -33.375 -37.875 -48.094 1 88.06 22 LEU B O 1
ATOM 2824 N N . VAL B 1 23 ? -34.406 -37.125 -46.281 1 90.88 23 VAL B N 1
ATOM 2825 C CA . VAL B 1 23 ? -35.75 -37.438 -46.719 1 90.88 23 VAL B CA 1
ATOM 2826 C C . VAL B 1 23 ? -36.125 -36.594 -47.938 1 90.88 23 VAL B C 1
ATOM 2828 O O . VAL B 1 23 ? -36.656 -37.094 -48.906 1 90.88 23 VAL B O 1
ATOM 2831 N N . ILE B 1 24 ? -35.75 -35.312 -47.906 1 91.88 24 ILE B N 1
ATOM 2832 C CA . ILE B 1 24 ? -36.062 -34.375 -48.969 1 91.88 24 ILE B CA 1
ATOM 2833 C C . ILE B 1 24 ? -35.281 -34.781 -50.219 1 91.88 24 ILE B C 1
ATOM 2835 O O . ILE B 1 24 ? -35.812 -34.781 -51.344 1 91.88 24 ILE B O 1
ATOM 2839 N N . GLY B 1 25 ? -34.031 -35.188 -50.031 1 92.44 25 GLY B N 1
ATOM 2840 C CA . GLY B 1 25 ? -33.219 -35.625 -51.156 1 92.44 25 GLY B CA 1
ATOM 2841 C C . GLY B 1 25 ? -33.75 -36.906 -51.812 1 92.44 25 GLY B C 1
ATOM 2842 O O . GLY B 1 25 ? -33.875 -36.969 -53.031 1 92.44 25 GLY B O 1
ATOM 2843 N N . VAL B 1 26 ? -34.094 -37.938 -51 1 91.38 26 VAL B N 1
ATOM 2844 C CA . VAL B 1 26 ? -34.594 -39.188 -51.5 1 91.38 26 VAL B CA 1
ATOM 2845 C C . VAL B 1 26 ? -35.938 -39 -52.219 1 91.38 26 VAL B C 1
ATOM 2847 O O . VAL B 1 26 ? -36.125 -39.5 -53.312 1 91.38 26 VAL B O 1
ATOM 2850 N N . LEU B 1 27 ? -36.812 -38.188 -51.625 1 92.88 27 LEU B N 1
ATOM 2851 C CA . LEU B 1 27 ? -38.094 -37.938 -52.25 1 92.88 27 LEU B CA 1
ATOM 2852 C C . LEU B 1 27 ? -37.938 -37.062 -53.5 1 92.88 27 LEU B C 1
ATOM 2854 O O . LEU B 1 27 ? -38.656 -37.281 -54.469 1 92.88 27 LEU B O 1
ATOM 2858 N N . GLY B 1 28 ? -37 -36.188 -53.5 1 92.69 28 GLY B N 1
ATOM 2859 C CA . GLY B 1 28 ? -36.75 -35.344 -54.656 1 92.69 28 GLY B CA 1
ATOM 2860 C C . GLY B 1 28 ? -36.25 -36.125 -55.875 1 92.69 28 GLY B C 1
ATOM 2861 O O . GLY B 1 28 ? -36.812 -35.969 -56.969 1 92.69 28 GLY B O 1
ATOM 2862 N N . TYR B 1 29 ? -35.312 -37.031 -55.594 1 91.75 29 TYR B N 1
ATOM 2863 C CA . TYR B 1 29 ? -34.812 -37.812 -56.719 1 91.75 29 TYR B CA 1
ATOM 2864 C C . TYR B 1 29 ? -35.812 -38.844 -57.188 1 91.75 29 TYR B C 1
ATOM 2866 O O . TYR B 1 29 ? -35.875 -39.188 -58.344 1 91.75 29 TYR B O 1
ATOM 2874 N N . ARG B 1 30 ? -36.688 -39.375 -56.312 1 92.62 30 ARG B N 1
ATOM 2875 C CA . ARG B 1 30 ? -37.719 -40.375 -56.656 1 92.62 30 ARG B CA 1
ATOM 2876 C C . ARG B 1 30 ? -38.812 -39.719 -57.5 1 92.62 30 ARG B C 1
ATOM 2878 O O . ARG B 1 30 ? -39.25 -40.312 -58.5 1 92.62 30 ARG B O 1
ATOM 2885 N N . TYR B 1 31 ? -39.156 -38.469 -57.188 1 92.75 31 TYR B N 1
ATOM 2886 C CA . TYR B 1 31 ? -40.344 -37.906 -57.812 1 92.75 31 TYR B CA 1
ATOM 2887 C C . TYR B 1 31 ? -39.938 -36.938 -58.938 1 92.75 31 TYR B C 1
ATOM 2889 O O . TYR B 1 31 ? -40.656 -36.781 -59.938 1 92.75 31 TYR B O 1
ATOM 2897 N N . ILE B 1 32 ? -38.719 -36.406 -58.812 1 90.44 32 ILE B N 1
ATOM 2898 C CA . ILE B 1 32 ? -38.312 -35.438 -59.812 1 90.44 32 ILE B CA 1
ATOM 2899 C C . ILE B 1 32 ? -37.5 -36.156 -60.906 1 90.44 32 ILE B C 1
ATOM 2901 O O . ILE B 1 32 ? -37.688 -35.906 -62.094 1 90.44 32 ILE B O 1
ATOM 2905 N N . SER B 1 33 ? -36.688 -37.125 -60.5 1 87.81 33 SER B N 1
ATOM 2906 C CA . SER B 1 33 ? -35.781 -37.75 -61.438 1 87.81 33 SER B CA 1
ATOM 2907 C C . SER B 1 33 ? -36.188 -39.188 -61.75 1 87.81 33 SER B C 1
ATOM 2909 O O . SER B 1 33 ? -35.531 -39.906 -62.5 1 87.81 33 SER B O 1
ATOM 2911 N N . ASN B 1 34 ? -37.281 -39.688 -61.188 1 91.75 34 ASN B N 1
ATOM 2912 C CA . ASN B 1 34 ? -37.844 -41 -61.406 1 91.75 34 ASN B CA 1
ATOM 2913 C C . ASN B 1 34 ? -36.844 -42.125 -61.094 1 91.75 34 ASN B C 1
ATOM 2915 O O . ASN B 1 34 ? -36.75 -43.094 -61.812 1 91.75 34 ASN B O 1
ATOM 2919 N N . TYR B 1 35 ? -36 -41.875 -60.125 1 88.19 35 TYR B N 1
ATOM 2920 C CA . TYR B 1 35 ? -35.062 -42.875 -59.688 1 88.19 35 TYR B CA 1
ATOM 2921 C C . TYR B 1 35 ? -35.75 -43.969 -58.875 1 88.19 35 TYR B C 1
ATOM 2923 O O . TYR B 1 35 ? -36.844 -43.781 -58.375 1 88.19 35 TYR B O 1
ATOM 2931 N N . SER B 1 36 ? -35.156 -45.219 -58.906 1 89.56 36 SER B N 1
ATOM 2932 C CA . SER B 1 36 ? -35.594 -46.25 -57.938 1 89.56 36 SER B CA 1
ATOM 2933 C C . SER B 1 36 ? -35.25 -45.812 -56.5 1 89.56 36 SER B C 1
ATOM 2935 O O . SER B 1 36 ? -34.438 -44.906 -56.312 1 89.56 36 SER B O 1
ATOM 2937 N N . TRP B 1 37 ? -35.906 -46.438 -55.562 1 90.44 37 TRP B N 1
ATOM 2938 C CA . TRP B 1 37 ? -35.688 -46.094 -54.156 1 90.44 37 TRP B CA 1
ATOM 2939 C C . TRP B 1 37 ? -34.188 -46.219 -53.812 1 90.44 37 TRP B C 1
ATOM 2941 O O . TRP B 1 37 ? -33.625 -45.344 -53.156 1 90.44 37 TRP B O 1
ATOM 2951 N N . MET B 1 38 ? -33.531 -47.188 -54.344 1 87.56 38 MET B N 1
ATOM 2952 C CA . MET B 1 38 ? -32.156 -47.438 -54 1 87.56 38 MET B CA 1
ATOM 2953 C C . MET B 1 38 ? -31.234 -46.438 -54.719 1 87.56 38 MET B C 1
ATOM 2955 O O . MET B 1 38 ? -30.281 -45.938 -54.125 1 87.56 38 MET B O 1
ATOM 2959 N N . GLU B 1 39 ? -31.609 -46.094 -55.938 1 86.81 39 GLU B N 1
ATOM 2960 C CA . GLU B 1 39 ? -30.844 -45.125 -56.688 1 86.81 39 GLU B CA 1
ATOM 2961 C C . GLU B 1 39 ? -30.969 -43.719 -56.062 1 86.81 39 GLU B C 1
ATOM 2963 O O . GLU B 1 39 ? -29.984 -42.969 -56.031 1 86.81 39 GLU B O 1
ATOM 2968 N N . ALA B 1 40 ? -32.219 -43.406 -55.594 1 90.56 40 ALA B N 1
ATOM 2969 C CA . ALA B 1 40 ? -32.469 -42.094 -54.969 1 90.56 40 ALA B CA 1
ATOM 2970 C C . ALA B 1 40 ? -31.688 -41.969 -53.656 1 90.56 40 ALA B C 1
ATOM 2972 O O . ALA B 1 40 ? -31.078 -40.906 -53.406 1 90.56 40 ALA B O 1
ATOM 2973 N N . VAL B 1 41 ? -31.672 -43.094 -52.844 1 88.94 41 VAL B N 1
ATOM 2974 C CA . VAL B 1 41 ? -30.922 -43.094 -51.594 1 88.94 41 VAL B CA 1
ATOM 2975 C C . VAL B 1 41 ? -29.438 -42.938 -51.875 1 88.94 41 VAL B C 1
ATOM 2977 O O . VAL B 1 41 ? -28.75 -42.125 -51.25 1 88.94 41 VAL B O 1
ATOM 2980 N N . TYR B 1 42 ? -28.953 -43.656 -52.906 1 84 42 TYR B N 1
ATOM 2981 C CA . TYR B 1 42 ? -27.547 -43.625 -53.281 1 84 42 TYR B CA 1
ATOM 2982 C C . TYR B 1 42 ? -27.125 -42.25 -53.75 1 84 42 TYR B C 1
ATOM 2984 O O . TYR B 1 42 ? -26.125 -41.719 -53.281 1 84 42 TYR B O 1
ATOM 2992 N N . MET B 1 43 ? -27.984 -41.625 -54.562 1 85.75 43 MET B N 1
ATOM 2993 C CA . MET B 1 43 ? -27.656 -40.281 -55.094 1 85.75 43 MET B CA 1
ATOM 2994 C C . MET B 1 43 ? -27.688 -39.25 -53.969 1 85.75 43 MET B C 1
ATOM 2996 O O . MET B 1 43 ? -26.828 -38.344 -53.938 1 85.75 43 MET B O 1
ATOM 3000 N N . THR B 1 44 ? -28.656 -39.344 -53.062 1 88 44 THR B N 1
ATOM 3001 C CA . THR B 1 44 ? -28.75 -38.406 -51.938 1 88 44 THR B CA 1
ATOM 3002 C C . THR B 1 44 ? -27.547 -38.5 -51.031 1 88 44 THR B C 1
ATOM 3004 O O . THR B 1 44 ? -26.953 -37.5 -50.656 1 88 44 THR B O 1
ATOM 3007 N N . VAL B 1 45 ? -27.156 -39.781 -50.719 1 82.88 45 VAL B N 1
ATOM 3008 C CA . VAL B 1 45 ? -26.062 -40.031 -49.781 1 82.88 45 VAL B CA 1
ATOM 3009 C C . VAL B 1 45 ? -24.75 -39.562 -50.375 1 82.88 45 VAL B C 1
ATOM 3011 O O . VAL B 1 45 ? -23.953 -38.875 -49.719 1 82.88 45 VAL B O 1
ATOM 3014 N N . ILE B 1 46 ? -24.562 -39.781 -51.688 1 80.25 46 ILE B N 1
ATOM 3015 C CA . ILE B 1 46 ? -23.297 -39.375 -52.281 1 80.25 46 ILE B CA 1
ATOM 3016 C C . ILE B 1 46 ? -23.25 -37.844 -52.438 1 80.25 46 ILE B C 1
ATOM 3018 O O . ILE B 1 46 ? -22.172 -37.25 -52.406 1 80.25 46 ILE B O 1
ATOM 3022 N N . THR B 1 47 ? -24.469 -37.25 -52.562 1 80.88 47 THR B N 1
ATOM 3023 C CA . THR B 1 47 ? -24.547 -35.781 -52.688 1 80.88 47 THR B CA 1
ATOM 3024 C C . THR B 1 47 ? -24.312 -35.125 -51.312 1 80.88 47 THR B C 1
ATOM 3026 O O . THR B 1 47 ? -23.562 -34.156 -51.219 1 80.88 47 THR B O 1
ATOM 3029 N N . MET B 1 48 ? -24.984 -35.688 -50.25 1 78.94 48 MET B N 1
ATOM 3030 C CA . MET B 1 48 ? -24.875 -35.125 -48.938 1 78.94 48 MET B CA 1
ATOM 3031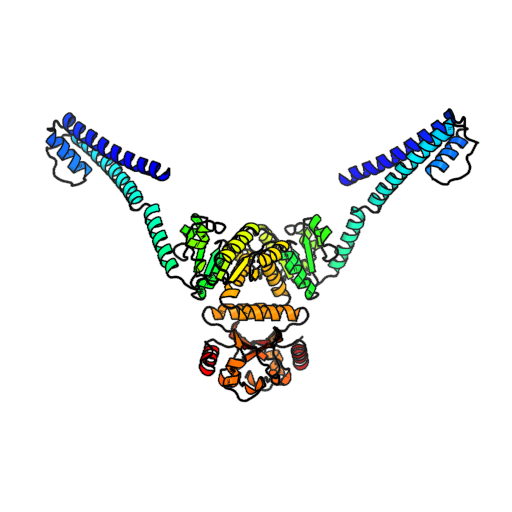 C C . MET B 1 48 ? -23.469 -35.312 -48.375 1 78.94 48 MET B C 1
ATOM 3033 O O . MET B 1 48 ? -22.938 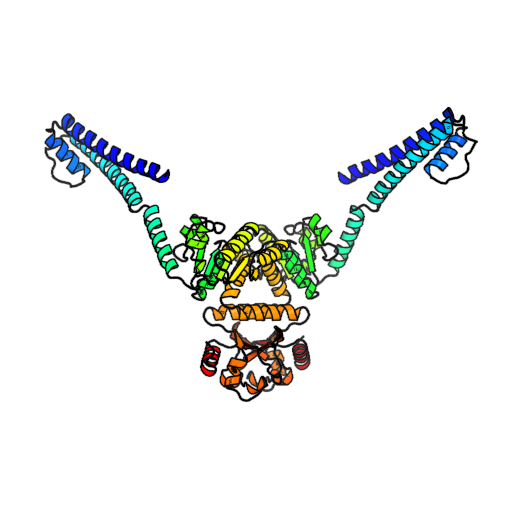-34.438 -47.688 1 78.94 48 MET B O 1
ATOM 3037 N N . ALA B 1 49 ? -22.828 -36.5 -48.719 1 74.12 49 ALA B N 1
ATOM 3038 C CA . ALA B 1 49 ? -21.5 -36.812 -48.188 1 74.12 49 ALA B CA 1
ATOM 3039 C C . ALA B 1 49 ? -20.406 -36.156 -49.031 1 74.12 49 ALA B C 1
ATOM 3041 O O . ALA B 1 49 ? -19.219 -36.281 -48.719 1 74.12 49 ALA B O 1
ATOM 3042 N N . THR B 1 50 ? -20.781 -35.375 -49.938 1 65.75 50 THR B N 1
ATOM 3043 C CA . THR B 1 50 ? -19.875 -34.625 -50.812 1 65.75 50 THR B CA 1
ATOM 3044 C C . THR B 1 50 ? -18.828 -35.562 -51.406 1 65.75 50 THR B C 1
ATOM 3046 O O . THR B 1 50 ? -17.672 -35.188 -51.594 1 65.75 50 THR B O 1
ATOM 3049 N N . VAL B 1 51 ? -19.094 -36.906 -51.594 1 63.69 51 VAL B N 1
ATOM 3050 C CA . VAL B 1 51 ? -18.156 -37.875 -52.156 1 63.69 51 VAL B CA 1
ATOM 3051 C C . VAL B 1 51 ? -17.922 -37.562 -53.625 1 63.69 51 VAL B C 1
ATOM 3053 O O . VAL B 1 51 ? -16.812 -37.688 -54.125 1 63.69 51 VAL B O 1
ATOM 3056 N N . GLY B 1 52 ? -18.609 -36.875 -54.375 1 62.06 52 GLY B N 1
ATOM 3057 C CA . GLY B 1 52 ? -18.406 -36.406 -55.75 1 62.06 52 GLY B CA 1
ATOM 3058 C C . GLY B 1 52 ? -18.391 -37.531 -56.75 1 62.06 52 GLY B C 1
ATOM 3059 O O . GLY B 1 52 ? -17.656 -37.469 -57.75 1 62.06 52 GLY B O 1
ATOM 3060 N N . PHE B 1 53 ? -19 -38.688 -56.688 1 63.94 53 PHE B N 1
ATOM 3061 C CA . PHE B 1 53 ? -19.125 -39.75 -57.688 1 63.94 53 PHE B CA 1
ATOM 3062 C C . PHE B 1 53 ? -20 -39.281 -58.844 1 63.94 53 PHE B C 1
ATOM 3064 O O . PHE B 1 53 ? -20.625 -38.219 -58.781 1 63.94 53 PHE B O 1
ATOM 3071 N N . SER B 1 54 ? -19.984 -40.062 -59.969 1 74.94 54 SER B N 1
ATOM 3072 C CA . SER B 1 54 ? -20.859 -39.812 -61.125 1 74.94 54 SER B CA 1
ATOM 3073 C C . SER B 1 54 ? -22.328 -39.969 -60.75 1 74.94 54 SER B C 1
ATOM 3075 O O . SER B 1 54 ? -22.656 -40.781 -59.844 1 74.94 54 SER B O 1
ATOM 3077 N N . GLU B 1 55 ? -23.156 -39.188 -61.375 1 81.06 55 GLU B N 1
ATOM 3078 C CA . GLU B 1 55 ? -24.594 -39.312 -61.156 1 81.06 55 GLU B CA 1
ATOM 3079 C C . GLU B 1 55 ? -25.078 -40.719 -61.5 1 81.06 55 GLU B C 1
ATOM 3081 O O . GLU B 1 55 ? -24.516 -41.375 -62.406 1 81.06 55 GLU B O 1
ATOM 3086 N N . VAL B 1 56 ? -25.969 -41.219 -60.812 1 79.12 56 VAL B N 1
ATOM 3087 C CA . VAL B 1 56 ? -26.547 -42.531 -61.094 1 79.12 56 VAL B CA 1
ATOM 3088 C C . VAL B 1 56 ? -27.125 -42.562 -62.5 1 79.12 56 VAL B C 1
ATOM 3090 O O . VAL B 1 56 ? -26.938 -43.531 -63.25 1 79.12 56 VAL B O 1
ATOM 3093 N N . LYS B 1 57 ? -27.844 -41.531 -62.938 1 82.38 57 LYS B N 1
ATOM 3094 C CA . LYS B 1 57 ? -28.391 -41.281 -64.25 1 82.38 57 LYS B CA 1
ATOM 3095 C C . LYS B 1 57 ? -28.203 -39.844 -64.688 1 82.38 57 LYS B C 1
ATOM 3097 O O . LYS B 1 57 ? -28.125 -38.938 -63.812 1 82.38 57 LYS B O 1
ATOM 3102 N N . PRO B 1 58 ? -28.016 -39.719 -66 1 81.31 58 PRO B N 1
ATOM 3103 C CA . PRO B 1 58 ? -27.953 -38.312 -66.438 1 81.31 58 PRO B CA 1
ATOM 3104 C C . PRO B 1 58 ? -29.156 -37.5 -65.938 1 81.31 58 PRO B C 1
ATOM 3106 O O . PRO B 1 58 ? -30.297 -37.969 -66 1 81.31 58 PRO B O 1
ATOM 3109 N N . LEU B 1 59 ? -28.938 -36.406 -65.375 1 80.69 59 LEU B N 1
ATOM 3110 C CA . LEU B 1 59 ? -29.984 -35.562 -64.75 1 80.69 59 LEU B CA 1
ATOM 3111 C C . LEU B 1 59 ? -30.562 -34.594 -65.75 1 80.69 59 LEU B C 1
ATOM 3113 O O . LEU B 1 59 ? -29.844 -34.031 -66.562 1 80.69 59 LEU B O 1
ATOM 3117 N N . ASP B 1 60 ? -31.828 -34.531 -65.812 1 85.69 60 ASP B N 1
ATOM 3118 C CA . ASP B 1 60 ? -32.5 -33.5 -66.562 1 85.69 60 ASP B CA 1
ATOM 3119 C C . ASP B 1 60 ? -32.406 -32.125 -65.875 1 85.69 60 ASP B C 1
ATOM 3121 O O . ASP B 1 60 ? -31.875 -32.031 -64.75 1 85.69 60 ASP B O 1
ATOM 3125 N N . THR B 1 61 ? -32.906 -31.109 -66.438 1 85.44 61 THR B N 1
ATOM 3126 C CA . THR B 1 61 ? -32.75 -29.75 -66 1 85.44 61 THR B CA 1
ATOM 3127 C C . THR B 1 61 ? -33.406 -29.578 -64.625 1 85.44 61 THR B C 1
ATOM 3129 O O . THR B 1 61 ? -32.781 -29.031 -63.688 1 85.44 61 THR B O 1
ATOM 3132 N N . PRO B 1 62 ? -34.656 -30.172 -64.375 1 86.69 62 PRO B N 1
ATOM 3133 C CA . PRO B 1 62 ? -35.25 -30.031 -63.031 1 86.69 62 PRO B CA 1
ATOM 3134 C C . PRO B 1 62 ? -34.469 -30.781 -61.969 1 86.69 62 PRO B C 1
ATOM 3136 O O . PRO B 1 62 ? -34.344 -30.297 -60.844 1 86.69 62 PRO B O 1
ATOM 3139 N N . SER B 1 63 ? -33.938 -31.922 -62.312 1 87.88 63 SER B N 1
ATOM 3140 C CA . SER B 1 63 ? -33.125 -32.719 -61.375 1 87.88 63 SER B CA 1
ATOM 3141 C C . SER B 1 63 ? -31.828 -32 -61.031 1 87.88 63 SER B C 1
ATOM 3143 O O . SER B 1 63 ? -31.359 -32.094 -59.906 1 87.88 63 SER B O 1
ATOM 3145 N N . LYS B 1 64 ? -31.234 -31.344 -61.969 1 84.94 64 LYS B N 1
ATOM 3146 C CA . LYS B 1 64 ? -30 -30.594 -61.75 1 84.94 64 LYS B CA 1
ATOM 3147 C C . LYS B 1 64 ? -30.234 -29.438 -60.781 1 84.94 64 LYS B C 1
ATOM 3149 O O . LYS B 1 64 ? -29.422 -29.188 -59.906 1 84.94 64 LYS B O 1
ATOM 3154 N N . VAL B 1 65 ? -31.422 -28.766 -60.969 1 84.75 65 VAL B N 1
ATOM 3155 C CA . VAL B 1 65 ? -31.766 -27.656 -60.094 1 84.75 65 VAL B CA 1
ATOM 3156 C C . VAL B 1 65 ? -31.984 -28.172 -58.688 1 84.75 65 VAL B C 1
ATOM 3158 O O . VAL B 1 65 ? -31.5 -27.562 -57.719 1 84.75 65 VAL B O 1
ATOM 3161 N N . PHE B 1 66 ? -32.688 -29.297 -58.562 1 89.5 66 PHE B N 1
ATOM 3162 C CA . PHE B 1 66 ? -32.906 -29.922 -57.25 1 89.5 66 PHE B CA 1
ATOM 3163 C C . PHE B 1 66 ? -31.609 -30.328 -56.625 1 89.5 66 PHE B C 1
ATOM 3165 O O . PHE B 1 66 ? -31.391 -30.109 -55.438 1 89.5 66 PHE B O 1
ATOM 3172 N N . THR B 1 67 ? -30.734 -30.875 -57.469 1 85.31 67 THR B N 1
ATOM 3173 C CA . THR B 1 67 ? -29.438 -31.344 -56.969 1 85.31 67 THR B CA 1
ATOM 3174 C C . THR B 1 67 ? -28.594 -30.156 -56.469 1 85.31 67 THR B C 1
ATOM 3176 O O . THR B 1 67 ? -27.922 -30.266 -55.438 1 85.31 67 THR B O 1
ATOM 3179 N N . ILE B 1 68 ? -28.719 -29.016 -57.125 1 81.12 68 ILE B N 1
ATOM 3180 C CA . ILE B 1 68 ? -28 -27.828 -56.719 1 81.12 68 ILE B CA 1
ATOM 3181 C C . ILE B 1 68 ? -28.5 -27.375 -55.344 1 81.12 68 ILE B C 1
ATOM 3183 O O . ILE B 1 68 ? -27.688 -27.094 -54.438 1 81.12 68 ILE B O 1
ATOM 3187 N N . PHE B 1 69 ? -29.844 -27.344 -55.156 1 85.62 69 PHE B N 1
ATOM 3188 C CA . PHE B 1 69 ? -30.438 -26.953 -53.875 1 85.62 69 PHE B CA 1
ATOM 3189 C C . PHE B 1 69 ? -30.062 -27.938 -52.781 1 85.62 69 PHE B C 1
ATOM 3191 O O . PHE B 1 69 ? -29.75 -27.547 -51.656 1 85.62 69 PHE B O 1
ATOM 3198 N N . LEU B 1 70 ? -30.062 -29.219 -53.156 1 87.25 70 LEU B N 1
ATOM 3199 C CA . LEU B 1 70 ? -29.719 -30.266 -52.188 1 87.25 70 LEU B CA 1
ATOM 3200 C C . LEU B 1 70 ? -28.266 -30.172 -51.781 1 87.25 70 LEU B C 1
ATOM 3202 O O . LEU B 1 70 ? -27.938 -30.328 -50.594 1 87.25 70 LEU B O 1
ATOM 3206 N N . ILE B 1 71 ? -27.375 -29.891 -52.688 1 81.12 71 ILE B N 1
ATOM 3207 C CA . ILE B 1 71 ? -25.953 -29.766 -52.406 1 81.12 71 ILE B CA 1
ATOM 3208 C C . ILE B 1 71 ? -25.719 -28.578 -51.469 1 81.12 71 ILE B C 1
ATOM 3210 O O . ILE B 1 71 ? -25.062 -28.719 -50.406 1 81.12 71 ILE B O 1
ATOM 3214 N N . ILE B 1 72 ? -26.375 -27.406 -51.75 1 81.06 72 ILE B N 1
ATOM 3215 C CA . ILE B 1 72 ? -26.172 -26.188 -50.969 1 81.06 72 ILE B CA 1
ATOM 3216 C C . ILE B 1 72 ? -26.719 -26.391 -49.562 1 81.06 72 ILE B C 1
ATOM 3218 O O . ILE B 1 72 ? -26.047 -26.094 -48.594 1 81.06 72 ILE B O 1
ATOM 3222 N N . SER B 1 73 ? -27.922 -26.969 -49.469 1 85.81 73 SER B N 1
ATOM 3223 C CA . SER B 1 73 ? -28.547 -27.188 -48.188 1 85.81 73 SER B CA 1
ATOM 3224 C C . SER B 1 73 ? -27.781 -28.219 -47.344 1 85.81 73 SER B C 1
ATOM 3226 O O . SER B 1 73 ? -27.609 -28.047 -46.156 1 85.81 73 SER B O 1
ATOM 3228 N N . SER B 1 74 ? -27.234 -29.25 -48 1 80.94 74 SER B N 1
ATOM 3229 C CA . SER B 1 74 ? -26.516 -30.312 -47.312 1 80.94 74 SER B CA 1
ATOM 3230 C C . SER B 1 74 ? -25.188 -29.812 -46.75 1 80.94 74 SER B C 1
ATOM 3232 O O . SER B 1 74 ? -24.828 -30.141 -45.594 1 80.94 74 SER B O 1
ATOM 3234 N N . VAL B 1 75 ? -24.484 -28.938 -47.469 1 77.88 75 VAL B N 1
ATOM 3235 C CA . VAL B 1 75 ? -23.203 -28.391 -47 1 77.88 75 VAL B CA 1
ATOM 3236 C C . VAL B 1 75 ? -23.422 -27.531 -45.75 1 77.88 75 VAL B C 1
ATOM 3238 O O . VAL B 1 75 ? -22.672 -27.641 -44.781 1 77.88 75 VAL B O 1
ATOM 3241 N N . PHE B 1 76 ? -24.516 -26.766 -45.719 1 80.12 76 PHE B N 1
ATOM 3242 C CA . PHE B 1 76 ? -24.812 -25.906 -44.594 1 80.12 76 PHE B CA 1
ATOM 3243 C C . PHE B 1 76 ? -25.219 -26.734 -43.375 1 80.12 76 PHE B C 1
ATOM 3245 O O . PHE B 1 76 ? -24.797 -26.438 -42.25 1 80.12 76 PHE B O 1
ATOM 3252 N N . ILE B 1 77 ? -25.969 -27.766 -43.656 1 80.44 77 ILE B N 1
ATOM 3253 C CA . ILE B 1 77 ? -26.469 -28.578 -42.562 1 80.44 77 ILE B CA 1
ATOM 3254 C C . ILE B 1 77 ? -25.344 -29.422 -41.969 1 80.44 77 ILE B C 1
ATOM 3256 O O . ILE B 1 77 ? -25.219 -29.531 -40.75 1 80.44 77 ILE B O 1
ATOM 3260 N N . VAL B 1 78 ? -24.422 -29.953 -42.75 1 77.44 78 VAL B N 1
ATOM 3261 C CA . VAL B 1 78 ? -23.297 -30.734 -42.281 1 77.44 78 VAL B CA 1
ATOM 3262 C C . VAL B 1 78 ? -22.297 -29.812 -41.562 1 77.44 78 VAL B C 1
ATOM 3264 O O . VAL B 1 78 ? -21.766 -30.172 -40.5 1 77.44 78 VAL B O 1
ATOM 3267 N N . ALA B 1 79 ? -22.141 -28.578 -42.094 1 76.12 79 ALA B N 1
ATOM 3268 C CA . ALA B 1 79 ? -21.281 -27.609 -41.438 1 76.12 79 ALA B CA 1
ATOM 3269 C C . ALA B 1 79 ? -21.797 -27.25 -40.062 1 76.12 79 ALA B C 1
ATOM 3271 O O . ALA B 1 79 ? -21.031 -27.156 -39.094 1 76.12 79 ALA B O 1
ATOM 3272 N N . TYR B 1 80 ? -23.062 -27.125 -39.938 1 76.19 80 TYR B N 1
ATOM 3273 C CA . TYR B 1 80 ? -23.719 -26.844 -38.656 1 76.19 80 TYR B CA 1
ATOM 3274 C C . TYR B 1 80 ? -23.562 -28.016 -37.688 1 76.19 80 TYR B C 1
ATOM 3276 O O . TYR B 1 80 ? -23.234 -27.828 -36.531 1 76.19 80 TYR B O 1
ATOM 3284 N N . ALA B 1 81 ? -23.734 -29.172 -38.25 1 76 81 ALA B N 1
ATOM 3285 C CA . ALA B 1 81 ? -23.609 -30.359 -37.438 1 76 81 ALA B CA 1
ATOM 3286 C C . ALA B 1 81 ? -22.172 -30.516 -36.906 1 76 81 ALA B C 1
ATOM 3288 O O . ALA B 1 81 ? -21.969 -30.844 -35.75 1 76 81 ALA B O 1
ATOM 3289 N N . ILE B 1 82 ? -21.219 -30.203 -37.688 1 71.12 82 ILE B N 1
ATOM 3290 C CA . ILE B 1 82 ? -19.828 -30.266 -37.281 1 71.12 82 ILE B CA 1
ATOM 3291 C C . ILE B 1 82 ? -19.547 -29.188 -36.25 1 71.12 82 ILE B C 1
ATOM 3293 O O . ILE B 1 82 ? -18.875 -29.453 -35.25 1 71.12 82 ILE B O 1
ATOM 3297 N N . SER B 1 83 ? -20.094 -28.047 -36.438 1 66.19 83 SER B N 1
ATOM 3298 C CA . SER B 1 83 ? -19.922 -26.969 -35.469 1 66.19 83 SER B CA 1
ATOM 3299 C C . SER B 1 83 ? -20.5 -27.344 -34.094 1 66.19 83 SER B C 1
ATOM 3301 O O . SER B 1 83 ? -19.891 -27.047 -33.062 1 66.19 83 SER B O 1
ATOM 3303 N N . VAL B 1 84 ? -21.641 -27.969 -34.156 1 65.38 84 VAL B N 1
ATOM 3304 C CA . VAL B 1 84 ? -22.312 -28.375 -32.938 1 65.38 84 VAL B CA 1
ATOM 3305 C C . VAL B 1 84 ? -21.5 -29.484 -32.25 1 65.38 84 VAL B C 1
ATOM 3307 O O . VAL B 1 84 ? -21.297 -29.453 -31.047 1 65.38 84 VAL B O 1
ATOM 3310 N N . VAL B 1 85 ? -21.062 -30.484 -33.062 1 63.72 85 VAL B N 1
ATOM 3311 C CA . VAL B 1 85 ? -20.266 -31.578 -32.531 1 63.72 85 VAL B CA 1
ATOM 3312 C C . VAL B 1 85 ? -18.938 -31.047 -32 1 63.72 85 VAL B C 1
ATOM 3314 O O . VAL B 1 85 ? -18.469 -31.438 -30.938 1 63.72 85 VAL B O 1
ATOM 3317 N N . THR B 1 86 ? -18.312 -30.203 -32.781 1 58.25 86 THR B N 1
ATOM 3318 C CA . THR B 1 86 ? -17.047 -29.609 -32.375 1 58.25 86 THR B CA 1
ATOM 3319 C C . THR B 1 86 ? -17.219 -28.812 -31.078 1 58.25 86 THR B C 1
ATOM 3321 O O . THR B 1 86 ? -16.375 -28.891 -30.172 1 58.25 86 THR B O 1
ATOM 3324 N N . GLU B 1 87 ? -18.25 -28.062 -31.156 1 57.75 87 GLU B N 1
ATOM 3325 C CA . GLU B 1 87 ? -18.562 -27.359 -29.922 1 57.75 87 GLU B CA 1
ATOM 3326 C C . GLU B 1 87 ? -18.812 -28.328 -28.766 1 57.75 87 GLU B C 1
ATOM 3328 O O . GLU B 1 87 ? -18.391 -28.062 -27.641 1 57.75 87 GLU B O 1
ATOM 3333 N N . TYR B 1 88 ? -19.609 -29.328 -29.203 1 51.16 88 TYR B N 1
ATOM 3334 C CA . TYR B 1 88 ? -19.953 -30.344 -28.219 1 51.16 88 TYR B CA 1
ATOM 3335 C C . TYR B 1 88 ? -18.719 -31.125 -27.781 1 51.16 88 TYR B C 1
ATOM 3337 O O . TYR B 1 88 ? -18.531 -31.391 -26.594 1 51.16 88 TYR B O 1
ATOM 3345 N N . VAL B 1 89 ? -18.125 -31.688 -28.828 1 51.03 89 VAL B N 1
ATOM 3346 C CA . VAL B 1 89 ? -16.922 -32.469 -28.547 1 51.03 89 VAL B CA 1
ATOM 3347 C C . VAL B 1 89 ? -15.836 -31.547 -28 1 51.03 89 VAL B C 1
ATOM 3349 O O . VAL B 1 89 ? -15.102 -31.922 -27.094 1 51.03 89 VAL B O 1
ATOM 3352 N N . LEU B 1 90 ? -15.602 -30.469 -28.797 1 50.34 90 LEU B N 1
ATOM 3353 C CA . LEU B 1 90 ? -14.656 -29.484 -28.297 1 50.34 90 LEU B CA 1
ATOM 3354 C C . LEU B 1 90 ? -15.289 -28.609 -27.219 1 50.34 90 LEU B C 1
ATOM 3356 O O . LEU B 1 90 ? -14.711 -27.594 -26.812 1 50.34 90 LEU B O 1
ATOM 3360 N N . GLY B 1 91 ? -16.438 -28.859 -26.938 1 47.44 91 GLY B N 1
ATOM 3361 C CA . GLY B 1 91 ? -17.219 -28.156 -25.922 1 47.44 91 GLY B CA 1
ATOM 3362 C C . GLY B 1 91 ? -16.344 -27.391 -24.953 1 47.44 91 GLY B C 1
ATOM 3363 O O . GLY B 1 91 ? -15.266 -27.828 -24.578 1 47.44 91 GLY B O 1
ATOM 3364 N N . LYS B 1 92 ? -16.453 -26.094 -25.172 1 52 92 LYS B N 1
ATOM 3365 C CA . LYS B 1 92 ? -15.797 -25.188 -24.219 1 52 92 LYS B CA 1
ATOM 3366 C C . LYS B 1 92 ? -15.734 -25.812 -22.828 1 52 92 LYS B C 1
ATOM 3368 O O . LYS B 1 92 ? -14.727 -25.672 -22.125 1 52 92 LYS B O 1
ATOM 3373 N N . ASN B 1 93 ? -16.859 -26.672 -22.625 1 55.41 93 ASN B N 1
ATOM 3374 C CA . ASN B 1 93 ? -17.031 -27.234 -21.281 1 55.41 93 ASN B CA 1
ATOM 3375 C C . ASN B 1 93 ? -16.094 -28.406 -21.047 1 55.41 93 ASN B C 1
ATOM 3377 O O . ASN B 1 93 ? -15.594 -28.594 -19.938 1 55.41 93 ASN B O 1
ATOM 3381 N N . SER B 1 94 ? -15.867 -29.266 -22.188 1 59.16 94 SER B N 1
ATOM 3382 C CA . SER B 1 94 ? -15.008 -30.422 -21.953 1 59.16 94 SER B CA 1
ATOM 3383 C C . SER B 1 94 ? -13.562 -29.984 -21.75 1 59.16 94 SER B C 1
ATOM 3385 O O . SER B 1 94 ? -12.867 -30.531 -20.891 1 59.16 94 SER B O 1
ATOM 3387 N N . VAL B 1 95 ? -13.188 -29.125 -22.625 1 62.38 95 VAL B N 1
ATOM 3388 C CA . VAL B 1 95 ? -11.828 -28.625 -22.484 1 62.38 95 VAL B CA 1
ATOM 3389 C C . VAL B 1 95 ? -11.68 -27.938 -21.125 1 62.38 95 VAL B C 1
ATOM 3391 O O . VAL B 1 95 ? -10.664 -28.109 -20.438 1 62.38 95 VAL B O 1
ATOM 3394 N N . GLN B 1 96 ? -12.766 -27.281 -20.812 1 71.75 96 GLN B N 1
ATOM 3395 C CA . GLN B 1 96 ? -12.758 -26.609 -19.516 1 71.75 96 GLN B CA 1
ATOM 3396 C C . GLN B 1 96 ? -12.719 -27.609 -18.375 1 71.75 96 GLN B C 1
ATOM 3398 O O . GLN B 1 96 ? -12.047 -27.391 -17.359 1 71.75 96 GLN B O 1
ATOM 3403 N N . LEU B 1 97 ? -13.453 -28.688 -18.641 1 71.5 97 LEU B N 1
ATOM 3404 C CA . LEU B 1 97 ? -13.469 -29.719 -17.609 1 71.5 97 LEU B CA 1
ATOM 3405 C C . LEU B 1 97 ? -12.102 -30.391 -17.484 1 71.5 97 LEU B C 1
ATOM 3407 O O . LEU B 1 97 ? -11.656 -30.719 -16.391 1 71.5 97 LEU B O 1
ATOM 3411 N N . LEU B 1 98 ? -11.516 -30.641 -18.594 1 72.75 98 LEU B N 1
ATOM 3412 C CA . LEU B 1 98 ? -10.18 -31.234 -18.578 1 72.75 98 LEU B CA 1
ATOM 3413 C C . LEU B 1 98 ? -9.164 -30.281 -17.953 1 72.75 98 LEU B C 1
ATOM 3415 O O . LEU B 1 98 ? -8.289 -30.719 -17.203 1 72.75 98 LEU B O 1
ATOM 3419 N N . LYS B 1 99 ? -9.344 -29.125 -18.312 1 77.06 99 LYS B N 1
ATOM 3420 C CA . LYS B 1 99 ? -8.461 -28.125 -17.703 1 77.06 99 LYS B CA 1
ATOM 3421 C C . LYS B 1 99 ? -8.633 -28.078 -16.188 1 77.06 99 LYS B C 1
ATOM 3423 O O . LYS B 1 99 ? -7.656 -28.016 -15.453 1 77.06 99 LYS B O 1
ATOM 3428 N N . LYS B 1 100 ? -9.859 -28.156 -15.836 1 79.31 100 LYS B N 1
ATOM 3429 C CA . LYS B 1 100 ? -10.148 -28.141 -14.406 1 79.31 100 LYS B CA 1
ATOM 3430 C C . LYS B 1 100 ? -9.539 -29.359 -13.711 1 79.31 100 LYS B C 1
ATOM 3432 O O . LYS B 1 100 ? -9.008 -29.25 -12.602 1 79.31 100 LYS B O 1
ATOM 3437 N N . LYS B 1 101 ? -9.641 -30.422 -14.391 1 79.25 101 LYS B N 1
ATOM 3438 C CA . LYS B 1 101 ? -9.062 -31.641 -13.836 1 79.25 101 LYS B CA 1
ATOM 3439 C C . LYS B 1 101 ? -7.543 -31.547 -13.75 1 79.25 101 LYS B C 1
ATOM 3441 O O . LYS B 1 101 ? -6.941 -32 -12.773 1 79.25 101 LYS B O 1
ATOM 3446 N N . ARG B 1 102 ? -7.008 -31.031 -14.711 1 78.94 102 ARG B N 1
ATOM 3447 C CA . ARG B 1 102 ? -5.559 -30.859 -14.719 1 78.94 102 ARG B CA 1
ATOM 3448 C C . ARG B 1 102 ? -5.109 -29.953 -13.586 1 78.94 102 ARG B C 1
ATOM 3450 O O . ARG B 1 102 ? -4.102 -30.219 -12.93 1 78.94 102 ARG B O 1
ATOM 3457 N N . VAL B 1 103 ? -5.836 -28.922 -13.398 1 85.69 103 VAL B N 1
ATOM 3458 C CA . VAL B 1 103 ? -5.523 -27.984 -12.328 1 85.69 103 VAL B CA 1
ATOM 3459 C C . VAL B 1 103 ? -5.625 -28.688 -10.977 1 85.69 103 VAL B C 1
ATOM 3461 O O . VAL B 1 103 ? -4.734 -28.562 -10.133 1 85.69 103 VAL B O 1
ATOM 3464 N N . LYS B 1 104 ? -6.672 -29.422 -10.828 1 85.25 104 LYS B N 1
ATOM 3465 C CA . LYS B 1 104 ? -6.883 -30.141 -9.586 1 85.25 104 LYS B CA 1
ATOM 3466 C C . LYS B 1 104 ? -5.75 -31.141 -9.328 1 85.25 104 LYS B C 1
ATOM 3468 O O . LYS B 1 104 ? -5.293 -31.281 -8.195 1 85.25 104 LYS B O 1
ATOM 3473 N N . ASN B 1 105 ? -5.277 -31.75 -10.383 1 87.06 105 ASN B N 1
ATOM 3474 C CA . ASN B 1 105 ? -4.188 -32.719 -10.25 1 87.06 105 ASN B CA 1
ATOM 3475 C C . ASN B 1 105 ? -2.881 -32.031 -9.859 1 87.06 105 ASN B C 1
ATOM 3477 O O . ASN B 1 105 ? -2.113 -32.562 -9.055 1 87.06 105 ASN B O 1
ATOM 3481 N N . LYS B 1 106 ? -2.662 -30.922 -10.375 1 87.75 106 LYS B N 1
ATOM 3482 C CA . LYS B 1 106 ? -1.455 -30.172 -10.039 1 87.75 106 LYS B CA 1
ATOM 3483 C C . LYS B 1 106 ? -1.48 -29.719 -8.578 1 87.75 106 LYS B C 1
ATOM 3485 O O . LYS B 1 106 ? -0.46 -29.766 -7.891 1 87.75 106 LYS B O 1
ATOM 3490 N N . ILE B 1 107 ? -2.598 -29.344 -8.156 1 88.5 107 ILE B N 1
ATOM 3491 C CA . ILE B 1 107 ? -2.756 -28.828 -6.801 1 88.5 107 ILE B CA 1
ATOM 3492 C C . ILE B 1 107 ? -2.545 -29.953 -5.797 1 88.5 107 ILE B C 1
ATOM 3494 O O . ILE B 1 107 ? -1.999 -29.734 -4.711 1 88.5 107 ILE B O 1
ATOM 3498 N N . LYS B 1 108 ? -3.045 -31.109 -6.172 1 87.75 108 LYS B N 1
ATOM 3499 C CA . LYS B 1 108 ? -2.887 -32.281 -5.297 1 87.75 108 LYS B CA 1
ATOM 3500 C C . LYS B 1 108 ? -1.418 -32.5 -4.965 1 87.75 108 LYS B C 1
ATOM 3502 O O . LYS B 1 108 ? -1.093 -33.031 -3.893 1 87.75 108 LYS B O 1
ATOM 3507 N N . ASP B 1 109 ? -0.521 -32.062 -5.797 1 89.06 109 ASP B N 1
ATOM 3508 C CA . ASP B 1 109 ? 0.911 -32.281 -5.621 1 89.06 109 ASP B CA 1
ATOM 3509 C C . ASP B 1 109 ? 1.555 -31.125 -4.855 1 89.06 109 ASP B C 1
ATOM 3511 O O . ASP B 1 109 ? 2.732 -31.203 -4.492 1 89.06 109 ASP B O 1
ATOM 3515 N N . PHE B 1 110 ? 0.78 -30.141 -4.586 1 90.06 110 PHE B N 1
ATOM 3516 C CA . PHE B 1 110 ? 1.328 -28.969 -3.902 1 90.06 110 PHE B CA 1
ATOM 3517 C C . PHE B 1 110 ? 1.479 -29.234 -2.41 1 90.06 110 PHE B C 1
ATOM 3519 O O . PHE B 1 110 ? 0.681 -29.969 -1.822 1 90.06 110 PHE B O 1
ATOM 3526 N N . SER B 1 111 ? 2.535 -28.844 -1.859 1 92.69 111 SER B N 1
ATOM 3527 C CA . SER B 1 111 ? 2.775 -28.766 -0.422 1 92.69 111 SER B CA 1
ATOM 3528 C C . SER B 1 111 ? 3.496 -27.469 -0.05 1 92.69 111 SER B C 1
ATOM 3530 O O . SER B 1 111 ? 4.406 -27.031 -0.757 1 92.69 111 SER B O 1
ATOM 3532 N N . GLY B 1 112 ? 3 -26.812 0.979 1 94.94 112 GLY B N 1
ATOM 3533 C CA . GLY B 1 112 ? 3.613 -25.562 1.404 1 94.94 112 GLY B CA 1
ATOM 3534 C C . GLY B 1 112 ? 3.326 -24.406 0.465 1 94.94 112 GLY B C 1
ATOM 3535 O O . GLY B 1 112 ? 4.074 -23.422 0.431 1 94.94 112 GLY B O 1
ATOM 3536 N N . HIS B 1 113 ? 2.299 -24.609 -0.34 1 96.31 113 HIS B N 1
ATOM 3537 C CA . HIS B 1 113 ? 1.968 -23.594 -1.333 1 96.31 113 HIS B CA 1
ATOM 3538 C C . HIS B 1 113 ? 1.156 -22.453 -0.714 1 96.31 113 HIS B C 1
ATOM 3540 O O . HIS B 1 113 ? 0.902 -22.453 0.493 1 96.31 113 HIS B O 1
ATOM 3546 N N . ILE B 1 114 ? 0.861 -21.5 -1.572 1 98.31 114 ILE B N 1
ATOM 3547 C CA . ILE B 1 114 ? 0.125 -20.312 -1.128 1 98.31 114 ILE B CA 1
ATOM 3548 C C . ILE B 1 114 ? -1.254 -20.297 -1.783 1 98.31 114 ILE B C 1
ATOM 3550 O O . ILE B 1 114 ? -1.386 -20.578 -2.977 1 98.31 114 ILE B O 1
ATOM 3554 N N . ILE B 1 115 ? -2.295 -20.016 -0.988 1 98.62 115 ILE B N 1
ATOM 3555 C CA . ILE B 1 115 ? -3.645 -19.844 -1.518 1 98.62 115 ILE B CA 1
ATOM 3556 C C . ILE B 1 115 ? -4.023 -18.375 -1.527 1 98.62 115 ILE B C 1
ATOM 3558 O O . ILE B 1 115 ? -3.893 -17.688 -0.512 1 98.62 115 ILE B O 1
ATOM 3562 N N . ILE B 1 116 ? -4.426 -17.922 -2.656 1 98.81 116 ILE B N 1
ATOM 3563 C CA . ILE B 1 116 ? -4.938 -16.562 -2.77 1 98.81 116 ILE B CA 1
ATOM 3564 C C . ILE B 1 116 ? -6.449 -16.594 -2.961 1 98.81 116 ILE B C 1
ATOM 3566 O O . ILE B 1 116 ? -6.949 -17.219 -3.898 1 98.81 116 ILE B O 1
ATOM 3570 N N . CYS B 1 117 ? -7.152 -15.906 -2.055 1 98.75 117 CYS B N 1
ATOM 3571 C CA . CYS B 1 117 ? -8.602 -15.812 -2.188 1 98.75 117 CYS B CA 1
ATOM 3572 C C . CYS B 1 117 ? -9.008 -14.492 -2.828 1 98.75 117 CYS B C 1
ATOM 3574 O O . CYS B 1 117 ? -8.883 -13.438 -2.213 1 98.75 117 CYS B O 1
ATOM 3576 N N . GLY B 1 118 ? -9.531 -14.586 -4 1 97.81 118 GLY B N 1
ATOM 3577 C CA . GLY B 1 118 ? -9.922 -13.398 -4.738 1 97.81 118 GLY B CA 1
ATOM 3578 C C . GLY B 1 118 ? -8.859 -12.93 -5.719 1 97.81 118 GLY B C 1
ATOM 3579 O O . GLY B 1 118 ? -7.691 -12.797 -5.355 1 97.81 118 GLY B O 1
ATOM 3580 N N . TYR B 1 119 ? -9.273 -12.672 -6.93 1 97 119 TYR B N 1
ATOM 3581 C CA . TYR B 1 119 ? -8.352 -12.203 -7.961 1 97 119 TYR B CA 1
ATOM 3582 C C . TYR B 1 119 ? -8.773 -10.836 -8.492 1 97 119 TYR B C 1
ATOM 3584 O O . TYR B 1 119 ? -8.867 -10.633 -9.703 1 97 119 TYR B O 1
ATOM 3592 N N . GLY B 1 120 ? -9.086 -10.031 -7.52 1 94.56 120 GLY B N 1
ATOM 3593 C CA . GLY B 1 120 ? -9.266 -8.625 -7.848 1 94.56 120 GLY B CA 1
ATOM 3594 C C . GLY B 1 120 ? -7.961 -7.867 -7.98 1 94.56 120 GLY B C 1
ATOM 3595 O O . GLY B 1 120 ? -6.93 -8.453 -8.328 1 94.56 120 GLY B O 1
ATOM 3596 N N . ARG B 1 121 ? -7.961 -6.621 -7.738 1 92.75 121 ARG B N 1
ATOM 3597 C CA . ARG B 1 121 ? -6.77 -5.789 -7.895 1 92.75 121 ARG B CA 1
ATOM 3598 C C . ARG B 1 121 ? -5.676 -6.207 -6.914 1 92.75 121 ARG B C 1
ATOM 3600 O O . ARG B 1 121 ? -4.52 -6.379 -7.301 1 92.75 121 ARG B O 1
ATOM 3607 N N . ASN B 1 122 ? -6.094 -6.387 -5.66 1 95.5 122 ASN B N 1
ATOM 3608 C CA . ASN B 1 122 ? -5.129 -6.805 -4.652 1 95.5 122 ASN B CA 1
ATOM 3609 C C . ASN B 1 122 ? -4.617 -8.219 -4.914 1 95.5 122 ASN B C 1
ATOM 3611 O O . ASN B 1 122 ? -3.406 -8.453 -4.914 1 95.5 122 ASN B O 1
ATOM 3615 N N . GLY B 1 123 ? -5.523 -9.141 -5.141 1 96.94 123 GLY B N 1
ATOM 3616 C CA . GLY B 1 123 ? -5.164 -10.531 -5.367 1 96.94 123 GLY B CA 1
ATOM 3617 C C . GLY B 1 123 ? -4.301 -10.734 -6.594 1 96.94 123 GLY B C 1
ATOM 3618 O O . GLY B 1 123 ? -3.354 -11.516 -6.57 1 96.94 123 GLY B O 1
ATOM 3619 N N . ALA B 1 124 ? -4.613 -10 -7.605 1 95.88 124 ALA B N 1
ATOM 3620 C CA . ALA B 1 124 ? -3.85 -10.102 -8.852 1 95.88 124 ALA B CA 1
ATOM 3621 C C . ALA B 1 124 ? -2.408 -9.648 -8.641 1 95.88 124 ALA B C 1
ATOM 3623 O O . ALA B 1 124 ? -1.474 -10.273 -9.141 1 95.88 124 ALA B O 1
ATOM 3624 N N . GLN B 1 125 ? -2.301 -8.586 -7.93 1 94.44 125 GLN B N 1
ATOM 3625 C CA . GLN B 1 125 ? -0.958 -8.078 -7.668 1 94.44 125 GLN B CA 1
ATOM 3626 C C . GLN B 1 125 ? -0.174 -9.047 -6.777 1 94.44 125 GLN B C 1
ATOM 3628 O O . GLN B 1 125 ? 1.024 -9.25 -6.98 1 94.44 125 GLN B O 1
ATOM 3633 N N . ALA B 1 126 ? -0.812 -9.594 -5.832 1 96.69 126 ALA B N 1
ATOM 3634 C CA . ALA B 1 126 ? -0.16 -10.594 -4.988 1 96.69 126 ALA B CA 1
ATOM 3635 C C . ALA B 1 126 ? 0.313 -11.781 -5.816 1 96.69 126 ALA B C 1
ATOM 3637 O O . ALA B 1 126 ? 1.438 -12.258 -5.641 1 96.69 126 ALA B O 1
ATOM 3638 N N . ALA B 1 127 ? -0.541 -12.219 -6.707 1 96.81 127 ALA B N 1
ATOM 3639 C CA . ALA B 1 127 ? -0.203 -13.336 -7.578 1 96.81 127 ALA B CA 1
ATOM 3640 C C . ALA B 1 127 ? 1.018 -13.016 -8.438 1 96.81 127 ALA B C 1
ATOM 3642 O O . ALA B 1 127 ? 1.917 -13.852 -8.586 1 96.81 127 ALA B O 1
ATOM 3643 N N . GLU B 1 128 ? 0.993 -11.836 -8.953 1 93.88 128 GLU B N 1
ATOM 3644 C CA . GLU B 1 128 ? 2.111 -11.406 -9.789 1 93.88 128 GLU B CA 1
ATOM 3645 C C . GLU B 1 128 ? 3.424 -11.43 -9.008 1 93.88 128 GLU B C 1
ATOM 3647 O O . GLU B 1 128 ? 4.434 -11.938 -9.5 1 93.88 128 GLU B O 1
ATOM 3652 N N . ARG B 1 129 ? 3.371 -10.938 -7.828 1 91.56 129 ARG B N 1
ATOM 3653 C CA . ARG B 1 129 ? 4.57 -10.883 -6.996 1 91.56 129 ARG B CA 1
ATOM 3654 C C . ARG B 1 129 ? 5.035 -12.281 -6.609 1 91.56 129 ARG B C 1
ATOM 3656 O O . ARG B 1 129 ? 6.227 -12.586 -6.684 1 91.56 129 ARG B O 1
ATOM 3663 N N . LEU B 1 130 ? 4.148 -13.133 -6.25 1 94.06 130 LEU B N 1
ATOM 3664 C CA . LEU B 1 130 ? 4.5 -14.508 -5.906 1 94.06 130 LEU B CA 1
ATOM 3665 C C . LEU B 1 130 ? 5.098 -15.234 -7.105 1 94.06 130 LEU B C 1
ATOM 3667 O O . LEU B 1 130 ? 6.051 -16 -6.961 1 94.06 130 LEU B O 1
ATOM 3671 N N . GLY B 1 131 ? 4.523 -14.953 -8.227 1 92.19 131 GLY B N 1
ATOM 3672 C CA . GLY B 1 131 ? 5.039 -15.539 -9.461 1 92.19 131 GLY B CA 1
ATOM 3673 C C . GLY B 1 131 ? 6.465 -15.133 -9.766 1 92.19 131 GLY B C 1
ATOM 3674 O O . GLY B 1 131 ? 7.273 -15.953 -10.203 1 92.19 131 GLY B O 1
ATOM 3675 N N . SER B 1 132 ? 6.793 -13.883 -9.508 1 87.88 132 SER B N 1
ATOM 3676 C CA . SER B 1 132 ? 8.133 -13.375 -9.773 1 87.88 132 SER B CA 1
ATOM 3677 C C . SER B 1 132 ? 9.172 -14.062 -8.898 1 87.88 132 SER B C 1
ATOM 3679 O O . SER B 1 132 ? 10.344 -14.156 -9.266 1 87.88 132 SER B O 1
ATOM 3681 N N . TYR B 1 133 ? 8.766 -14.633 -7.836 1 87.31 133 TYR B N 1
ATOM 3682 C CA . TYR B 1 133 ? 9.672 -15.336 -6.93 1 87.31 133 TYR B CA 1
ATOM 3683 C C . TYR B 1 133 ? 9.539 -16.844 -7.094 1 87.31 133 TYR B C 1
ATOM 3685 O O . TYR B 1 133 ? 10.078 -17.609 -6.289 1 87.31 133 TYR B O 1
ATOM 3693 N N . LYS B 1 134 ? 8.703 -17.219 -8.008 1 89.44 134 LYS B N 1
ATOM 3694 C CA . LYS B 1 134 ? 8.508 -18.625 -8.375 1 89.44 134 LYS B CA 1
ATOM 3695 C C . LYS B 1 134 ? 7.984 -19.438 -7.195 1 89.44 134 LYS B C 1
ATOM 3697 O O . LYS B 1 134 ? 8.43 -20.562 -6.961 1 89.44 134 LYS B O 1
ATOM 3702 N N . ARG B 1 135 ? 7.141 -18.844 -6.457 1 91.94 135 ARG B N 1
ATOM 3703 C CA . ARG B 1 135 ? 6.453 -19.547 -5.379 1 91.94 135 ARG B CA 1
ATOM 3704 C C . ARG B 1 135 ? 5.145 -20.156 -5.871 1 91.94 135 ARG B C 1
ATOM 3706 O O . ARG B 1 135 ? 4.348 -19.484 -6.527 1 91.94 135 ARG B O 1
ATOM 3713 N N . PRO B 1 136 ? 4.957 -21.359 -5.57 1 94.81 136 PRO B N 1
ATOM 3714 C CA . PRO B 1 136 ? 3.715 -21.984 -6.031 1 94.81 136 PRO B CA 1
ATOM 3715 C C . PRO B 1 136 ? 2.48 -21.438 -5.316 1 94.81 136 PRO B C 1
ATOM 3717 O O . PRO B 1 136 ? 2.467 -21.344 -4.09 1 94.81 136 PRO B O 1
ATOM 3720 N N . PHE B 1 137 ? 1.558 -21.109 -6.156 1 96.88 137 PHE B N 1
ATOM 3721 C CA . PHE B 1 137 ? 0.319 -20.625 -5.562 1 96.88 137 PHE B CA 1
ATOM 3722 C C . PHE B 1 137 ? -0.883 -21.031 -6.406 1 96.88 137 PHE B C 1
ATOM 3724 O O . PHE B 1 137 ? -0.731 -21.422 -7.562 1 96.88 137 PHE B O 1
ATOM 3731 N N . VAL B 1 138 ? -2.084 -21 -5.754 1 97.56 138 VAL B N 1
ATOM 3732 C CA . VAL B 1 138 ? -3.371 -21.234 -6.398 1 97.56 138 VAL B CA 1
ATOM 3733 C C . VAL B 1 138 ? -4.359 -20.141 -6 1 97.56 138 VAL B C 1
ATOM 3735 O O . VAL B 1 138 ? -4.297 -19.625 -4.887 1 97.56 138 VAL B O 1
ATOM 3738 N N . VAL B 1 139 ? -5.227 -19.812 -6.934 1 98.25 139 VAL B N 1
ATOM 3739 C CA . VAL B 1 139 ? -6.16 -18.719 -6.684 1 98.25 139 VAL B CA 1
ATOM 3740 C C . VAL B 1 139 ? -7.59 -19.25 -6.688 1 98.25 139 VAL B C 1
ATOM 3742 O O . VAL B 1 139 ? -7.984 -19.984 -7.59 1 98.25 139 VAL B O 1
ATOM 3745 N N . ILE B 1 140 ? -8.383 -18.859 -5.652 1 98.25 140 ILE B N 1
ATOM 3746 C CA . ILE B 1 140 ? -9.812 -19.125 -5.645 1 98.25 140 ILE B CA 1
ATOM 3747 C C . ILE B 1 140 ? -10.57 -17.922 -6.188 1 98.25 140 ILE B C 1
ATOM 3749 O O . ILE B 1 140 ? -10.461 -16.812 -5.641 1 98.25 140 ILE B O 1
ATOM 3753 N N . GLU B 1 141 ? -11.273 -18.125 -7.227 1 97.5 141 GLU B N 1
ATOM 3754 C CA . GLU B 1 141 ? -12.008 -17.031 -7.871 1 97.5 141 GLU B CA 1
ATOM 3755 C C . GLU B 1 141 ? -13.375 -17.516 -8.367 1 97.5 141 GLU B C 1
ATOM 3757 O O . GLU B 1 141 ? -13.492 -18.625 -8.898 1 97.5 141 GLU B O 1
ATOM 3762 N N . LYS B 1 142 ? -14.406 -16.672 -8.148 1 96 142 LYS B N 1
ATOM 3763 C CA . LYS B 1 142 ? -15.758 -17.094 -8.484 1 96 142 LYS B CA 1
ATOM 3764 C C . LYS B 1 142 ? -16.172 -16.578 -9.859 1 96 142 LYS B C 1
ATOM 3766 O O . LYS B 1 142 ? -17.109 -17.109 -10.477 1 96 142 LYS B O 1
ATOM 3771 N N . ASP B 1 143 ? -15.555 -15.539 -10.344 1 95 143 ASP B N 1
ATOM 3772 C CA . ASP B 1 143 ? -15.914 -14.945 -11.633 1 95 143 ASP B CA 1
ATOM 3773 C C . ASP B 1 143 ? -15.297 -15.727 -12.789 1 95 143 ASP B C 1
ATOM 3775 O O . ASP B 1 143 ? -14.086 -15.656 -13.016 1 95 143 ASP B O 1
ATOM 3779 N N . LYS B 1 144 ? -16.062 -16.281 -13.586 1 90.69 144 LYS B N 1
ATOM 3780 C CA . LYS B 1 144 ? -15.625 -17.125 -14.68 1 90.69 144 LYS B CA 1
ATOM 3781 C C . LYS B 1 144 ? -14.875 -16.328 -15.742 1 90.69 144 LYS B C 1
ATOM 3783 O O . LYS B 1 144 ? -13.938 -16.828 -16.359 1 90.69 144 LYS B O 1
ATOM 3788 N N . GLU B 1 145 ? -15.359 -15.172 -15.906 1 92.5 145 GLU B N 1
ATOM 3789 C CA . GLU B 1 145 ? -14.719 -14.328 -16.906 1 92.5 145 GLU B CA 1
ATOM 3790 C C . GLU B 1 145 ? -13.266 -14.031 -16.531 1 92.5 145 GLU B C 1
ATOM 3792 O O . GLU B 1 145 ? -12.383 -14.055 -17.391 1 92.5 145 GLU B O 1
ATOM 3797 N N . VAL B 1 146 ? -13.094 -13.789 -15.281 1 93.69 146 VAL B N 1
ATOM 3798 C CA . VAL B 1 146 ? -11.75 -13.523 -14.781 1 93.69 146 VAL B CA 1
ATOM 3799 C C . VAL B 1 146 ? -10.883 -14.766 -14.938 1 93.69 146 VAL B C 1
ATOM 3801 O O . VAL B 1 146 ? -9.742 -14.688 -15.391 1 93.69 146 VAL B O 1
ATOM 3804 N N . ILE B 1 147 ? -11.383 -15.891 -14.664 1 93.38 147 ILE B N 1
ATOM 3805 C CA . ILE B 1 147 ? -10.664 -17.156 -14.742 1 93.38 147 ILE B CA 1
ATOM 3806 C C . ILE B 1 147 ? -10.25 -17.422 -16.188 1 93.38 147 ILE B C 1
ATOM 3808 O O . ILE B 1 147 ? -9.086 -17.734 -16.453 1 93.38 147 ILE B O 1
ATOM 3812 N N . GLU B 1 148 ? -11.156 -17.219 -17.062 1 87.38 148 GLU B N 1
ATOM 3813 C CA . GLU B 1 148 ? -10.898 -17.5 -18.484 1 87.38 148 GLU B CA 1
ATOM 3814 C C . GLU B 1 148 ? -9.805 -16.594 -19.031 1 87.38 148 GLU B C 1
ATOM 3816 O O . GLU B 1 148 ? -8.992 -17.016 -19.844 1 87.38 148 GLU B O 1
ATOM 3821 N N . ARG B 1 149 ? -9.836 -15.492 -18.562 1 91.31 149 ARG B N 1
ATOM 3822 C CA . ARG B 1 149 ? -8.898 -14.484 -19.062 1 91.31 149 ARG B CA 1
ATOM 3823 C C . ARG B 1 149 ? -7.477 -14.797 -18.625 1 91.31 149 ARG B C 1
ATOM 3825 O O . ARG B 1 149 ? -6.523 -14.562 -19.375 1 91.31 149 ARG B O 1
ATOM 3832 N N . TYR B 1 150 ? -7.34 -15.391 -17.391 1 93.38 150 TYR B N 1
ATOM 3833 C CA . TYR B 1 150 ? -5.996 -15.469 -16.844 1 93.38 150 TYR B CA 1
ATOM 3834 C C . TYR B 1 150 ? -5.598 -16.922 -16.578 1 93.38 150 TYR B C 1
ATOM 3836 O O . TYR B 1 150 ? -4.555 -17.188 -15.969 1 93.38 150 TYR B O 1
ATOM 3844 N N . GLU B 1 151 ? -6.32 -17.875 -17 1 89.31 151 GLU B N 1
ATOM 3845 C CA . GLU B 1 151 ? -6.133 -19.297 -16.672 1 89.31 151 GLU B CA 1
ATOM 3846 C C . GLU B 1 151 ? -4.824 -19.828 -17.25 1 89.31 151 GLU B C 1
ATOM 3848 O O . GLU B 1 151 ? -4.305 -20.844 -16.781 1 89.31 151 GLU B O 1
ATOM 3853 N N . ASP B 1 152 ? -4.266 -19.172 -18.25 1 86.75 152 ASP B N 1
ATOM 3854 C CA . ASP B 1 152 ? -3.012 -19.625 -18.859 1 86.75 152 ASP B CA 1
ATOM 3855 C C . ASP B 1 152 ? -1.815 -19.219 -18 1 86.75 152 ASP B C 1
ATOM 3857 O O . ASP B 1 152 ? -0.733 -19.797 -18.125 1 86.75 152 ASP B O 1
ATOM 3861 N N . GLU B 1 153 ? -2.016 -18.312 -17.094 1 88.69 153 GLU B N 1
ATOM 3862 C CA . GLU B 1 153 ? -0.905 -17.766 -16.297 1 88.69 153 GLU B CA 1
ATOM 3863 C C . GLU B 1 153 ? -1.023 -18.172 -14.836 1 88.69 153 GLU B C 1
ATOM 3865 O O . GLU B 1 153 ? -0.018 -18.266 -14.133 1 88.69 153 GLU B O 1
ATOM 3870 N N . VAL B 1 154 ? -2.236 -18.438 -14.469 1 93.44 154 VAL B N 1
ATOM 3871 C CA . VAL B 1 154 ? -2.506 -18.641 -13.055 1 93.44 154 VAL B CA 1
ATOM 3872 C C . VAL B 1 154 ? -3.379 -19.891 -12.867 1 93.44 154 VAL B C 1
ATOM 3874 O O . VAL B 1 154 ? -4.273 -20.141 -13.68 1 93.44 154 VAL B O 1
ATOM 3877 N N . LEU B 1 155 ? -3.086 -20.656 -11.867 1 94.12 155 LEU B N 1
ATOM 3878 C CA . LEU B 1 155 ? -3.918 -21.797 -11.508 1 94.12 155 LEU B CA 1
ATOM 3879 C C . LEU B 1 155 ? -5.121 -21.359 -10.68 1 94.12 155 LEU B C 1
ATOM 3881 O O . LEU B 1 155 ? -4.957 -20.781 -9.594 1 94.12 155 LEU B O 1
ATOM 3885 N N . PHE B 1 156 ? -6.262 -21.688 -11.211 1 95.56 156 PHE B N 1
ATOM 3886 C CA . PHE B 1 156 ? -7.477 -21.234 -10.547 1 95.56 156 PHE B CA 1
ATOM 3887 C C . PHE B 1 156 ? -8.297 -22.406 -10.031 1 95.56 156 PHE B C 1
ATOM 3889 O O . PHE B 1 156 ? -8.352 -23.453 -10.68 1 95.56 156 PHE B O 1
ATOM 3896 N N . ILE B 1 157 ? -8.906 -22.219 -8.875 1 95.31 157 ILE B N 1
ATOM 3897 C CA . ILE B 1 157 ? -10.07 -22.969 -8.422 1 95.31 157 ILE B CA 1
ATOM 3898 C C . ILE B 1 157 ? -11.328 -22.109 -8.547 1 95.31 157 ILE B C 1
ATOM 3900 O O . ILE B 1 157 ? -11.438 -21.062 -7.91 1 95.31 157 ILE B O 1
ATOM 3904 N N . GLU B 1 158 ? -12.172 -22.609 -9.398 1 94.94 158 GLU B N 1
ATOM 3905 C CA . GLU B 1 158 ? -13.422 -21.891 -9.531 1 94.94 158 GLU B CA 1
ATOM 3906 C C . GLU B 1 158 ? -14.336 -22.125 -8.336 1 94.94 158 GLU B C 1
ATOM 3908 O O . GLU B 1 158 ? -14.727 -23.266 -8.055 1 94.94 158 GLU B O 1
ATOM 3913 N N . GLY B 1 159 ? -14.578 -21.047 -7.574 1 95.62 159 GLY B N 1
ATOM 3914 C CA . GLY B 1 159 ? -15.445 -21.188 -6.418 1 95.62 159 GLY B CA 1
ATOM 3915 C C . GLY B 1 159 ? -15.461 -19.953 -5.535 1 95.62 159 GLY B C 1
ATOM 3916 O O . GLY B 1 159 ? -14.758 -18.984 -5.809 1 95.62 159 GLY B O 1
ATOM 3917 N N . ASP B 1 160 ? -16.328 -20 -4.586 1 96.5 160 ASP B N 1
ATOM 3918 C CA . ASP B 1 160 ? -16.422 -18.953 -3.559 1 96.5 160 ASP B CA 1
ATOM 3919 C C . ASP B 1 160 ? -15.508 -19.281 -2.381 1 96.5 160 ASP B C 1
ATOM 3921 O O . ASP B 1 160 ? -15.664 -20.297 -1.717 1 96.5 160 ASP B O 1
ATOM 3925 N N . ALA B 1 161 ? -14.625 -18.391 -2.131 1 96.81 161 ALA B N 1
ATOM 3926 C CA . ALA B 1 161 ? -13.625 -18.625 -1.097 1 96.81 161 ALA B CA 1
ATOM 3927 C C . ALA B 1 161 ? -14.266 -18.719 0.283 1 96.81 161 ALA B C 1
ATOM 3929 O O . ALA B 1 161 ? -13.648 -19.219 1.229 1 96.81 161 ALA B O 1
ATOM 3930 N N . THR B 1 162 ? -15.477 -18.234 0.396 1 96.81 162 THR B N 1
ATOM 3931 C CA . THR B 1 162 ? -16.156 -18.312 1.686 1 96.81 162 THR B CA 1
ATOM 3932 C C . THR B 1 162 ? -16.734 -19.703 1.909 1 96.81 162 THR B C 1
ATOM 3934 O O . THR B 1 162 ? -17.172 -20.031 3.014 1 96.81 162 THR B O 1
ATOM 3937 N N . ASP B 1 163 ? -16.688 -20.531 0.886 1 95.75 163 ASP B N 1
ATOM 3938 C CA . ASP B 1 163 ? -17.125 -21.922 0.994 1 95.75 163 ASP B CA 1
ATOM 3939 C C . ASP B 1 163 ? -15.961 -22.828 1.366 1 95.75 163 ASP B C 1
ATOM 3941 O O . ASP B 1 163 ? -14.938 -22.844 0.682 1 95.75 163 ASP B O 1
ATOM 3945 N N . ASP B 1 164 ? -16.234 -23.641 2.244 1 96.5 164 ASP B N 1
ATOM 3946 C CA . ASP B 1 164 ? -15.188 -24.562 2.699 1 96.5 164 ASP B CA 1
ATOM 3947 C C . ASP B 1 164 ? -14.727 -25.484 1.566 1 96.5 164 ASP B C 1
ATOM 3949 O O . ASP B 1 164 ? -13.547 -25.828 1.482 1 96.5 164 ASP B O 1
ATOM 3953 N N . GLU B 1 165 ? -15.625 -25.812 0.784 1 95.94 165 GLU B N 1
ATOM 3954 C CA . GLU B 1 165 ? -15.312 -26.734 -0.304 1 95.94 165 GLU B CA 1
ATOM 3955 C C . GLU B 1 165 ? -14.242 -26.156 -1.228 1 95.94 165 GLU B C 1
ATOM 3957 O O . GLU B 1 165 ? -13.352 -26.875 -1.683 1 95.94 165 GLU B O 1
ATOM 3962 N N . ALA B 1 166 ? -14.383 -24.922 -1.462 1 96.81 166 ALA B N 1
ATOM 3963 C CA . ALA B 1 166 ? -13.398 -24.266 -2.322 1 96.81 166 ALA B CA 1
ATOM 3964 C C . ALA B 1 166 ? -12.023 -24.266 -1.676 1 96.81 166 ALA B C 1
ATOM 3966 O O . ALA B 1 166 ? -11.016 -24.5 -2.348 1 96.81 166 ALA B O 1
ATOM 3967 N N . LEU B 1 167 ? -11.961 -24.016 -0.393 1 97.88 167 LEU B N 1
ATOM 3968 C CA . LEU B 1 167 ? -10.703 -24.016 0.352 1 97.88 167 LEU B CA 1
ATOM 3969 C C . LEU B 1 167 ? -10.078 -25.406 0.356 1 97.88 167 LEU B C 1
ATOM 3971 O O . LEU B 1 167 ? -8.867 -25.531 0.17 1 97.88 167 LEU B O 1
ATOM 3975 N N . ILE B 1 168 ? -10.938 -26.375 0.486 1 97.12 168 ILE B N 1
ATOM 3976 C CA . ILE B 1 168 ? -10.461 -27.766 0.515 1 97.12 168 ILE B CA 1
ATOM 3977 C C . ILE B 1 168 ? -9.906 -28.141 -0.854 1 97.12 168 ILE B C 1
ATOM 3979 O O . ILE B 1 168 ? -8.828 -28.734 -0.949 1 97.12 168 ILE B O 1
ATOM 3983 N N . GLU B 1 169 ? -10.602 -27.797 -1.857 1 95.31 169 GLU B N 1
ATOM 3984 C CA . GLU B 1 169 ? -10.156 -28.094 -3.217 1 95.31 169 GLU B CA 1
ATOM 3985 C C . GLU B 1 169 ? -8.836 -27.391 -3.527 1 95.31 169 GLU B C 1
ATOM 3987 O O . GLU B 1 169 ? -8.031 -27.891 -4.309 1 95.31 169 GLU B O 1
ATOM 3992 N N . ALA B 1 170 ? -8.594 -26.281 -2.871 1 96.94 170 ALA B N 1
ATOM 3993 C CA . ALA B 1 170 ? -7.371 -25.5 -3.094 1 96.94 170 ALA B CA 1
ATOM 3994 C C . ALA B 1 170 ? -6.207 -26.078 -2.299 1 96.94 170 ALA B C 1
ATOM 3996 O O . ALA B 1 170 ? -5.07 -25.625 -2.426 1 96.94 170 ALA B O 1
ATOM 3997 N N . GLY B 1 171 ? -6.453 -27.047 -1.469 1 96.75 171 GLY B N 1
ATOM 3998 C CA . GLY B 1 171 ? -5.41 -27.719 -0.715 1 96.75 171 GLY B CA 1
ATOM 3999 C C . GLY B 1 171 ? -5.02 -26.984 0.554 1 96.75 171 GLY B C 1
ATOM 4000 O O . GLY B 1 171 ? -3.842 -26.922 0.905 1 96.75 171 GLY B O 1
ATOM 4001 N N . VAL B 1 172 ? -6.016 -26.438 1.295 1 97.75 172 VAL B N 1
ATOM 4002 C CA . VAL B 1 172 ? -5.766 -25.609 2.467 1 97.75 172 VAL B CA 1
ATOM 4003 C C . VAL B 1 172 ? -5.07 -26.438 3.549 1 97.75 172 VAL B C 1
ATOM 4005 O O . VAL B 1 172 ? -4.25 -25.906 4.305 1 97.75 172 VAL B O 1
ATOM 4008 N N . SER B 1 173 ? -5.273 -27.672 3.596 1 96.44 173 SER B N 1
ATOM 4009 C CA . SER B 1 173 ? -4.703 -28.531 4.629 1 96.44 173 SER B CA 1
ATOM 4010 C C . SER B 1 173 ? -3.191 -28.641 4.484 1 96.44 173 SER B C 1
ATOM 4012 O O . SER B 1 173 ? -2.48 -28.844 5.469 1 96.44 173 SER B O 1
ATOM 4014 N N . LYS B 1 174 ? -2.695 -28.5 3.316 1 96.56 174 LYS B N 1
ATOM 4015 C CA . LYS B 1 174 ? -1.266 -28.656 3.064 1 96.56 174 LYS B CA 1
ATOM 4016 C C . LYS B 1 174 ? -0.615 -27.312 2.756 1 96.56 174 LYS B C 1
ATOM 4018 O O . LYS B 1 174 ? 0.599 -27.234 2.559 1 96.56 174 LYS B O 1
ATOM 4023 N N . ALA B 1 175 ? -1.382 -26.266 2.709 1 97.56 175 ALA B N 1
ATOM 4024 C CA . ALA B 1 175 ? -0.872 -24.938 2.361 1 97.56 175 ALA B CA 1
ATOM 4025 C C . ALA B 1 175 ? -0.107 -24.312 3.529 1 97.56 175 ALA B C 1
ATOM 4027 O O . ALA B 1 175 ? -0.364 -24.641 4.691 1 97.56 175 ALA B O 1
ATOM 4028 N N . LYS B 1 176 ? 0.808 -23.484 3.211 1 97.75 176 LYS B N 1
ATOM 4029 C CA . LYS B 1 176 ? 1.585 -22.812 4.242 1 97.75 176 LYS B CA 1
ATOM 4030 C C . LYS B 1 176 ? 1.075 -21.391 4.469 1 97.75 176 LYS B C 1
ATOM 4032 O O . LYS B 1 176 ? 1.127 -20.875 5.586 1 97.75 176 LYS B O 1
ATOM 4037 N N . TYR B 1 177 ? 0.635 -20.797 3.406 1 98.25 177 TYR B N 1
ATOM 4038 C CA . TYR B 1 177 ? 0.16 -19.422 3.486 1 98.25 177 TYR B CA 1
ATOM 4039 C C . TYR B 1 177 ? -1.202 -19.281 2.818 1 98.25 177 TYR B C 1
ATOM 4041 O O . TYR B 1 177 ? -1.53 -20.031 1.894 1 98.25 177 TYR B O 1
ATOM 4049 N N . LEU B 1 178 ? -1.957 -18.344 3.318 1 98.75 178 LEU B N 1
ATOM 4050 C CA . LEU B 1 178 ? -3.207 -17.953 2.68 1 98.75 178 LEU B CA 1
ATOM 4051 C C . LEU B 1 178 ? -3.365 -16.438 2.693 1 98.75 178 LEU B C 1
ATOM 4053 O O . LEU B 1 178 ? -3.172 -15.789 3.729 1 98.75 178 LEU B O 1
ATOM 4057 N N . ILE B 1 179 ? -3.625 -15.914 1.529 1 98.81 179 ILE B N 1
ATOM 4058 C CA . ILE B 1 179 ? -3.916 -14.492 1.369 1 98.81 179 ILE B CA 1
ATOM 4059 C C . ILE B 1 179 ? -5.379 -14.312 0.969 1 98.81 179 ILE B C 1
ATOM 4061 O O . ILE B 1 179 ? -5.801 -14.773 -0.094 1 98.81 179 ILE B O 1
ATOM 4065 N N . THR B 1 180 ? -6.156 -13.664 1.818 1 98.75 180 THR B N 1
ATOM 4066 C CA . THR B 1 180 ? -7.527 -13.359 1.439 1 98.75 180 THR B CA 1
ATOM 4067 C C . THR B 1 180 ? -7.68 -11.875 1.109 1 98.75 180 THR B C 1
ATOM 4069 O O . THR B 1 180 ? -7.508 -11.016 1.979 1 98.75 180 THR B O 1
ATOM 4072 N N . ALA B 1 181 ? -8 -11.617 -0.144 1 98.06 181 ALA B N 1
ATOM 4073 C CA . ALA B 1 181 ? -8.07 -10.258 -0.669 1 98.06 181 ALA B CA 1
ATOM 4074 C C . ALA B 1 181 ? -9.461 -9.953 -1.232 1 98.06 181 ALA B C 1
ATOM 4076 O O . ALA B 1 181 ? -9.586 -9.336 -2.289 1 98.06 181 ALA B O 1
ATOM 4077 N N . LEU B 1 182 ? -10.5 -10.438 -0.567 1 97.44 182 LEU B N 1
ATOM 4078 C CA . LEU B 1 182 ? -11.867 -10.188 -1.007 1 97.44 182 LEU B CA 1
ATOM 4079 C C . LEU B 1 182 ? -12.281 -8.758 -0.71 1 97.44 182 LEU B C 1
ATOM 4081 O O . LEU B 1 182 ? -11.727 -8.117 0.185 1 97.44 182 LEU B O 1
ATOM 4085 N N . PRO B 1 183 ? -13.25 -8.234 -1.445 1 92.69 183 PRO B N 1
ATOM 4086 C CA . PRO B 1 183 ? -13.57 -6.805 -1.36 1 92.69 183 PRO B CA 1
ATOM 4087 C C . PRO B 1 183 ? -14.25 -6.426 -0.047 1 92.69 183 PRO B C 1
ATOM 4089 O O . PRO B 1 183 ? -14.141 -5.285 0.403 1 92.69 183 PRO B O 1
ATOM 4092 N N . ASP B 1 184 ? -14.891 -7.359 0.56 1 94.38 184 ASP B N 1
ATOM 4093 C CA . ASP B 1 184 ? -15.594 -6.996 1.788 1 94.38 184 ASP B CA 1
ATOM 4094 C C . ASP B 1 184 ? -14.984 -7.707 2.996 1 94.38 184 ASP B C 1
ATOM 4096 O O . ASP B 1 184 ? -14.602 -8.875 2.908 1 94.38 184 ASP B O 1
ATOM 4100 N N . ASP B 1 185 ? -14.953 -7.047 4.109 1 96.5 185 ASP B N 1
ATOM 4101 C CA . ASP B 1 185 ? -14.297 -7.523 5.324 1 96.5 185 ASP B CA 1
ATOM 4102 C C . ASP B 1 185 ? -15.016 -8.742 5.891 1 96.5 185 ASP B C 1
ATOM 4104 O O . ASP B 1 185 ? -14.375 -9.648 6.441 1 96.5 185 ASP B O 1
ATOM 4108 N N . ALA B 1 186 ? -16.328 -8.758 5.699 1 96.56 186 ALA B N 1
ATOM 4109 C CA . ALA B 1 186 ? -17.094 -9.891 6.215 1 96.56 186 ALA B CA 1
ATOM 4110 C C . ALA B 1 186 ? -16.688 -11.188 5.527 1 96.56 186 ALA B C 1
ATOM 4112 O O . ALA B 1 186 ? -16.516 -12.219 6.184 1 96.56 186 ALA B O 1
ATOM 4113 N N . SER B 1 187 ? -16.562 -11.148 4.293 1 97.69 187 SER B N 1
ATOM 4114 C CA . SER B 1 187 ? -16.125 -12.32 3.543 1 97.69 187 SER B CA 1
ATOM 4115 C C . SER B 1 187 ? -14.719 -12.75 3.963 1 97.69 187 SER B C 1
ATOM 4117 O O . SER B 1 187 ? -14.453 -13.945 4.113 1 97.69 187 SER B O 1
ATOM 4119 N N . ASN B 1 188 ? -13.852 -11.797 4.133 1 98.38 188 ASN B N 1
ATOM 4120 C CA . ASN B 1 188 ? -12.5 -12.125 4.59 1 98.38 188 ASN B CA 1
ATOM 4121 C C . ASN B 1 188 ? -12.523 -12.781 5.969 1 98.38 188 ASN B C 1
ATOM 4123 O O . ASN B 1 188 ? -11.75 -13.711 6.23 1 98.38 188 ASN B O 1
ATOM 4127 N N . LEU B 1 189 ? -13.43 -12.258 6.793 1 97.94 189 LEU B N 1
ATOM 4128 C CA . LEU B 1 189 ? -13.57 -12.836 8.125 1 97.94 189 LEU B CA 1
ATOM 4129 C C . LEU B 1 189 ? -13.984 -14.297 8.047 1 97.94 189 LEU B C 1
ATOM 4131 O O . LEU B 1 189 ? -13.445 -15.148 8.758 1 97.94 189 LEU B O 1
ATOM 4135 N N . PHE B 1 190 ? -14.859 -14.578 7.133 1 97.38 190 PHE B N 1
ATOM 4136 C CA . PHE B 1 190 ? -15.32 -15.945 6.941 1 97.38 190 PHE B CA 1
ATOM 4137 C C . PHE B 1 190 ? -14.188 -16.844 6.465 1 97.38 190 PHE B C 1
ATOM 4139 O O . PHE B 1 190 ? -14.023 -17.969 6.961 1 97.38 190 PHE B O 1
ATOM 4146 N N . VAL B 1 191 ? -13.438 -16.359 5.59 1 98.56 191 VAL B N 1
ATOM 4147 C CA . VAL B 1 191 ? -12.328 -17.125 5.039 1 98.56 191 VAL B CA 1
ATOM 4148 C C . VAL B 1 191 ? -11.297 -17.406 6.133 1 98.56 191 VAL B C 1
ATOM 4150 O O . VAL B 1 191 ? -10.797 -18.531 6.25 1 98.56 191 VAL B O 1
ATOM 4153 N N . VAL B 1 192 ? -10.992 -16.375 6.93 1 98.69 192 VAL B N 1
ATOM 4154 C CA . VAL B 1 192 ? -10.008 -16.516 8.008 1 98.69 192 VAL B CA 1
ATOM 4155 C C . VAL B 1 192 ? -10.477 -17.578 9 1 98.69 192 VAL B C 1
ATOM 4157 O O . VAL B 1 192 ? -9.711 -18.484 9.352 1 98.69 192 VAL B O 1
ATOM 4160 N N . LEU B 1 193 ? -11.727 -17.531 9.336 1 97.94 193 LEU B N 1
ATOM 4161 C CA . LEU B 1 193 ? -12.273 -18.469 10.297 1 97.94 193 LEU B CA 1
ATOM 4162 C C . LEU B 1 193 ? -12.227 -19.891 9.758 1 97.94 193 LEU B C 1
ATOM 4164 O O . LEU B 1 193 ? -11.758 -20.812 10.445 1 97.94 193 LEU B O 1
ATOM 4168 N N . SER B 1 194 ? -12.68 -20.078 8.586 1 98.06 194 SER B N 1
ATOM 4169 C CA . SER B 1 194 ? -12.719 -21.391 7.969 1 98.06 194 SER B CA 1
ATOM 4170 C C . SER B 1 194 ? -11.32 -21.953 7.777 1 98.06 194 SER B C 1
ATOM 4172 O O . SER B 1 194 ? -11.062 -23.125 8.094 1 98.06 194 SER B O 1
ATOM 4174 N N . SER B 1 195 ? -10.438 -21.141 7.281 1 98.44 195 SER B N 1
ATOM 4175 C CA . SER B 1 195 ? -9.078 -21.594 7.012 1 98.44 195 SER B CA 1
ATOM 4176 C C . SER B 1 195 ? -8.367 -22 8.297 1 98.44 195 SER B C 1
ATOM 4178 O O . SER B 1 195 ? -7.656 -23.016 8.32 1 98.44 195 SER B O 1
ATOM 4180 N N . ARG B 1 196 ? -8.523 -21.156 9.32 1 98.06 196 ARG B N 1
ATOM 4181 C CA . ARG B 1 196 ? -7.906 -21.469 10.609 1 98.06 196 ARG B CA 1
ATOM 4182 C C . ARG B 1 196 ? -8.414 -22.797 11.156 1 98.06 196 ARG B C 1
ATOM 4184 O O . ARG B 1 196 ? -7.645 -23.578 11.719 1 98.06 196 ARG B O 1
ATOM 4191 N N . GLN B 1 197 ? -9.664 -23.109 10.945 1 97.06 197 GLN B N 1
ATOM 4192 C CA . GLN B 1 197 ? -10.25 -24.359 11.398 1 97.06 197 GLN B CA 1
ATOM 4193 C C . GLN B 1 197 ? -9.719 -25.547 10.586 1 97.06 197 GLN B C 1
ATOM 4195 O O . GLN B 1 197 ? -9.453 -26.609 11.133 1 97.06 197 GLN B O 1
ATOM 4200 N N . LEU B 1 198 ? -9.508 -25.359 9.391 1 97.5 198 LEU B N 1
ATOM 4201 C CA . LEU B 1 198 ? -9.109 -26.422 8.484 1 97.5 198 LEU B CA 1
ATOM 4202 C C . LEU B 1 198 ? -7.617 -26.703 8.586 1 97.5 198 LEU B C 1
ATOM 4204 O O . LEU B 1 198 ? -7.164 -27.812 8.305 1 97.5 198 LEU B O 1
ATOM 4208 N N . ASN B 1 199 ? -6.824 -25.688 8.938 1 97.88 199 ASN B N 1
ATOM 4209 C CA . ASN B 1 199 ? -5.375 -25.766 9.07 1 97.88 199 ASN B CA 1
ATOM 4210 C C . ASN B 1 199 ? -4.859 -24.844 10.164 1 97.88 199 ASN B C 1
ATOM 4212 O O . ASN B 1 199 ? -4.66 -23.641 9.93 1 97.88 199 ASN B O 1
ATOM 4216 N N . LYS B 1 200 ? -4.508 -25.312 11.258 1 97 200 LYS B N 1
ATOM 4217 C CA . LYS B 1 200 ? -4.148 -24.562 12.453 1 97 200 LYS B CA 1
ATOM 4218 C C . LYS B 1 200 ? -2.797 -23.875 12.281 1 97 200 LYS B C 1
ATOM 4220 O O . LYS B 1 200 ? -2.527 -22.844 12.93 1 97 200 LYS B O 1
ATOM 4225 N N . GLU B 1 201 ? -2.01 -24.391 11.406 1 96.75 201 GLU B N 1
ATOM 4226 C CA . GLU B 1 201 ? -0.649 -23.875 11.273 1 96.75 201 GLU B CA 1
ATOM 4227 C C . GLU B 1 201 ? -0.542 -22.891 10.109 1 96.75 201 GLU B C 1
ATOM 4229 O O . GLU B 1 201 ? 0.517 -22.297 9.883 1 96.75 201 GLU B O 1
ATOM 4234 N N . LEU B 1 202 ? -1.628 -22.734 9.438 1 97.56 202 LEU B N 1
ATOM 4235 C CA . LEU B 1 202 ? -1.658 -21.875 8.258 1 97.56 202 LEU B CA 1
ATOM 4236 C C . LEU B 1 202 ? -1.337 -20.438 8.625 1 97.56 202 LEU B C 1
ATOM 4238 O O . LEU B 1 202 ? -1.847 -19.906 9.617 1 97.56 202 LEU B O 1
ATOM 4242 N N . PHE B 1 203 ? -0.39 -19.797 7.898 1 98.31 203 PHE B N 1
ATOM 4243 C CA . PHE B 1 203 ? -0.158 -18.359 8.062 1 98.31 203 PHE B CA 1
ATOM 4244 C C . PHE B 1 203 ? -1.136 -17.547 7.223 1 98.31 203 PHE B C 1
ATOM 4246 O O . PHE B 1 203 ? -1.051 -17.547 5.992 1 98.31 203 PHE B O 1
ATOM 4253 N N . ILE B 1 204 ? -1.979 -16.828 7.906 1 98.75 204 ILE B N 1
ATOM 4254 C CA . ILE B 1 204 ? -3.096 -16.203 7.207 1 98.75 204 ILE B CA 1
ATOM 4255 C C . ILE B 1 204 ? -2.883 -14.695 7.152 1 98.75 204 ILE B C 1
ATOM 4257 O O . ILE B 1 204 ? -2.717 -14.047 8.188 1 98.75 204 ILE B O 1
ATOM 4261 N N . ILE B 1 205 ? -2.861 -14.164 5.922 1 98.62 205 ILE B N 1
ATOM 4262 C CA . ILE B 1 205 ? -2.799 -12.727 5.668 1 98.62 205 ILE B CA 1
ATOM 4263 C C . ILE B 1 205 ? -4.133 -12.242 5.102 1 98.62 205 ILE B C 1
ATOM 4265 O O . ILE B 1 205 ? -4.57 -12.711 4.047 1 98.62 205 ILE B O 1
ATOM 4269 N N . SER B 1 206 ? -4.734 -11.266 5.77 1 98.69 206 SER B N 1
ATOM 4270 C CA . SER B 1 206 ? -6.059 -10.828 5.332 1 98.69 206 SER B CA 1
ATOM 4271 C C . SER B 1 206 ? -6.055 -9.344 4.969 1 98.69 206 SER B C 1
ATOM 4273 O O . SER B 1 206 ? -5.402 -8.539 5.637 1 98.69 206 SER B O 1
ATOM 4275 N N . ARG B 1 207 ? -6.824 -9.062 3.971 1 97.69 207 ARG B N 1
ATOM 4276 C CA . ARG B 1 207 ? -7.145 -7.68 3.645 1 97.69 207 ARG B CA 1
ATOM 4277 C C . ARG B 1 207 ? -8.242 -7.145 4.562 1 97.69 207 ARG B C 1
ATOM 4279 O O . ARG B 1 207 ? -9.148 -7.879 4.949 1 97.69 207 ARG B O 1
ATOM 4286 N N . ALA B 1 208 ? -8.164 -5.875 4.902 1 96.94 208 ALA B N 1
ATOM 4287 C CA . ALA B 1 208 ? -9.242 -5.172 5.598 1 96.94 208 ALA B CA 1
ATOM 4288 C C . ALA B 1 208 ? -9.461 -3.785 5 1 96.94 208 ALA B C 1
ATOM 4290 O O . ALA B 1 208 ? -8.508 -3.109 4.609 1 96.94 208 ALA B O 1
ATOM 4291 N N . SER B 1 209 ? -10.703 -3.4 4.941 1 92.5 209 SER B N 1
ATOM 4292 C CA . SER B 1 209 ? -11.047 -2.076 4.434 1 92.5 209 SER B CA 1
ATOM 4293 C C . SER B 1 209 ? -11.297 -1.096 5.578 1 92.5 209 SER B C 1
ATOM 4295 O O . SER B 1 209 ? -11.062 0.106 5.434 1 92.5 209 SER B O 1
ATOM 4297 N N . LEU B 1 210 ? -11.773 -1.591 6.664 1 90.94 210 LEU B N 1
ATOM 4298 C CA . LEU B 1 210 ? -12.109 -0.74 7.801 1 90.94 210 LEU B CA 1
ATOM 4299 C C . LEU B 1 210 ? -11.203 -1.033 8.992 1 90.94 210 LEU B C 1
ATOM 4301 O O . LEU B 1 210 ? -10.852 -2.188 9.234 1 90.94 210 LEU B O 1
ATOM 4305 N N . ILE B 1 211 ? -10.977 -0.046 9.766 1 87.69 211 ILE B N 1
ATOM 4306 C CA . ILE B 1 211 ? -10.094 -0.152 10.922 1 87.69 211 ILE B CA 1
ATOM 4307 C C . ILE B 1 211 ? -10.711 -1.075 11.961 1 87.69 211 ILE B C 1
ATOM 4309 O O . ILE B 1 211 ? -10.016 -1.871 12.594 1 87.69 211 ILE B O 1
ATOM 4313 N N . ASN B 1 212 ? -11.961 -0.981 12.094 1 91 212 ASN B N 1
ATOM 4314 C CA . ASN B 1 212 ? -12.648 -1.776 13.102 1 91 212 ASN B CA 1
ATOM 4315 C C . ASN B 1 212 ? -12.609 -3.264 12.766 1 91 212 ASN B C 1
ATOM 4317 O O . ASN B 1 212 ? -12.711 -4.109 13.656 1 91 212 ASN B O 1
ATOM 4321 N N . SER B 1 213 ? -12.43 -3.598 11.555 1 94.19 213 SER B N 1
ATOM 4322 C CA . SER B 1 213 ? -12.398 -4.996 11.133 1 94.19 213 SER B CA 1
ATOM 4323 C C . SER B 1 213 ? -11.047 -5.629 11.43 1 94.19 213 SER B C 1
ATOM 4325 O O . SER B 1 213 ? -10.938 -6.852 11.531 1 94.19 213 SER B O 1
ATOM 4327 N N . GLN B 1 214 ? -10.062 -4.82 11.539 1 94.38 214 GLN B N 1
ATOM 4328 C CA . GLN B 1 214 ? -8.703 -5.324 11.719 1 94.38 214 GLN B CA 1
ATOM 4329 C C . GLN B 1 214 ? -8.602 -6.188 12.977 1 94.38 214 GLN B C 1
ATOM 4331 O O . GLN B 1 214 ? -8.109 -7.316 12.922 1 94.38 214 GLN B O 1
ATOM 4336 N N . ARG B 1 215 ? -9.078 -5.66 14.078 1 93.81 215 ARG B N 1
ATOM 4337 C CA . ARG B 1 215 ? -8.992 -6.379 15.344 1 93.81 215 ARG B CA 1
ATOM 4338 C C . ARG B 1 215 ? -9.781 -7.688 15.281 1 93.81 215 ARG B C 1
ATOM 4340 O O . ARG B 1 215 ? -9.32 -8.711 15.789 1 93.81 215 ARG B O 1
ATOM 4347 N N . LYS B 1 216 ? -10.953 -7.613 14.672 1 96.38 216 LYS B N 1
ATOM 4348 C CA . LYS B 1 216 ? -11.812 -8.789 14.555 1 96.38 216 LYS B CA 1
ATOM 4349 C C . LYS B 1 216 ? -11.141 -9.883 13.719 1 96.38 216 LYS B C 1
ATOM 4351 O O . LYS B 1 216 ? -11.25 -11.062 14.039 1 96.38 216 LYS B O 1
ATOM 4356 N N . LEU B 1 217 ? -10.469 -9.508 12.727 1 98 217 LEU B N 1
ATOM 4357 C CA . LEU B 1 217 ? -9.781 -10.461 11.859 1 98 217 LEU B CA 1
ATOM 4358 C C . LEU B 1 217 ? -8.641 -11.148 12.602 1 98 217 LEU B C 1
ATOM 4360 O O . LEU B 1 217 ? -8.438 -12.359 12.461 1 98 217 LEU B O 1
ATOM 4364 N N . ILE B 1 218 ? -7.926 -10.398 13.414 1 96.94 218 ILE B N 1
ATOM 4365 C CA . ILE B 1 218 ? -6.848 -10.969 14.211 1 96.94 218 ILE B CA 1
ATOM 4366 C C . ILE B 1 218 ? -7.418 -11.969 15.219 1 96.94 218 ILE B C 1
ATOM 4368 O O . ILE B 1 218 ? -6.898 -13.078 15.359 1 96.94 218 ILE B O 1
ATOM 4372 N N . LEU B 1 219 ? -8.516 -11.609 15.805 1 95.88 219 LEU B N 1
ATOM 4373 C CA . LEU B 1 219 ? -9.172 -12.477 16.781 1 95.88 219 LEU B CA 1
ATOM 4374 C C . LEU B 1 219 ? -9.664 -13.758 16.109 1 95.88 219 LEU B C 1
ATOM 4376 O O . LEU B 1 219 ? -9.656 -14.828 16.734 1 95.88 219 LEU B O 1
ATOM 4380 N N . ALA B 1 220 ? -10.016 -13.602 14.891 1 96.81 220 ALA B N 1
ATOM 4381 C CA . ALA B 1 220 ? -10.555 -14.742 14.156 1 96.81 220 ALA B CA 1
ATOM 4382 C C . ALA B 1 220 ? -9.453 -15.719 13.758 1 96.81 220 ALA B C 1
ATOM 4384 O O . ALA B 1 220 ? -9.727 -16.875 13.422 1 96.81 220 ALA B O 1
ATOM 4385 N N . GLY B 1 221 ? -8.172 -15.195 13.711 1 97.25 221 GLY B N 1
ATOM 4386 C CA . GLY B 1 221 ? -7.086 -16.125 13.445 1 97.25 221 GLY B CA 1
ATOM 4387 C C . GLY B 1 221 ? -6.105 -15.609 12.406 1 97.25 221 GLY B C 1
ATOM 4388 O O . GLY B 1 221 ? -5.137 -16.297 12.07 1 97.25 221 GLY B O 1
ATOM 4389 N N . ALA B 1 222 ? -6.34 -14.438 11.867 1 98.31 222 ALA B N 1
ATOM 4390 C CA . ALA B 1 222 ? -5.383 -13.867 10.922 1 98.31 222 ALA B CA 1
ATOM 4391 C C . ALA B 1 222 ? -4.059 -13.547 11.609 1 98.31 222 ALA B C 1
ATOM 4393 O O . ALA B 1 222 ? -4.039 -13.031 12.727 1 98.31 222 ALA B O 1
ATOM 4394 N N . ASP B 1 223 ? -3.002 -13.914 10.953 1 97.25 223 ASP B N 1
ATOM 4395 C CA . ASP B 1 223 ? -1.679 -13.602 11.484 1 97.25 223 ASP B CA 1
ATOM 4396 C C . ASP B 1 223 ? -1.282 -12.164 11.156 1 97.25 223 ASP B C 1
ATOM 4398 O O . ASP B 1 223 ? -0.606 -11.508 11.953 1 97.25 223 ASP B O 1
ATOM 4402 N N . LYS B 1 224 ? -1.597 -11.703 9.992 1 96.69 224 LYS B N 1
ATOM 4403 C CA . LYS B 1 224 ? -1.377 -10.32 9.562 1 96.69 224 LYS B CA 1
ATOM 4404 C C . LYS B 1 224 ? -2.615 -9.758 8.867 1 96.69 224 LYS B C 1
ATOM 4406 O O . LYS B 1 224 ? -3.324 -10.477 8.164 1 96.69 224 LYS B O 1
ATOM 4411 N N . VAL B 1 225 ? -2.881 -8.531 9.172 1 97.62 225 VAL B N 1
ATOM 4412 C CA . VAL B 1 225 ? -3.973 -7.824 8.508 1 97.62 225 VAL B CA 1
ATOM 4413 C C . VAL B 1 225 ? -3.436 -6.582 7.801 1 97.62 225 VAL B C 1
ATOM 4415 O O . VAL B 1 225 ? -2.764 -5.754 8.422 1 97.62 225 VAL B O 1
ATOM 4418 N N . ILE B 1 226 ? -3.711 -6.512 6.512 1 96.38 226 ILE B N 1
ATOM 4419 C CA . ILE B 1 226 ? -3.213 -5.414 5.691 1 96.38 226 ILE B CA 1
ATOM 4420 C C . ILE B 1 226 ? -4.383 -4.559 5.207 1 96.38 226 ILE B C 1
ATOM 4422 O O . ILE B 1 226 ? -5.387 -5.086 4.727 1 96.38 226 ILE B O 1
ATOM 4426 N N . MET B 1 227 ? -4.266 -3.311 5.43 1 95.44 227 MET B N 1
ATOM 4427 C CA . MET B 1 227 ? -5.234 -2.355 4.898 1 95.44 227 MET B CA 1
ATOM 4428 C C . MET B 1 227 ? -4.652 -1.594 3.711 1 95.44 227 MET B C 1
ATOM 4430 O O . MET B 1 227 ? -3.928 -0.613 3.893 1 95.44 227 MET B O 1
ATOM 4434 N N . PRO B 1 228 ? -5.035 -1.978 2.51 1 94.69 228 PRO B N 1
ATOM 4435 C CA . PRO B 1 228 ? -4.426 -1.392 1.314 1 94.69 228 PRO B CA 1
ATOM 4436 C C . PRO B 1 228 ? -4.594 0.125 1.249 1 94.69 228 PRO B C 1
ATOM 4438 O O . PRO B 1 228 ? -3.652 0.84 0.899 1 94.69 228 PRO B O 1
ATOM 4441 N N . ASP B 1 229 ? -5.73 0.614 1.644 1 92.38 229 ASP B N 1
ATOM 4442 C CA . ASP B 1 229 ? -5.977 2.051 1.605 1 92.38 229 ASP B CA 1
ATOM 4443 C C . ASP B 1 229 ? -5.039 2.795 2.553 1 92.38 229 ASP B C 1
ATOM 4445 O O . ASP B 1 229 ? -4.539 3.873 2.221 1 92.38 229 ASP B O 1
ATOM 4449 N N . LYS B 1 230 ? -4.801 2.189 3.688 1 92.56 230 LYS B N 1
ATOM 4450 C CA . LYS B 1 230 ? -3.891 2.803 4.652 1 92.56 230 LYS B CA 1
ATOM 4451 C C . LYS B 1 230 ? -2.459 2.805 4.125 1 92.56 230 LYS B C 1
ATOM 4453 O O . LYS B 1 230 ? -1.758 3.816 4.223 1 92.56 230 LYS B O 1
ATOM 4458 N N . ILE B 1 231 ? -2.084 1.694 3.57 1 92.56 231 ILE B N 1
ATOM 4459 C CA . ILE B 1 231 ? -0.738 1.571 3.02 1 92.56 231 ILE B CA 1
ATOM 4460 C C . ILE B 1 231 ? -0.567 2.539 1.852 1 92.56 231 ILE B C 1
ATOM 4462 O O . ILE B 1 231 ? 0.478 3.182 1.717 1 92.56 231 ILE B O 1
ATOM 4466 N N . GLY B 1 232 ? -1.547 2.641 1.047 1 93.44 232 GLY B N 1
ATOM 4467 C CA . GLY B 1 232 ? -1.503 3.57 -0.07 1 93.44 232 GLY B CA 1
ATOM 4468 C C . GLY B 1 232 ? -1.369 5.02 0.362 1 93.44 232 GLY B C 1
ATOM 4469 O O . GLY B 1 232 ? -0.515 5.746 -0.147 1 93.44 232 GLY B O 1
ATOM 4470 N N . GLY B 1 233 ? -2.221 5.457 1.249 1 94.25 233 GLY B N 1
ATOM 4471 C CA . GLY B 1 233 ? -2.146 6.809 1.782 1 94.25 233 GLY B CA 1
ATOM 4472 C C . GLY B 1 233 ? -0.812 7.121 2.434 1 94.25 233 GLY B C 1
ATOM 4473 O O . GLY B 1 233 ? -0.258 8.203 2.234 1 94.25 233 GLY B O 1
ATOM 4474 N N . ASP B 1 234 ? -0.351 6.168 3.205 1 92.62 234 ASP B N 1
ATOM 4475 C CA . ASP B 1 234 ? 0.952 6.309 3.846 1 92.62 234 ASP B CA 1
ATOM 4476 C C . ASP B 1 234 ? 2.061 6.48 2.809 1 92.62 234 ASP B C 1
ATOM 4478 O O . ASP B 1 234 ? 2.959 7.305 2.982 1 92.62 234 ASP B O 1
ATOM 4482 N N . HIS B 1 235 ? 1.971 5.688 1.789 1 92.81 235 HIS B N 1
ATOM 4483 C CA . HIS B 1 235 ? 2.961 5.75 0.719 1 92.81 235 HIS B CA 1
ATOM 4484 C C . HIS B 1 235 ? 2.941 7.109 0.03 1 92.81 235 HIS B C 1
ATOM 4486 O O . HIS B 1 235 ? 3.996 7.703 -0.208 1 92.81 235 HIS B O 1
ATOM 4492 N N . MET B 1 236 ? 1.822 7.637 -0.205 1 95.19 236 MET B N 1
ATOM 4493 C CA . MET B 1 236 ? 1.686 8.938 -0.862 1 95.19 236 MET B CA 1
ATOM 4494 C C . MET B 1 236 ? 2.312 10.039 -0.019 1 95.19 236 MET B C 1
ATOM 4496 O O . MET B 1 236 ? 3.064 10.867 -0.534 1 95.19 236 MET B O 1
ATOM 4500 N N . ALA B 1 237 ? 2.008 10.031 1.237 1 94.25 237 ALA B N 1
ATOM 4501 C CA . ALA B 1 237 ? 2.572 11.031 2.143 1 94.25 237 ALA B CA 1
ATOM 4502 C C . ALA B 1 237 ? 4.082 10.844 2.289 1 94.25 237 ALA B C 1
ATOM 4504 O O . ALA B 1 237 ? 4.824 11.82 2.4 1 94.25 237 ALA B O 1
ATOM 4505 N N . SER B 1 238 ? 4.488 9.594 2.254 1 91.12 238 SER B N 1
ATOM 4506 C CA . SER B 1 238 ? 5.902 9.281 2.439 1 91.12 238 SER B CA 1
ATOM 4507 C C . SER B 1 238 ? 6.734 9.781 1.263 1 91.12 238 SER B C 1
ATOM 4509 O O . SER B 1 238 ? 7.906 10.125 1.426 1 91.12 238 SER B O 1
ATOM 4511 N N . LEU B 1 239 ? 6.137 9.844 0.13 1 91.69 239 LEU B N 1
ATOM 4512 C CA . LEU B 1 239 ? 6.82 10.406 -1.029 1 91.69 239 LEU B CA 1
ATOM 4513 C C . LEU B 1 239 ? 7.176 11.867 -0.793 1 91.69 239 LEU B C 1
ATOM 4515 O O . LEU B 1 239 ? 8.109 12.391 -1.403 1 91.69 239 LEU B O 1
ATOM 4519 N N . VAL B 1 240 ? 6.41 12.492 0.129 1 92.19 240 VAL B N 1
ATOM 4520 C CA . VAL B 1 240 ? 6.629 13.898 0.452 1 92.19 240 VAL B CA 1
ATOM 4521 C C . VAL B 1 240 ? 7.664 14.016 1.565 1 92.19 240 VAL B C 1
ATOM 4523 O O . VAL B 1 240 ? 8.633 14.773 1.444 1 92.19 240 VAL B O 1
ATOM 4526 N N . VAL B 1 241 ? 7.523 13.164 2.596 1 88.31 241 VAL B N 1
ATOM 4527 C CA . VAL B 1 241 ? 8.289 13.414 3.814 1 88.31 241 VAL B CA 1
ATOM 4528 C C . VAL B 1 241 ? 9.547 12.555 3.816 1 88.31 241 VAL B C 1
ATOM 4530 O O . VAL B 1 241 ? 10.539 12.883 4.48 1 88.31 241 VAL B O 1
ATOM 4533 N N . MET B 1 242 ? 9.531 11.43 3.123 1 87.44 242 MET B N 1
ATOM 4534 C CA . MET B 1 242 ? 10.672 10.523 3.1 1 87.44 242 MET B CA 1
ATOM 4535 C C . MET B 1 242 ? 10.914 9.984 1.692 1 87.44 242 MET B C 1
ATOM 4537 O O . MET B 1 242 ? 11.008 8.773 1.495 1 87.44 242 MET B O 1
ATOM 4541 N N . PRO B 1 243 ? 11.102 10.805 0.738 1 86.94 243 PRO B N 1
ATOM 4542 C CA . PRO B 1 243 ? 11.242 10.352 -0.648 1 86.94 243 PRO B CA 1
ATOM 4543 C C . PRO B 1 243 ? 12.445 9.438 -0.854 1 86.94 243 PRO B C 1
ATOM 4545 O O . PRO B 1 243 ? 12.375 8.477 -1.627 1 86.94 243 PRO B O 1
ATOM 4548 N N . ASP B 1 244 ? 13.508 9.688 -0.118 1 84.31 244 ASP B N 1
ATOM 4549 C CA . ASP B 1 244 ? 14.727 8.891 -0.275 1 84.31 244 ASP B CA 1
ATOM 4550 C C . ASP B 1 244 ? 14.508 7.453 0.196 1 84.31 244 ASP B C 1
ATOM 4552 O O . ASP B 1 244 ? 14.984 6.508 -0.438 1 84.31 244 ASP B O 1
ATOM 4556 N N . LEU B 1 245 ? 13.852 7.355 1.26 1 83.12 245 LEU B N 1
ATOM 4557 C CA . LEU B 1 245 ? 13.562 6.02 1.771 1 83.12 245 LEU B CA 1
ATOM 4558 C C . LEU B 1 245 ? 12.695 5.234 0.789 1 83.12 245 LEU B C 1
ATOM 4560 O O . LEU B 1 245 ? 12.977 4.062 0.511 1 83.12 245 LEU B O 1
ATOM 4564 N N . ILE B 1 246 ? 11.695 5.863 0.29 1 85.88 246 ILE B N 1
ATOM 4565 C CA . ILE B 1 246 ? 10.781 5.203 -0.635 1 85.88 246 ILE B CA 1
ATOM 4566 C C . ILE B 1 246 ? 11.531 4.785 -1.895 1 85.88 246 ILE B C 1
ATOM 4568 O O . ILE B 1 246 ? 11.352 3.668 -2.389 1 85.88 246 ILE B O 1
ATOM 4572 N N . SER B 1 247 ? 12.32 5.621 -2.391 1 82.88 247 SER B N 1
ATOM 4573 C CA . SER B 1 247 ? 13.117 5.312 -3.57 1 82.88 247 SER B CA 1
ATOM 4574 C C . SER B 1 247 ? 14.039 4.121 -3.318 1 82.88 247 SER B C 1
ATOM 4576 O O . SER B 1 247 ? 14.156 3.234 -4.164 1 82.88 247 SER B O 1
ATOM 4578 N N . PHE B 1 248 ? 14.656 4.129 -2.189 1 82.75 248 PHE B N 1
ATOM 4579 C CA . PHE B 1 248 ? 15.562 3.047 -1.814 1 82.75 248 PHE B CA 1
ATOM 4580 C C . PHE B 1 248 ? 14.805 1.725 -1.717 1 82.75 248 PHE B C 1
ATOM 4582 O O . PHE B 1 248 ? 15.266 0.702 -2.229 1 82.75 248 PHE B O 1
ATOM 4589 N N . MET B 1 249 ? 13.711 1.749 -1.104 1 83 249 MET B N 1
ATOM 4590 C CA . MET B 1 249 ? 12.898 0.547 -0.938 1 83 249 MET B CA 1
ATOM 4591 C C . MET B 1 249 ? 12.445 0.006 -2.291 1 83 249 MET B C 1
ATOM 4593 O O . MET B 1 249 ? 12.414 -1.208 -2.498 1 83 249 MET B O 1
ATOM 4597 N N . ASP B 1 250 ? 12.031 0.887 -3.117 1 81.12 250 ASP B N 1
ATOM 4598 C CA . ASP B 1 250 ? 11.609 0.5 -4.461 1 81.12 250 ASP B CA 1
ATOM 4599 C C . ASP B 1 250 ? 12.727 -0.224 -5.199 1 81.12 250 ASP B C 1
ATOM 4601 O O . ASP B 1 250 ? 12.484 -1.207 -5.902 1 81.12 250 ASP B O 1
ATOM 4605 N N . LYS B 1 251 ? 13.891 0.217 -4.953 1 78.44 251 LYS B N 1
ATOM 4606 C CA . LYS B 1 251 ? 15.031 -0.392 -5.621 1 78.44 251 LYS B CA 1
ATOM 4607 C C . LYS B 1 251 ? 15.367 -1.753 -5.02 1 78.44 251 LYS B C 1
ATOM 4609 O O . LYS B 1 251 ? 15.766 -2.674 -5.734 1 78.44 251 LYS B O 1
ATOM 4614 N N . LEU B 1 252 ? 15.242 -1.84 -3.689 1 79.38 252 LEU B N 1
ATOM 4615 C CA . LEU B 1 252 ? 15.484 -3.113 -3.021 1 79.38 252 LEU B CA 1
ATOM 4616 C C . LEU B 1 252 ? 14.492 -4.172 -3.48 1 79.38 252 LEU B C 1
ATOM 4618 O O . LEU B 1 252 ? 14.844 -5.348 -3.604 1 79.38 252 LEU B O 1
ATOM 4622 N N . SER B 1 253 ? 13.32 -3.67 -3.744 1 74.88 253 SER B N 1
ATOM 4623 C CA . SER B 1 253 ? 12.25 -4.59 -4.109 1 74.88 253 SER B CA 1
ATOM 4624 C C . SER B 1 253 ? 12.367 -5.02 -5.57 1 74.88 253 SER B C 1
ATOM 4626 O O . SER B 1 253 ? 11.93 -6.109 -5.938 1 74.88 253 SER B O 1
ATOM 4628 N N . THR B 1 254 ? 12.781 -4.117 -6.469 1 65.75 254 THR B N 1
ATOM 4629 C CA . THR B 1 254 ? 12.898 -4.406 -7.891 1 65.75 254 THR B CA 1
ATOM 4630 C C . THR B 1 254 ? 14.109 -5.293 -8.164 1 65.75 254 THR B C 1
ATOM 4632 O O . THR B 1 254 ? 14.039 -6.211 -8.984 1 65.75 254 THR B O 1
ATOM 4635 N N . GLU B 1 255 ? 15.258 -4.883 -7.598 1 56.88 255 GLU B N 1
ATOM 4636 C CA . GLU B 1 255 ? 16.469 -5.66 -7.84 1 56.88 255 GLU B CA 1
ATOM 4637 C C . GLU B 1 255 ? 16.312 -7.094 -7.332 1 56.88 255 GLU B C 1
ATOM 4639 O O . GLU B 1 255 ? 16.969 -8.008 -7.832 1 56.88 255 GLU B O 1
ATOM 4644 N N . GLY B 1 256 ? 15.43 -7.312 -6.41 1 54.41 256 GLY B N 1
ATOM 4645 C CA . GLY B 1 256 ? 15.328 -8.617 -5.777 1 54.41 256 GLY B CA 1
ATOM 4646 C C . GLY B 1 256 ? 14.445 -9.586 -6.543 1 54.41 256 GLY B C 1
ATOM 4647 O O . GLY B 1 256 ? 14.016 -10.609 -5.996 1 54.41 256 GLY B O 1
ATOM 4648 N N . LYS B 1 257 ? 13.844 -9.164 -7.73 1 54.41 257 LYS B N 1
ATOM 4649 C CA . LYS B 1 257 ? 12.961 -10.117 -8.391 1 54.41 257 LYS B CA 1
ATOM 4650 C C . LYS B 1 257 ? 13.508 -11.539 -8.273 1 54.41 257 LYS B C 1
ATOM 4652 O O . LYS B 1 257 ? 12.734 -12.508 -8.258 1 54.41 257 LYS B O 1
ATOM 4657 N N . HIS B 1 258 ? 14.898 -11.711 -8.016 1 52.69 258 HIS B N 1
ATOM 4658 C CA . HIS B 1 258 ? 15.367 -13.094 -7.922 1 52.69 258 HIS B CA 1
ATOM 4659 C C . HIS B 1 258 ? 16.25 -13.297 -6.699 1 52.69 258 HIS B C 1
ATOM 4661 O O . HIS B 1 258 ? 16.703 -14.406 -6.434 1 52.69 258 HIS B O 1
ATOM 4667 N N . THR B 1 259 ? 16.5 -12.258 -5.965 1 56.16 259 THR B N 1
ATOM 4668 C CA . THR B 1 259 ? 17.453 -12.523 -4.895 1 56.16 259 THR B CA 1
ATOM 4669 C C . THR B 1 259 ? 17.281 -11.523 -3.754 1 56.16 259 THR B C 1
ATOM 4671 O O . THR B 1 259 ? 16.859 -10.383 -3.979 1 56.16 259 THR B O 1
ATOM 4674 N N . THR B 1 260 ? 17.109 -12.133 -2.547 1 60.44 260 THR B N 1
ATOM 4675 C CA . THR B 1 260 ? 16.953 -11.383 -1.307 1 60.44 260 THR B CA 1
ATOM 4676 C C . THR B 1 260 ? 18.141 -10.477 -1.057 1 60.44 260 THR B C 1
ATOM 4678 O O . THR B 1 260 ? 19.297 -10.93 -1.098 1 60.44 260 THR B O 1
ATOM 4681 N N . THR B 1 261 ? 17.953 -9.195 -0.98 1 77.81 261 THR B N 1
ATOM 4682 C CA . THR B 1 261 ? 19.016 -8.242 -0.718 1 77.81 261 THR B CA 1
ATOM 4683 C C . THR B 1 261 ? 19.109 -7.914 0.771 1 77.81 261 THR B C 1
ATOM 4685 O O . THR B 1 261 ? 20.047 -7.266 1.22 1 77.81 261 THR B O 1
ATOM 4688 N N . LEU B 1 262 ? 18.109 -8.539 1.533 1 86.19 262 LEU B N 1
ATOM 4689 C CA . LEU B 1 262 ? 18.078 -8.297 2.973 1 86.19 262 LEU B CA 1
ATOM 4690 C C . LEU B 1 262 ? 17.688 -9.562 3.725 1 86.19 262 LEU B C 1
ATOM 4692 O O . LEU B 1 262 ? 16.734 -10.25 3.35 1 86.19 262 LEU B O 1
ATOM 4696 N N . GLU B 1 263 ? 18.484 -9.914 4.777 1 87.31 263 GLU B N 1
ATOM 4697 C CA . GLU B 1 263 ? 18.219 -11.141 5.523 1 87.31 263 GLU B CA 1
ATOM 4698 C C . GLU B 1 263 ? 18.422 -10.93 7.02 1 87.31 263 GLU B C 1
ATOM 4700 O O . GLU B 1 263 ? 19.344 -10.234 7.438 1 87.31 263 GLU B O 1
ATOM 4705 N N . GLU B 1 264 ? 17.516 -11.523 7.699 1 89.5 264 GLU B N 1
ATOM 4706 C CA . GLU B 1 264 ? 17.719 -11.617 9.141 1 89.5 264 GLU B CA 1
ATOM 4707 C C . GLU B 1 264 ? 18.438 -12.906 9.516 1 89.5 264 GLU B C 1
ATOM 4709 O O . GLU B 1 264 ? 18.078 -13.992 9.047 1 89.5 264 GLU B O 1
ATOM 4714 N N . ILE B 1 265 ? 19.484 -12.75 10.359 1 89.5 265 ILE B N 1
ATOM 4715 C CA . ILE B 1 265 ? 20.281 -13.914 10.727 1 89.5 265 ILE B CA 1
ATOM 4716 C C . ILE B 1 265 ? 20.391 -14.008 12.25 1 89.5 265 ILE B C 1
ATOM 4718 O O . ILE B 1 265 ? 20.719 -13.023 12.914 1 89.5 265 ILE B O 1
ATOM 4722 N N . ALA B 1 266 ? 20.109 -15.188 12.672 1 89.88 266 ALA B N 1
ATOM 4723 C CA . ALA B 1 266 ? 20.297 -15.422 14.102 1 89.88 266 ALA B CA 1
ATOM 4724 C C . ALA B 1 266 ? 21.781 -15.391 14.469 1 89.88 266 ALA B C 1
ATOM 4726 O O . ALA B 1 266 ? 22.625 -15.898 13.727 1 89.88 266 ALA B O 1
ATOM 4727 N N . ILE B 1 267 ? 22.031 -14.82 15.617 1 87.62 267 ILE B N 1
ATOM 4728 C CA . ILE B 1 267 ? 23.422 -14.656 16.031 1 87.62 267 ILE B CA 1
ATOM 4729 C C . ILE B 1 267 ? 24.062 -16.031 16.234 1 87.62 267 ILE B C 1
ATOM 4731 O O . ILE B 1 267 ? 25.266 -16.203 15.992 1 87.62 267 ILE B O 1
ATOM 4735 N N . GLU B 1 268 ? 23.281 -16.922 16.625 1 86.12 268 GLU B N 1
ATOM 4736 C CA . GLU B 1 268 ? 23.781 -18.266 16.844 1 86.12 268 GLU B CA 1
ATOM 4737 C C . GLU B 1 268 ? 24.328 -18.875 15.562 1 86.12 268 GLU B C 1
ATOM 4739 O O . GLU B 1 268 ? 25.266 -19.688 15.594 1 86.12 268 GLU B O 1
ATOM 4744 N N . ASP B 1 269 ? 23.812 -18.516 14.516 1 84.88 269 ASP B N 1
ATOM 4745 C CA . ASP B 1 269 ? 24.25 -19.031 13.219 1 84.88 269 ASP B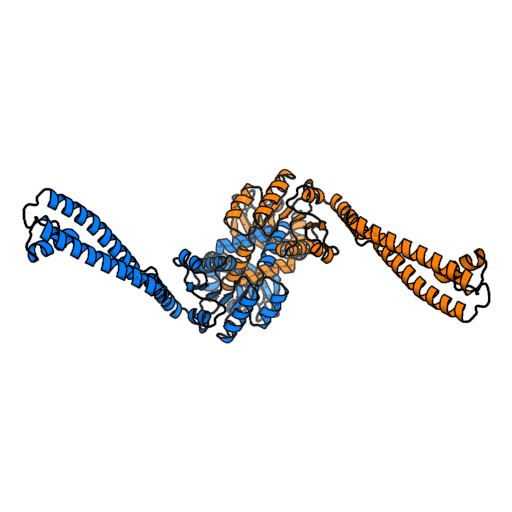 CA 1
ATOM 4746 C C . ASP B 1 269 ? 25.594 -18.422 12.82 1 84.88 269 ASP B C 1
ATOM 4748 O O . ASP B 1 269 ? 26.328 -19 12.008 1 84.88 269 ASP B O 1
ATOM 4752 N N . LEU B 1 270 ? 25.906 -17.328 13.375 1 81.5 270 LEU B N 1
ATOM 4753 C CA . LEU B 1 270 ? 27.125 -16.625 13.016 1 81.5 270 LEU B CA 1
ATOM 4754 C C . LEU B 1 270 ? 28.25 -16.938 13.992 1 81.5 270 LEU B C 1
ATOM 4756 O O . LEU B 1 270 ? 29.422 -17.047 13.594 1 81.5 270 LEU B O 1
ATOM 4760 N N . THR B 1 271 ? 27.938 -16.969 15.234 1 71.5 271 THR B N 1
ATOM 4761 C CA . THR B 1 271 ? 28.938 -17.047 16.297 1 71.5 271 THR B CA 1
ATOM 4762 C C . THR B 1 271 ? 29.547 -18.438 16.375 1 71.5 271 THR B C 1
ATOM 4764 O O . THR B 1 271 ? 30.641 -18.625 16.906 1 71.5 271 THR B O 1
ATOM 4767 N N . ASP B 1 272 ? 28.766 -19.281 15.93 1 65.94 272 ASP B N 1
ATOM 4768 C CA . ASP B 1 272 ? 29.375 -20.609 15.953 1 65.94 272 ASP B CA 1
ATOM 4769 C C . ASP B 1 272 ? 30.703 -20.625 15.211 1 65.94 272 ASP B C 1
ATOM 4771 O O . ASP B 1 272 ? 31.562 -21.469 15.484 1 65.94 272 ASP B O 1
ATOM 4775 N N . LYS B 1 273 ? 30.906 -19.656 14.523 1 67.38 273 LYS B N 1
ATOM 4776 C CA . LYS B 1 273 ? 32.125 -19.641 13.695 1 67.38 273 LYS B CA 1
ATOM 4777 C C . LYS B 1 273 ? 33 -18.438 14.023 1 67.38 273 LYS B C 1
ATOM 4779 O O . LYS B 1 273 ? 33.969 -18.172 13.312 1 67.38 273 LYS B O 1
ATOM 4784 N N . VAL B 1 274 ? 32.594 -17.625 14.828 1 66.25 274 VAL B N 1
ATOM 4785 C CA . VAL B 1 274 ? 33.344 -16.422 15.117 1 66.25 274 VAL B CA 1
ATOM 4786 C C . VAL B 1 274 ? 33.625 -16.328 16.609 1 66.25 274 VAL B C 1
ATOM 4788 O O . VAL B 1 274 ? 32.812 -16.703 17.438 1 66.25 274 VAL B O 1
ATOM 4791 N N . THR B 1 275 ? 34.906 -16.062 16.875 1 64.56 275 THR B N 1
ATOM 4792 C CA . THR B 1 275 ? 35.375 -15.812 18.234 1 64.56 275 THR B CA 1
ATOM 4793 C C . THR B 1 275 ? 35.125 -14.359 18.641 1 64.56 275 THR B C 1
ATOM 4795 O O . THR B 1 275 ? 35.469 -13.438 17.906 1 64.56 275 THR B O 1
ATOM 4798 N N . GLY B 1 276 ? 34.062 -14.078 19.609 1 66 276 GLY B N 1
ATOM 4799 C CA . GLY B 1 276 ? 33.781 -12.742 20.109 1 66 276 GLY B CA 1
ATOM 4800 C C . GLY B 1 276 ? 32.312 -12.469 20.297 1 66 276 GLY B C 1
ATOM 4801 O O . GLY B 1 276 ? 31.469 -13.289 19.922 1 66 276 GLY B O 1
ATOM 4802 N N . ASN B 1 277 ? 32.156 -11.258 20.984 1 78.19 277 ASN B N 1
ATOM 4803 C CA . ASN B 1 277 ? 30.781 -11.031 21.422 1 78.19 277 ASN B CA 1
ATOM 4804 C C . ASN B 1 277 ? 30.281 -9.672 20.953 1 78.19 277 ASN B C 1
ATOM 4806 O O . ASN B 1 277 ? 29.312 -9.141 21.516 1 78.19 277 ASN B O 1
ATOM 4810 N N . SER B 1 278 ? 31.094 -9.141 19.922 1 86.5 278 SER B N 1
ATOM 4811 C CA . SER B 1 278 ? 30.594 -7.863 19.422 1 86.5 278 SER B CA 1
ATOM 4812 C C . SER B 1 278 ? 30.328 -7.93 17.922 1 86.5 278 SER B C 1
ATOM 4814 O O . SER B 1 278 ? 30.734 -8.883 17.25 1 86.5 278 SER B O 1
ATOM 4816 N N . LEU B 1 279 ? 29.641 -6.945 17.375 1 87.88 279 LEU B N 1
ATOM 4817 C CA . LEU B 1 279 ? 29.359 -6.875 15.945 1 87.88 279 LEU B CA 1
ATOM 4818 C C . LEU B 1 279 ? 30.641 -6.793 15.133 1 87.88 279 LEU B C 1
ATOM 4820 O O . LEU B 1 279 ? 30.734 -7.387 14.055 1 87.88 279 LEU B O 1
ATOM 4824 N N . ARG B 1 280 ? 31.531 -6.07 15.688 1 84.5 280 ARG B N 1
ATOM 4825 C CA . ARG B 1 280 ? 32.812 -5.906 15.031 1 84.5 280 ARG B CA 1
ATOM 4826 C C . ARG B 1 280 ? 33.531 -7.25 14.852 1 84.5 280 ARG B C 1
ATOM 4828 O O . ARG B 1 280 ? 34.156 -7.5 13.82 1 84.5 280 ARG B O 1
ATOM 4835 N N . ASP B 1 281 ? 33.375 -8.062 15.742 1 84.44 281 ASP B N 1
ATOM 4836 C CA . ASP B 1 281 ? 34.062 -9.352 15.75 1 84.44 281 ASP B CA 1
ATOM 4837 C C . ASP B 1 281 ? 33.531 -10.266 14.648 1 84.44 281 ASP B C 1
ATOM 4839 O O . ASP B 1 281 ? 34.219 -11.18 14.195 1 84.44 281 ASP B O 1
ATOM 4843 N N . LEU B 1 282 ? 32.375 -9.992 14.242 1 84.69 282 LEU B N 1
ATOM 4844 C CA . LEU B 1 282 ? 31.797 -10.805 13.188 1 84.69 282 LEU B CA 1
ATOM 4845 C C . LEU B 1 282 ? 32.5 -10.562 11.852 1 84.69 282 LEU B C 1
ATOM 4847 O O . LEU B 1 282 ? 32.594 -11.461 11.016 1 84.69 282 LEU B O 1
ATOM 4851 N N . ASP B 1 283 ? 33 -9.359 11.633 1 85.25 283 ASP B N 1
ATOM 4852 C CA . ASP B 1 283 ? 33.719 -8.93 10.43 1 85.25 283 ASP B CA 1
ATOM 4853 C C . ASP B 1 283 ? 32.969 -9.383 9.172 1 85.25 283 ASP B C 1
ATOM 4855 O O . ASP B 1 283 ? 33.594 -9.969 8.266 1 85.25 283 ASP B O 1
ATOM 4859 N N . LEU B 1 284 ? 31.734 -9.203 9.172 1 87.25 284 LEU B N 1
ATOM 4860 C CA . LEU B 1 284 ? 30.891 -9.703 8.094 1 87.25 284 LEU B CA 1
ATOM 4861 C C . LEU B 1 284 ? 31.219 -9.016 6.773 1 87.25 284 LEU B C 1
ATOM 4863 O O . LEU B 1 284 ? 31.219 -9.656 5.723 1 87.25 284 LEU B O 1
ATOM 4867 N N . ARG B 1 285 ? 31.438 -7.781 6.852 1 87.69 285 ARG B N 1
ATOM 4868 C CA . ARG B 1 285 ? 31.719 -7.02 5.641 1 87.69 285 ARG B CA 1
ATOM 4869 C C . ARG B 1 285 ? 32.969 -7.527 4.957 1 87.69 285 ARG B C 1
ATOM 4871 O O . ARG B 1 285 ? 33 -7.691 3.734 1 87.69 285 ARG B O 1
ATOM 4878 N N . LYS B 1 286 ? 33.938 -7.73 5.734 1 86.31 286 LYS B N 1
ATOM 4879 C CA . LYS B 1 286 ? 35.188 -8.211 5.191 1 86.31 286 LYS B CA 1
ATOM 4880 C C . LYS B 1 286 ? 35.062 -9.633 4.664 1 86.31 286 LYS B C 1
ATOM 4882 O O . LYS B 1 286 ? 35.625 -9.969 3.617 1 86.31 286 LYS B O 1
ATOM 4887 N N . ARG B 1 287 ? 34.312 -10.43 5.266 1 87.69 287 ARG B N 1
ATOM 4888 C CA . ARG B 1 287 ? 34.25 -11.852 4.945 1 87.69 287 ARG B CA 1
ATOM 4889 C C . ARG B 1 287 ? 33.281 -12.094 3.795 1 87.69 287 ARG B C 1
ATOM 4891 O O . ARG B 1 287 ? 33.469 -12.992 2.98 1 87.69 287 ARG B O 1
ATOM 4898 N N . THR B 1 288 ? 32.25 -11.398 3.766 1 89.94 288 THR B N 1
ATOM 4899 C CA . THR B 1 288 ? 31.188 -11.734 2.822 1 89.94 288 THR B CA 1
ATOM 4900 C C . THR B 1 288 ? 30.844 -10.531 1.944 1 89.94 288 THR B C 1
ATOM 4902 O O . THR B 1 288 ? 30.219 -10.688 0.891 1 89.94 288 THR B O 1
ATOM 4905 N N . GLY B 1 289 ? 31.172 -9.383 2.412 1 89.12 289 GLY B N 1
ATOM 4906 C CA . GLY B 1 289 ? 30.781 -8.164 1.725 1 89.12 289 GLY B CA 1
ATOM 4907 C C . GLY B 1 289 ? 29.469 -7.598 2.232 1 89.12 289 GLY B C 1
ATOM 4908 O O . GLY B 1 289 ? 29.109 -6.469 1.901 1 89.12 289 GLY B O 1
ATOM 4909 N N . CYS B 1 290 ? 28.781 -8.305 3.076 1 92 290 CYS B N 1
ATOM 4910 C CA . CYS B 1 290 ? 27.484 -7.859 3.588 1 92 290 CYS B CA 1
ATOM 4911 C C . CYS B 1 290 ? 27.672 -6.828 4.695 1 92 290 CYS B C 1
ATOM 4913 O O . CYS B 1 290 ? 28.656 -6.855 5.422 1 92 290 CYS B O 1
ATOM 4915 N N . THR B 1 291 ? 26.719 -5.977 4.812 1 91.88 291 THR B N 1
ATOM 4916 C CA . THR B 1 291 ? 26.734 -4.93 5.828 1 91.88 291 THR B CA 1
ATOM 4917 C C . THR B 1 291 ? 25.641 -5.148 6.855 1 91.88 291 THR B C 1
ATOM 4919 O O . THR B 1 291 ? 24.5 -5.449 6.492 1 91.88 291 THR B O 1
ATOM 4922 N N . ILE B 1 292 ? 26.016 -5.008 8.039 1 91.69 292 ILE B N 1
ATOM 4923 C CA . ILE B 1 292 ? 25.016 -5.105 9.102 1 91.69 292 ILE B CA 1
ATOM 4924 C C . ILE B 1 292 ? 24.312 -3.764 9.266 1 91.69 292 ILE B C 1
ATOM 4926 O O . ILE B 1 292 ? 24.938 -2.756 9.586 1 91.69 292 ILE B O 1
ATOM 4930 N N . ILE B 1 293 ? 23 -3.812 9.078 1 90.88 293 ILE B N 1
ATOM 4931 C CA . ILE B 1 293 ? 22.297 -2.539 9.109 1 90.88 293 ILE B CA 1
ATOM 4932 C C . ILE B 1 293 ? 21.312 -2.525 10.281 1 90.88 293 ILE B C 1
ATOM 4934 O O . ILE B 1 293 ? 20.734 -1.486 10.594 1 90.88 293 ILE B O 1
ATOM 4938 N N . GLY B 1 294 ? 21.141 -3.604 10.906 1 91.19 294 GLY B N 1
ATOM 4939 C CA . GLY B 1 294 ? 20.203 -3.67 12.016 1 91.19 294 GLY B CA 1
ATOM 4940 C C . GLY B 1 294 ? 20.531 -4.766 13.016 1 91.19 294 GLY B C 1
ATOM 4941 O O . GLY B 1 294 ? 21.25 -5.715 12.688 1 91.19 294 GLY B O 1
ATOM 4942 N N . TYR B 1 295 ? 20.062 -4.574 14.242 1 91.56 295 TYR B N 1
ATOM 4943 C CA . TYR B 1 295 ? 20.188 -5.535 15.328 1 91.56 295 TYR B CA 1
ATOM 4944 C C . TYR B 1 295 ? 18.859 -5.699 16.062 1 91.56 295 TYR B C 1
ATOM 4946 O O . TYR B 1 295 ? 18.188 -4.715 16.375 1 91.56 295 TYR B O 1
ATOM 4954 N N . ILE B 1 296 ? 18.453 -6.883 16.156 1 91.44 296 ILE B N 1
ATOM 4955 C CA . ILE B 1 296 ? 17.234 -7.188 16.875 1 91.44 296 ILE B CA 1
ATOM 4956 C C . ILE B 1 296 ? 17.578 -7.855 18.203 1 91.44 296 ILE B C 1
ATOM 4958 O O . ILE B 1 296 ? 18.062 -8.992 18.234 1 91.44 296 ILE B O 1
ATOM 4962 N N . ALA B 1 297 ? 17.297 -7.191 19.25 1 92.12 297 ALA B N 1
ATOM 4963 C CA . ALA B 1 297 ? 17.562 -7.723 20.594 1 92.12 297 ALA B CA 1
ATOM 4964 C C . ALA B 1 297 ? 16.609 -8.875 20.922 1 92.12 297 ALA B C 1
ATOM 4966 O O . ALA B 1 297 ? 15.609 -9.078 20.234 1 92.12 297 ALA B O 1
ATOM 4967 N N . PRO B 1 298 ? 17.016 -9.633 21.906 1 90.19 298 PRO B N 1
ATOM 4968 C CA . PRO B 1 298 ? 16.172 -10.773 22.281 1 90.19 298 PRO B CA 1
ATOM 4969 C C . PRO B 1 298 ? 14.758 -10.359 22.672 1 90.19 298 PRO B C 1
ATOM 4971 O O . PRO B 1 298 ? 13.812 -11.133 22.484 1 90.19 298 PRO B O 1
ATOM 4974 N N . ASP B 1 299 ? 14.594 -9.203 23.094 1 89.44 299 ASP B N 1
ATOM 4975 C CA . ASP B 1 299 ? 13.281 -8.734 23.531 1 89.44 299 ASP B CA 1
ATOM 4976 C C . ASP B 1 299 ? 12.477 -8.172 22.359 1 89.44 299 ASP B C 1
ATOM 4978 O O . ASP B 1 299 ? 11.328 -7.754 22.531 1 89.44 299 ASP B O 1
ATOM 4982 N N . GLY B 1 300 ? 13.078 -8.109 21.219 1 84.12 300 GLY B N 1
ATOM 4983 C CA . GLY B 1 300 ? 12.359 -7.656 20.047 1 84.12 300 GLY B CA 1
ATOM 4984 C C . GLY B 1 300 ? 12.68 -6.223 19.656 1 84.12 300 GLY B C 1
ATOM 4985 O O . GLY B 1 300 ? 12.242 -5.738 18.625 1 84.12 300 GLY B O 1
ATOM 4986 N N . ASP B 1 301 ? 13.469 -5.625 20.438 1 86.25 301 ASP B N 1
ATOM 4987 C CA . ASP B 1 301 ? 13.812 -4.234 20.156 1 86.25 301 ASP B CA 1
ATOM 4988 C C . ASP B 1 301 ? 14.75 -4.137 18.953 1 86.25 301 ASP B C 1
ATOM 4990 O O . ASP B 1 301 ? 15.672 -4.941 18.812 1 86.25 301 ASP B O 1
ATOM 4994 N N . TYR B 1 302 ? 14.414 -3.141 18.156 1 86 302 TYR B N 1
ATOM 4995 C CA . TYR B 1 302 ? 15.164 -2.941 16.922 1 86 302 TYR B CA 1
ATOM 4996 C C . TYR B 1 302 ? 16.141 -1.779 17.062 1 86 302 TYR B C 1
ATOM 4998 O O . TYR B 1 302 ? 15.773 -0.702 17.531 1 86 302 TYR B O 1
ATOM 5006 N N . ILE B 1 303 ? 17.391 -2.07 16.766 1 87.75 303 ILE B N 1
ATOM 5007 C CA . ILE B 1 303 ? 18.391 -1.014 16.719 1 87.75 303 ILE B CA 1
ATOM 5008 C C . ILE B 1 303 ? 18.859 -0.815 15.273 1 87.75 303 ILE B C 1
ATOM 5010 O O . ILE B 1 303 ? 19.453 -1.718 14.672 1 87.75 303 ILE B O 1
ATOM 5014 N N . ILE B 1 304 ? 18.594 0.336 14.773 1 87.81 304 ILE B N 1
ATOM 5015 C CA . ILE B 1 304 ? 19 0.66 13.406 1 87.81 304 ILE B CA 1
ATOM 5016 C C . ILE B 1 304 ? 20.469 1.079 13.398 1 87.81 304 ILE B C 1
ATOM 5018 O O . ILE B 1 304 ? 20.906 1.845 14.258 1 87.81 304 ILE B O 1
ATOM 5022 N N . ASN B 1 305 ? 21.141 0.588 12.422 1 90.19 305 ASN B N 1
ATOM 5023 C CA . ASN B 1 305 ? 22.547 0.942 12.227 1 90.19 305 ASN B CA 1
ATOM 5024 C C . ASN B 1 305 ? 23.328 0.896 13.531 1 90.19 305 ASN B C 1
ATOM 5026 O O . ASN B 1 305 ? 23.938 1.888 13.93 1 90.19 305 ASN B O 1
ATOM 5030 N N . PRO B 1 306 ? 23.406 -0.289 14.047 1 89.31 306 PRO B N 1
ATOM 5031 C CA . PRO B 1 306 ? 24.062 -0.452 15.344 1 89.31 306 PRO B CA 1
ATOM 5032 C C . PRO B 1 306 ? 25.562 -0.15 15.281 1 89.31 306 PRO B C 1
ATOM 5034 O O . PRO B 1 306 ? 26.188 -0.277 14.227 1 89.31 306 PRO B O 1
ATOM 5037 N N . GLU B 1 307 ? 26.047 0.151 16.516 1 88.5 307 GLU B N 1
ATOM 5038 C CA . GLU B 1 307 ? 27.469 0.414 16.625 1 88.5 307 GLU B CA 1
ATOM 5039 C C . GLU B 1 307 ? 28.281 -0.882 16.578 1 88.5 307 GLU B C 1
ATOM 5041 O O . GLU B 1 307 ? 27.781 -1.941 16.969 1 88.5 307 GLU B O 1
ATOM 5046 N N . ALA B 1 308 ? 29.5 -0.667 16.172 1 85.94 308 ALA B N 1
ATOM 5047 C CA . ALA B 1 308 ? 30.375 -1.824 15.992 1 85.94 308 ALA B CA 1
ATOM 5048 C C . ALA B 1 308 ? 30.672 -2.49 17.328 1 85.94 308 ALA B C 1
ATOM 5050 O O . ALA B 1 308 ? 30.891 -3.703 17.406 1 85.94 308 ALA B O 1
ATOM 5051 N N . ASP B 1 309 ? 30.578 -1.771 18.359 1 87.81 309 ASP B N 1
ATOM 5052 C CA . ASP B 1 309 ? 30.969 -2.291 19.656 1 87.81 309 ASP B CA 1
ATOM 5053 C C . ASP B 1 309 ? 29.781 -2.918 20.375 1 87.81 309 ASP B C 1
ATOM 5055 O O . ASP B 1 309 ? 29.922 -3.432 21.5 1 87.81 309 ASP B O 1
ATOM 5059 N N . LEU B 1 310 ? 28.656 -2.908 19.719 1 89.81 310 LEU B N 1
ATOM 5060 C CA . LEU B 1 310 ? 27.469 -3.518 20.328 1 89.81 310 LEU B CA 1
ATOM 5061 C C . LEU B 1 310 ? 27.719 -4.988 20.641 1 89.81 310 LEU B C 1
ATOM 5063 O O . LEU B 1 310 ? 28.219 -5.734 19.797 1 89.81 310 LEU B O 1
ATOM 5067 N N . GLN B 1 311 ? 27.422 -5.336 21.891 1 89.31 311 GLN B N 1
ATOM 5068 C CA . GLN B 1 311 ? 27.594 -6.723 22.312 1 89.31 311 GLN B CA 1
ATOM 5069 C C . GLN B 1 311 ? 26.422 -7.59 21.859 1 89.31 311 GLN B C 1
ATOM 5071 O O . GLN B 1 311 ? 25.266 -7.195 21.984 1 89.31 311 GLN B O 1
ATOM 5076 N N . LEU B 1 312 ? 26.75 -8.703 21.406 1 89 312 LEU B N 1
ATOM 5077 C CA . LEU B 1 312 ? 25.75 -9.633 20.891 1 89 312 LEU B CA 1
ATOM 5078 C C . LEU B 1 312 ? 25.141 -10.453 22.016 1 89 312 LEU B C 1
ATOM 5080 O O . LEU B 1 312 ? 25.859 -10.945 22.891 1 89 312 LEU B O 1
ATOM 5084 N N . GLU B 1 313 ? 23.859 -10.469 21.984 1 89.19 313 GLU B N 1
ATOM 5085 C CA . GLU B 1 313 ? 23.156 -11.25 22.984 1 89.19 313 GLU B CA 1
ATOM 5086 C C . GLU B 1 313 ? 22.594 -12.539 22.391 1 89.19 313 GLU B C 1
ATOM 5088 O O . GLU B 1 313 ? 22.344 -12.609 21.188 1 89.19 313 GLU B O 1
ATOM 5093 N N . SER B 1 314 ? 22.469 -13.484 23.344 1 87.12 314 SER B N 1
ATOM 5094 C CA . SER B 1 314 ? 21.844 -14.727 22.891 1 87.12 314 SER B CA 1
ATOM 5095 C C . SER B 1 314 ? 20.406 -14.492 22.422 1 87.12 314 SER B C 1
ATOM 5097 O O . SER B 1 314 ? 19.688 -13.695 23.016 1 87.12 314 SER B O 1
ATOM 5099 N N . LYS B 1 315 ? 20.062 -15.18 21.312 1 89.19 315 LYS B N 1
ATOM 5100 C CA . LYS B 1 315 ? 18.719 -15.141 20.734 1 89.19 315 LYS B CA 1
ATOM 5101 C C . LYS B 1 315 ? 18.453 -13.828 20 1 89.19 315 LYS B C 1
ATOM 5103 O O . LYS B 1 315 ? 17.312 -13.477 19.734 1 89.19 315 LYS B O 1
ATOM 5108 N N . SER B 1 316 ? 19.547 -13.172 19.828 1 91.25 316 SER B N 1
ATOM 5109 C CA . SER B 1 316 ? 19.422 -11.961 19.031 1 91.25 316 SER B CA 1
ATOM 5110 C C . SER B 1 316 ? 19.641 -12.25 17.547 1 91.25 316 SER B C 1
ATOM 5112 O O . SER B 1 316 ? 19.984 -13.367 17.172 1 91.25 316 SER B O 1
ATOM 5114 N N . LYS B 1 317 ? 19.297 -11.203 16.719 1 92.75 317 LYS B N 1
ATOM 5115 C CA . LYS B 1 317 ? 19.453 -11.32 15.273 1 92.75 317 LYS B CA 1
ATOM 5116 C C . LYS B 1 317 ? 20.109 -10.062 14.688 1 92.75 317 LYS B C 1
ATOM 5118 O O . LYS B 1 317 ? 20.062 -9 15.312 1 92.75 317 LYS B O 1
ATOM 5123 N N . VAL B 1 318 ? 20.75 -10.328 13.594 1 91.88 318 VAL B N 1
ATOM 5124 C CA . VAL B 1 318 ? 21.266 -9.18 12.852 1 91.88 318 VAL B CA 1
ATOM 5125 C C . VAL B 1 318 ? 20.594 -9.109 11.484 1 91.88 318 VAL B C 1
ATOM 5127 O O . VAL B 1 318 ? 20.172 -10.133 10.93 1 91.88 318 VAL B O 1
ATOM 5130 N N . ILE B 1 319 ? 20.406 -7.922 11.062 1 91.38 319 ILE B N 1
ATOM 5131 C CA . ILE B 1 319 ? 19.906 -7.688 9.711 1 91.38 319 ILE B CA 1
ATOM 5132 C C . ILE B 1 319 ? 21.047 -7.285 8.789 1 91.38 319 ILE B C 1
ATOM 5134 O O . ILE B 1 319 ? 21.75 -6.305 9.047 1 91.38 319 ILE B O 1
ATOM 5138 N N . VAL B 1 320 ? 21.156 -8.031 7.73 1 92 320 VAL B N 1
ATOM 5139 C CA . VAL B 1 320 ? 22.297 -7.816 6.84 1 92 320 VAL B CA 1
ATOM 5140 C C . VAL B 1 320 ? 21.797 -7.434 5.449 1 92 320 VAL B C 1
ATOM 5142 O O . VAL B 1 320 ? 20.781 -7.961 4.977 1 92 320 VAL B O 1
ATOM 5145 N N . LEU B 1 321 ? 22.422 -6.473 4.934 1 92.19 321 LEU B N 1
ATOM 5146 C CA . LEU B 1 321 ? 22.188 -6.027 3.562 1 92.19 321 LEU B CA 1
ATOM 5147 C C . LEU B 1 321 ? 23.344 -6.438 2.652 1 92.19 321 LEU B C 1
ATOM 5149 O O . LEU B 1 321 ? 24.5 -6.332 3.035 1 92.19 321 LEU B O 1
ATOM 5153 N N . GLY B 1 322 ? 22.969 -6.98 1.519 1 89.75 322 GLY B N 1
ATOM 5154 C CA . GLY B 1 322 ? 24 -7.363 0.559 1 89.75 322 GLY B CA 1
ATOM 5155 C C . GLY B 1 322 ? 23.438 -7.66 -0.821 1 89.75 322 GLY B C 1
ATOM 5156 O O . GLY B 1 322 ? 22.234 -7.844 -0.982 1 89.75 322 GLY B O 1
ATOM 5157 N N . ARG B 1 323 ? 24.344 -7.668 -1.742 1 86.62 323 ARG B N 1
ATOM 5158 C CA . ARG B 1 323 ? 23.984 -8.117 -3.082 1 86.62 323 ARG B CA 1
ATOM 5159 C C . ARG B 1 323 ? 23.781 -9.633 -3.115 1 86.62 323 ARG B C 1
ATOM 5161 O O . ARG B 1 323 ? 24.188 -10.336 -2.193 1 86.62 323 ARG B O 1
ATOM 5168 N N . PRO B 1 324 ? 23.141 -10.07 -4.176 1 82.88 324 PRO B N 1
ATOM 5169 C CA . PRO B 1 324 ? 22.859 -11.5 -4.246 1 82.88 324 PRO B CA 1
ATOM 5170 C C . PRO B 1 324 ? 24.125 -12.352 -4.074 1 82.88 324 PRO B C 1
ATOM 5172 O O . PRO B 1 324 ? 24.109 -13.344 -3.336 1 82.88 324 PRO B O 1
ATOM 5175 N N . GLU B 1 325 ? 25.203 -11.945 -4.652 1 86.38 325 GLU B N 1
ATOM 5176 C CA . GLU B 1 325 ? 26.438 -12.703 -4.547 1 86.38 325 GLU B CA 1
ATOM 5177 C C . GLU B 1 325 ? 27 -12.656 -3.131 1 86.38 325 GLU B C 1
ATOM 5179 O O . GLU B 1 325 ? 27.578 -13.633 -2.646 1 86.38 325 GLU B O 1
ATOM 5184 N N . GLN B 1 326 ? 26.844 -11.562 -2.43 1 88.69 326 GLN B N 1
ATOM 5185 C CA . GLN B 1 326 ? 27.312 -11.398 -1.057 1 88.69 326 GLN B CA 1
ATOM 5186 C C . GLN B 1 326 ? 26.5 -12.258 -0.093 1 88.69 326 GLN B C 1
ATOM 5188 O O . GLN B 1 326 ? 27.047 -12.883 0.814 1 88.69 326 GLN B O 1
ATOM 5193 N N . ILE B 1 327 ? 25.234 -12.297 -0.381 1 87.19 327 ILE B N 1
ATOM 5194 C CA . ILE B 1 327 ? 24.344 -13.062 0.474 1 87.19 327 ILE B CA 1
ATOM 5195 C C . ILE B 1 327 ? 24.594 -14.555 0.289 1 87.19 327 ILE B C 1
ATOM 5197 O O . ILE B 1 327 ? 24.562 -15.32 1.253 1 87.19 327 ILE B O 1
ATOM 5201 N N . MET B 1 328 ? 24.781 -14.922 -0.929 1 86.75 328 MET B N 1
ATOM 5202 C CA . MET B 1 328 ? 25.125 -16.312 -1.19 1 86.75 328 MET B CA 1
ATOM 5203 C C . MET B 1 328 ? 26.391 -16.719 -0.448 1 86.75 328 MET B C 1
ATOM 5205 O O . MET B 1 328 ? 26.469 -17.797 0.136 1 86.75 328 MET B O 1
ATOM 5209 N N . LYS B 1 329 ? 27.391 -15.844 -0.498 1 89 329 LYS B N 1
ATOM 5210 C CA . LYS B 1 329 ? 28.641 -16.078 0.214 1 89 329 LYS B CA 1
ATOM 5211 C C . LYS B 1 329 ? 28.406 -16.188 1.719 1 89 329 LYS B C 1
ATOM 5213 O O . LYS B 1 329 ? 29.016 -17.016 2.393 1 89 329 LYS B O 1
ATOM 5218 N N . LEU B 1 330 ? 27.578 -15.352 2.184 1 89.06 330 LEU B N 1
ATOM 5219 C CA . LEU B 1 330 ? 27.219 -15.359 3.6 1 89.06 330 LEU B CA 1
ATOM 5220 C C . LEU B 1 330 ? 26.578 -16.688 3.998 1 89.06 330 LEU B C 1
ATOM 5222 O O . LEU B 1 330 ? 26.969 -17.281 5.008 1 89.06 330 LEU B O 1
ATOM 5226 N N . ASN B 1 331 ? 25.656 -17.094 3.213 1 87.12 331 ASN B N 1
ATOM 5227 C CA . ASN B 1 331 ? 24.969 -18.359 3.494 1 87.12 331 ASN B CA 1
ATOM 5228 C C . ASN B 1 331 ? 25.922 -19.547 3.402 1 87.12 331 ASN B C 1
ATOM 5230 O O . ASN B 1 331 ? 25.797 -20.5 4.164 1 87.12 331 ASN B O 1
ATOM 5234 N N . GLU B 1 332 ? 26.828 -19.469 2.523 1 87 332 GLU B N 1
ATOM 5235 C CA . GLU B 1 332 ? 27.812 -20.547 2.352 1 87 332 GLU B CA 1
ATOM 5236 C C . GLU B 1 332 ? 28.781 -20.594 3.535 1 87 332 GLU B C 1
ATOM 5238 O O . GLU B 1 332 ? 29.047 -21.672 4.07 1 87 332 GLU B O 1
ATOM 5243 N N . ILE B 1 333 ? 29.266 -19.453 3.9 1 84.5 333 ILE B N 1
ATOM 5244 C CA . ILE B 1 333 ? 30.281 -19.375 4.949 1 84.5 333 ILE B CA 1
ATOM 5245 C C . ILE B 1 333 ? 29.656 -19.766 6.289 1 84.5 333 ILE B C 1
ATOM 5247 O O . ILE B 1 333 ? 30.281 -20.516 7.066 1 84.5 333 ILE B O 1
ATOM 5251 N N . PHE B 1 334 ? 28.484 -19.281 6.461 1 83.06 334 PHE B N 1
ATOM 5252 C CA . PHE B 1 334 ? 27.906 -19.5 7.781 1 83.06 334 PHE B CA 1
ATOM 5253 C C . PHE B 1 334 ? 26.891 -20.625 7.75 1 83.06 334 PHE B C 1
ATOM 5255 O O . PHE B 1 334 ? 26.219 -20.875 8.75 1 83.06 334 PHE B O 1
ATOM 5262 N N . GLN B 1 335 ? 26.766 -21.266 6.637 1 75.69 335 GLN B N 1
ATOM 5263 C CA . GLN B 1 335 ? 25.906 -22.438 6.457 1 75.69 335 GLN B CA 1
ATOM 5264 C C . GLN B 1 335 ? 24.484 -22.141 6.941 1 75.69 335 GLN B C 1
ATOM 5266 O O . GLN B 1 335 ? 23.938 -22.906 7.734 1 75.69 335 GLN B O 1
ATOM 5271 N N . ILE B 1 336 ? 24.141 -20.906 6.508 1 69.12 336 ILE B N 1
ATOM 5272 C CA . ILE B 1 336 ? 22.797 -20.484 6.828 1 69.12 336 ILE B CA 1
ATOM 5273 C C . ILE B 1 336 ? 21.828 -20.938 5.734 1 69.12 336 ILE B C 1
ATOM 5275 O O . ILE B 1 336 ? 22.125 -20.812 4.543 1 69.12 336 ILE B O 1
ATOM 5279 N N . GLY B 1 337 ? 20.859 -21.875 5.805 1 54.84 337 GLY B N 1
ATOM 5280 C CA . GLY B 1 337 ? 19.875 -22.422 4.887 1 54.84 337 GLY B CA 1
ATOM 5281 C C . GLY B 1 337 ? 19.328 -23.766 5.332 1 54.84 337 GLY B C 1
ATOM 5282 O O . GLY B 1 337 ? 19.969 -24.469 6.113 1 54.84 337 GLY B O 1
#

Organism: Cellulophaga lytica (strain ATCC 23178 / DSM 7489 / JCM 8516 / NBRC 14961 / NCIMB 1423 / VKM B-1433 / Cy l20) (NCBI:txid867900)

Solvent-accessible surface area (backbone atoms only — not comparable to full-atom values): 34504 Å² total; per-residue (Å²): 106,66,61,53,50,50,45,51,44,51,52,48,48,36,52,50,50,54,52,48,50,50,51,50,35,26,52,43,31,34,72,66,58,65,37,52,73,67,53,10,45,50,48,33,52,39,47,56,64,64,67,73,70,80,70,91,58,91,68,53,74,70,39,47,54,50,47,49,52,48,40,58,52,30,52,53,50,52,51,48,36,47,51,50,44,42,41,58,69,55,10,73,60,50,55,46,47,50,50,49,50,51,45,50,57,54,45,70,70,51,65,60,26,33,39,33,27,28,71,47,63,28,25,42,32,19,50,52,51,34,51,56,64,69,48,62,58,39,33,28,34,65,54,61,66,60,47,68,72,41,50,91,81,40,51,66,43,84,26,50,53,68,36,66,64,40,39,55,70,66,34,46,72,45,29,39,35,35,38,32,35,46,94,45,52,68,54,30,42,45,31,35,39,52,46,38,72,64,19,78,79,42,43,27,37,32,41,32,84,48,77,78,49,43,61,55,36,43,74,48,50,29,71,41,74,44,38,24,44,45,52,29,13,38,51,58,34,33,57,71,78,39,42,53,47,53,52,51,49,53,48,55,58,57,72,28,50,83,34,69,42,49,46,71,40,53,41,68,55,50,42,79,76,34,81,69,53,30,53,53,51,60,41,46,43,81,73,30,54,24,41,71,48,30,35,31,42,64,86,64,51,76,38,63,39,56,60,54,76,43,68,64,53,80,80,13,33,36,30,35,36,21,40,52,71,22,44,51,44,41,27,62,76,43,63,58,128,107,66,60,55,51,51,46,50,44,51,51,49,49,36,51,48,50,54,55,49,49,52,51,51,35,26,52,43,30,35,72,65,58,66,36,52,75,66,54,10,45,51,48,33,51,38,47,57,64,63,67,72,73,81,71,91,56,92,66,52,72,70,35,48,53,50,47,52,54,47,41,56,53,30,53,53,51,52,51,49,38,48,50,50,43,43,42,58,69,56,11,71,62,49,54,45,46,51,48,50,49,51,45,50,55,54,44,71,71,52,66,62,24,32,39,32,28,28,71,48,62,28,25,43,30,19,50,53,52,33,51,56,63,69,48,60,57,39,33,28,34,66,55,61,67,60,45,68,73,43,50,90,81,42,52,67,42,84,27,51,53,68,36,67,66,40,39,54,71,67,34,47,70,46,27,38,35,35,38,31,36,47,94,45,50,67,54,29,43,44,30,35,39,52,47,38,72,63,21,80,80,43,43,28,37,32,42,31,86,47,76,77,48,43,60,54,35,42,73,48,52,30,72,42,75,44,39,24,44,46,52,28,12,38,51,58,32,32,57,71,78,38,41,52,47,54,53,48,50,53,47,54,58,58,71,25,49,82,33,67,42,48,46,72,41,51,40,70,55,51,43,78,76,33,81,69,54,29,53,53,50,58,43,46,42,81,73,31,55,24,40,72,48,29,34,32,44,63,86,64,49,76,37,62,40,58,59,54,77,41,66,65,53,83,77,13,32,35,30,34,36,21,38,53,69,22,43,52,44,40,28,62,75,44,63,57,128

Secondary structure (DSSP, 8-state):
-HHHHHHHHHHHHHHHHHHHHHHHHHHHHHHHS---HHHHHHHHHHHHTT--PPPSS---HHHHHHHHHHHHHHHHHHHHHHHHHHHHHS-HHHHHHHHHHHHHHHHHT-SS-EEEE--SHHHHHHHHHHHHTT--EEEEE--HHHHHHHTTTS-EEES-TTSHHHHHHTTGGG-SEEEE--SSHHHHHHHHHHHHHH-TT-EEEEE-SSHHHHHHHHHHT-SEEE-HHHHHHHHHHHHHH-HHHHHHHHHHHHHTTSS-SEEEEEHHHHHTT---SBHHHH-HHHHHS-EEEEEE-TTS-EEES--TTPBP-TT-EEEEE--HHHHHHHHHHHT--/-HHHHHHHHHHHHHHHHHHHHHHHHHHHHHHHS---HHHHHHHHHHHHTT--PPPSS---HHHHHHHHHHHHHHHHHHHHHHHHHHHHHS-HHHHHHHHHHHHHHHHHT--S-EEEE--SHHHHHHHHHHHHTT--EEEEE--HHHHHHHTTTS-EEES-TTSHHHHHHTTGGG-SEEEE--SSHHHHHHHHHHHHHH-TT-EEEEE-SSHHHHHHHHHHT-SEEE-HHHHHHHHHHHHHH-HHHHHHHHHHHHHTTSS-SEEEEEHHHHHTT---SBHHHH-HHHHHS-EEEEEE-TTS-EEES--TTPBP-TT-EEEEE--HHHHHHHHHHHT--

InterPro domains:
  IPR003148 Regulator of K+ conductance, N-terminal lobe [PF02254] (114-228)
  IPR003148 Regulator of K+ conductance, N-terminal lobe [PS51201] (111-227)
  IPR006037 Regulator of K+ conductance, C-terminal [PF02080] (271-334)
  IPR006037 Regulator of K+ conductance, C-terminal [PS51202] (250-336)
  IPR013099 Potassium channel domain [PF07885] (17-89)
  IPR036291 NAD(P)-binding domain superfamily [SSF51735] (110-250)
  IPR036721 Regulator of K+ conductance, C-terminal domain superfamily [G3DSA:3.30.70.1450] (264-335)
  IPR036721 Regulator of K+ conductance, C-terminal domain superfamily [SSF116726] (272-334)
  IPR050721 Trk/Ktr/HKT Potassium Transport [PTHR43833] (17-335)